Protein AF-A0A831SG35-F1 (afdb_monomer)

Radius of gyration: 104.17 Å; Cα contacts (8 Å, |Δi|>4): 360; chains: 1; bounding box: 176×67×276 Å

Structure (mmCIF, N/CA/C/O backbone):
data_AF-A0A831SG35-F1
#
_entry.id   AF-A0A831SG35-F1
#
loop_
_atom_site.group_PDB
_atom_site.id
_atom_site.type_symbol
_atom_site.label_atom_id
_atom_site.label_alt_id
_atom_site.label_comp_id
_atom_site.label_asym_id
_atom_site.label_entity_id
_atom_site.label_seq_id
_atom_site.pdbx_PDB_ins_code
_atom_site.Cartn_x
_atom_site.Cartn_y
_atom_site.Cartn_z
_atom_site.occupancy
_atom_site.B_iso_or_equiv
_atom_site.auth_seq_id
_atom_site.auth_comp_id
_atom_site.auth_asym_id
_atom_site.auth_atom_id
_atom_site.pdbx_PDB_model_num
ATOM 1 N N . MET A 1 1 ? 32.683 0.292 -55.130 1.00 77.12 1 MET A N 1
ATOM 2 C CA . MET A 1 1 ? 31.248 0.305 -55.488 1.00 77.12 1 MET A CA 1
ATOM 3 C C . MET A 1 1 ? 30.457 -0.801 -54.795 1.00 77.12 1 MET A C 1
ATOM 5 O O . MET A 1 1 ? 29.607 -0.465 -53.987 1.00 77.12 1 MET A O 1
ATOM 9 N N . GLU A 1 2 ? 30.774 -2.085 -54.986 1.00 83.75 2 GLU A N 1
ATOM 10 C CA . GLU A 1 2 ? 30.028 -3.213 -54.378 1.00 83.75 2 GLU A CA 1
ATOM 11 C C . GLU A 1 2 ? 29.867 -3.124 -52.842 1.00 83.75 2 GLU A C 1
ATOM 13 O O . GLU A 1 2 ? 28.753 -3.177 -52.330 1.00 83.75 2 GLU A O 1
ATOM 18 N N . LYS A 1 3 ? 30.953 -2.839 -52.103 1.00 85.06 3 LYS A N 1
ATOM 19 C CA . LYS A 1 3 ? 30.917 -2.635 -50.636 1.00 85.06 3 LYS A CA 1
ATOM 20 C C . LYS A 1 3 ? 30.036 -1.462 -50.179 1.00 85.06 3 LYS A C 1
ATOM 22 O O . LYS A 1 3 ? 29.554 -1.461 -49.049 1.00 85.06 3 LYS A O 1
ATOM 27 N N . ILE A 1 4 ? 29.874 -0.432 -51.014 1.00 86.56 4 ILE A N 1
ATOM 28 C CA . ILE A 1 4 ? 28.985 0.700 -50.708 1.00 86.56 4 ILE A CA 1
ATOM 29 C C . ILE A 1 4 ? 27.536 0.258 -50.883 1.00 86.56 4 ILE A C 1
ATOM 31 O O . ILE A 1 4 ? 26.707 0.570 -50.034 1.00 86.56 4 ILE A O 1
ATOM 35 N N . GLU A 1 5 ? 27.243 -0.499 -51.938 1.00 88.38 5 GLU A N 1
ATOM 36 C CA . GLU A 1 5 ? 25.891 -0.977 -52.221 1.00 88.38 5 GLU A CA 1
ATOM 37 C C . GLU A 1 5 ? 25.393 -1.947 -51.141 1.00 88.38 5 GLU A C 1
ATOM 39 O O . GLU A 1 5 ? 24.295 -1.775 -50.612 1.00 88.38 5 GLU A O 1
ATOM 44 N N . GLU A 1 6 ? 26.250 -2.868 -50.689 1.00 90.00 6 GLU A N 1
ATOM 45 C CA . GLU A 1 6 ? 25.964 -3.760 -49.556 1.00 90.00 6 GLU A CA 1
ATOM 46 C C . GLU A 1 6 ? 25.648 -2.970 -48.268 1.00 90.00 6 GLU A C 1
ATOM 48 O O . GLU A 1 6 ? 24.681 -3.247 -47.549 1.00 90.00 6 GLU A O 1
ATOM 53 N N . ARG A 1 7 ? 26.429 -1.918 -47.984 1.00 90.44 7 ARG A N 1
ATOM 54 C CA . ARG A 1 7 ? 26.209 -1.040 -46.823 1.00 90.44 7 ARG A CA 1
ATOM 55 C C . ARG A 1 7 ? 24.942 -0.190 -46.965 1.00 90.44 7 ARG A C 1
ATOM 57 O O . ARG A 1 7 ? 24.243 0.008 -45.969 1.00 90.44 7 ARG A O 1
ATOM 64 N N . LYS A 1 8 ? 24.595 0.270 -48.172 1.00 89.94 8 LYS A N 1
ATOM 65 C CA . LYS A 1 8 ? 23.323 0.961 -48.457 1.00 89.94 8 LYS A CA 1
ATOM 66 C C . LYS A 1 8 ? 22.128 0.033 -48.239 1.00 89.94 8 LYS A C 1
ATOM 68 O O . LYS A 1 8 ? 21.132 0.447 -47.640 1.00 89.94 8 LYS A O 1
ATOM 73 N N . GLU A 1 9 ? 22.237 -1.234 -48.632 1.00 91.81 9 GLU A N 1
ATOM 74 C CA . GLU A 1 9 ? 21.208 -2.234 -48.349 1.00 91.81 9 GLU A CA 1
ATOM 75 C C . GLU A 1 9 ? 21.059 -2.476 -46.836 1.00 91.81 9 GLU A C 1
ATOM 77 O O . GLU A 1 9 ? 19.939 -2.514 -46.315 1.00 91.81 9 GLU A O 1
ATOM 82 N N . LYS A 1 10 ? 22.177 -2.545 -46.099 1.00 92.50 10 LYS A N 1
ATOM 83 C CA . LYS A 1 10 ? 22.176 -2.633 -44.629 1.00 92.50 10 LYS A CA 1
ATOM 84 C C . LYS A 1 10 ? 21.496 -1.423 -43.976 1.00 92.50 10 LYS A C 1
ATOM 86 O O . LYS A 1 10 ? 20.682 -1.610 -43.073 1.00 92.50 10 LYS A O 1
ATOM 91 N N . ILE A 1 11 ? 21.747 -0.202 -44.461 1.00 92.56 11 ILE A N 1
ATOM 92 C CA . ILE A 1 11 ? 21.042 1.015 -44.013 1.00 92.56 11 ILE A CA 1
ATOM 93 C C . ILE A 1 11 ? 19.533 0.880 -44.215 1.00 92.56 11 ILE A C 1
ATOM 95 O O . ILE A 1 11 ? 18.767 1.184 -43.302 1.00 92.56 11 ILE A O 1
ATOM 99 N N . LYS A 1 12 ? 19.090 0.403 -45.383 1.00 92.56 12 LYS A N 1
ATOM 100 C CA . LYS A 1 12 ? 17.661 0.228 -45.678 1.00 92.56 12 LYS A CA 1
ATOM 101 C C . LYS A 1 12 ? 17.005 -0.768 -44.716 1.00 92.56 12 LYS A C 1
ATOM 103 O O . LYS A 1 12 ? 15.917 -0.500 -44.208 1.00 92.56 12 LYS A O 1
ATOM 108 N N . LYS A 1 13 ? 17.683 -1.884 -44.418 1.00 92.75 13 LYS A N 1
ATOM 109 C CA . LYS A 1 13 ? 17.228 -2.875 -43.426 1.00 92.75 13 LYS A CA 1
ATOM 110 C C . LYS A 1 13 ? 17.131 -2.265 -42.024 1.00 92.75 13 LYS A C 1
ATOM 112 O O . LYS A 1 13 ? 16.096 -2.419 -41.379 1.00 92.75 13 LYS A O 1
ATOM 117 N N . LEU A 1 14 ? 18.153 -1.526 -41.585 1.00 92.88 14 LEU A N 1
ATOM 118 C CA . LEU A 1 14 ? 18.166 -0.853 -40.280 1.00 92.88 14 LEU A CA 1
ATOM 119 C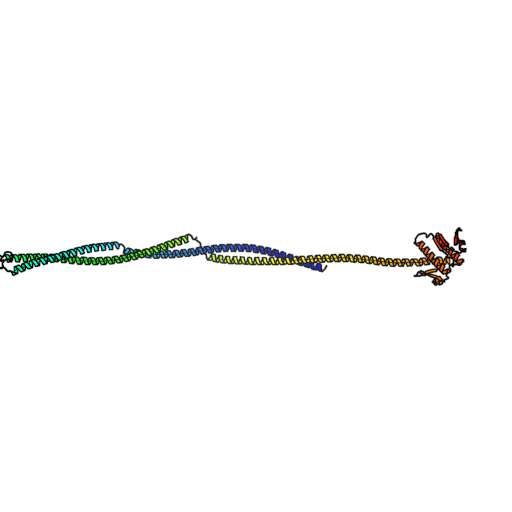 C . LEU A 1 14 ? 17.062 0.207 -40.159 1.00 92.88 14 LEU A C 1
ATOM 121 O O . LEU A 1 14 ? 16.361 0.233 -39.154 1.00 92.88 14 LEU A O 1
ATOM 125 N N . LEU A 1 15 ? 16.853 1.036 -41.186 1.00 92.38 15 LEU A N 1
ATOM 126 C CA . LEU A 1 15 ? 15.793 2.051 -41.197 1.00 92.38 15 LEU A CA 1
ATOM 127 C C . LEU A 1 15 ? 14.399 1.428 -41.086 1.00 92.38 15 LEU A C 1
ATOM 129 O O . LEU A 1 15 ? 13.600 1.873 -40.265 1.00 92.38 15 LEU A O 1
ATOM 133 N N . ASN A 1 16 ? 14.126 0.370 -41.856 1.00 93.06 16 ASN A N 1
ATOM 134 C CA . ASN A 1 16 ? 12.859 -0.357 -41.768 1.00 93.06 16 ASN A CA 1
ATOM 135 C C . ASN A 1 16 ? 12.660 -0.977 -40.377 1.00 93.06 16 ASN A C 1
ATOM 137 O O . ASN A 1 16 ? 11.568 -0.912 -39.813 1.00 93.06 16 ASN A O 1
ATOM 141 N N . ALA A 1 17 ? 13.719 -1.555 -39.806 1.00 92.44 17 ALA A N 1
ATOM 142 C CA . ALA A 1 17 ? 13.680 -2.150 -38.478 1.00 92.44 17 ALA A CA 1
ATOM 143 C C . ALA A 1 17 ? 13.413 -1.088 -37.392 1.00 92.44 17 ALA A C 1
ATOM 145 O O . ALA A 1 17 ? 12.554 -1.295 -36.535 1.00 92.44 17 ALA A O 1
ATOM 146 N N . ILE A 1 18 ? 14.078 0.071 -37.454 1.00 93.31 18 ILE A N 1
ATOM 147 C CA . ILE A 1 18 ? 13.854 1.205 -36.542 1.00 93.31 18 ILE A CA 1
ATOM 148 C C . ILE A 1 18 ? 12.416 1.725 -36.659 1.00 93.31 18 ILE A C 1
ATOM 150 O O . ILE A 1 18 ? 11.763 1.906 -35.634 1.00 93.31 18 ILE A O 1
ATOM 154 N N . ASP A 1 19 ? 11.902 1.929 -37.876 1.00 92.88 19 ASP A N 1
ATOM 155 C CA . ASP A 1 19 ? 10.525 2.396 -38.098 1.00 92.88 19 ASP A CA 1
ATOM 156 C C . ASP A 1 19 ? 9.493 1.404 -37.535 1.00 92.88 19 ASP A C 1
ATOM 158 O O . ASP A 1 19 ? 8.551 1.793 -36.841 1.00 92.88 19 ASP A O 1
ATOM 162 N N . SER A 1 20 ? 9.713 0.102 -37.744 1.00 92.81 20 SER A N 1
ATOM 163 C CA . SER A 1 20 ? 8.853 -0.946 -37.184 1.00 92.81 20 SER A CA 1
ATOM 164 C C . SER A 1 20 ? 8.859 -0.958 -35.648 1.00 92.81 20 SER A C 1
ATOM 166 O O . SER A 1 20 ? 7.793 -1.032 -35.031 1.00 92.81 20 SER A O 1
ATOM 168 N N . SER A 1 21 ? 10.032 -0.805 -35.018 1.00 92.69 21 SER A N 1
ATOM 169 C CA . SER A 1 21 ? 10.153 -0.713 -33.560 1.00 92.69 21 SER A CA 1
ATOM 170 C C . SER A 1 21 ? 9.521 0.574 -33.023 1.00 92.69 21 SER A C 1
ATOM 172 O O . SER A 1 21 ? 8.840 0.521 -32.003 1.00 92.69 21 SER A O 1
ATOM 174 N N . LYS A 1 22 ? 9.651 1.713 -33.717 1.00 92.25 22 LYS A N 1
ATOM 175 C CA . LYS A 1 22 ? 8.989 2.974 -33.330 1.00 92.25 22 LYS A CA 1
ATOM 176 C C . LYS A 1 22 ? 7.466 2.842 -33.355 1.00 92.25 22 LYS A C 1
ATOM 178 O O . LYS A 1 22 ? 6.822 3.147 -32.354 1.00 92.25 22 LYS A O 1
ATOM 183 N N . LYS A 1 23 ? 6.896 2.274 -34.425 1.00 93.00 23 LYS A N 1
ATOM 184 C CA . LYS A 1 23 ? 5.450 1.988 -34.522 1.00 93.00 23 LYS A CA 1
ATOM 185 C C . LYS A 1 23 ? 4.962 1.062 -33.409 1.00 93.00 23 LYS A C 1
ATOM 187 O O . LYS A 1 23 ? 3.918 1.312 -32.809 1.00 93.00 23 LYS A O 1
ATOM 192 N N . LYS A 1 24 ? 5.721 0.006 -33.098 1.00 93.38 24 LYS A N 1
ATOM 193 C CA . LYS A 1 24 ? 5.412 -0.890 -31.973 1.00 93.38 24 LYS A CA 1
ATOM 194 C C . LYS A 1 24 ? 5.452 -0.144 -30.632 1.00 93.38 24 LYS A C 1
ATOM 196 O O . LYS A 1 24 ? 4.580 -0.364 -29.797 1.00 93.38 24 LYS A O 1
ATOM 201 N N . GLY A 1 25 ? 6.409 0.766 -30.454 1.00 92.44 25 GLY A N 1
ATOM 202 C CA . GLY A 1 25 ? 6.521 1.621 -29.271 1.00 92.44 25 GLY A CA 1
ATOM 203 C C . GLY A 1 25 ? 5.311 2.530 -29.083 1.00 92.44 25 GLY A C 1
ATOM 204 O O . GLY A 1 25 ? 4.755 2.570 -27.991 1.00 92.44 25 GLY A O 1
ATOM 205 N N . GLU A 1 26 ? 4.833 3.177 -30.147 1.00 92.69 26 GLU A N 1
ATOM 206 C CA . GLU A 1 26 ? 3.628 4.018 -30.094 1.00 92.69 26 GLU A CA 1
ATOM 207 C C . GLU A 1 26 ? 2.370 3.231 -29.694 1.00 92.69 26 GLU A C 1
ATOM 209 O O . GLU A 1 26 ? 1.527 3.731 -28.944 1.00 92.69 26 GLU A O 1
ATOM 214 N N . ILE A 1 27 ? 2.226 1.993 -30.183 1.00 93.81 27 ILE A N 1
ATOM 215 C CA . ILE A 1 27 ? 1.113 1.109 -29.805 1.00 93.81 27 ILE A CA 1
ATOM 216 C C . ILE A 1 27 ? 1.206 0.760 -28.317 1.00 93.81 27 ILE A C 1
ATOM 218 O O . ILE A 1 27 ? 0.231 0.942 -27.585 1.00 93.81 27 ILE A O 1
ATOM 222 N N . LEU A 1 28 ? 2.383 0.332 -27.851 1.00 93.31 28 LEU A N 1
ATOM 223 C CA . LEU A 1 28 ? 2.606 0.001 -26.444 1.00 93.31 28 LEU A CA 1
ATOM 224 C C . LEU A 1 28 ? 2.387 1.208 -25.525 1.00 93.31 28 LEU A C 1
ATOM 226 O O . LEU A 1 28 ? 1.813 1.050 -24.452 1.00 93.31 28 LEU A O 1
ATOM 230 N N . GLU A 1 29 ? 2.772 2.419 -25.933 1.00 92.44 29 GLU A N 1
ATOM 231 C CA . GLU A 1 29 ? 2.520 3.642 -25.160 1.00 92.44 29 GLU A CA 1
ATOM 232 C C . GLU A 1 29 ? 1.021 3.962 -25.050 1.00 92.44 29 GLU A C 1
ATOM 234 O O . GLU A 1 29 ? 0.545 4.356 -23.979 1.00 92.44 29 GLU A O 1
ATOM 239 N N . LYS A 1 30 ? 0.240 3.753 -26.119 1.00 93.31 30 LYS A N 1
ATOM 240 C CA . LYS A 1 30 ? -1.229 3.882 -26.065 1.00 93.31 30 LYS A CA 1
ATOM 241 C C . LYS A 1 30 ? -1.844 2.858 -25.113 1.00 93.31 30 LYS A C 1
ATOM 243 O O . LYS A 1 30 ? -2.691 3.219 -24.294 1.00 93.31 30 LYS A O 1
ATOM 248 N N . GLU A 1 31 ? -1.399 1.608 -25.184 1.00 93.31 31 GLU A N 1
ATOM 249 C CA . GLU A 1 31 ? -1.847 0.546 -24.281 1.00 93.31 31 GLU A CA 1
ATOM 250 C C . GLU A 1 31 ? -1.455 0.830 -22.825 1.00 93.31 31 GLU A C 1
ATOM 252 O O . GLU A 1 31 ? -2.291 0.699 -21.933 1.00 93.31 31 GLU A O 1
ATOM 257 N N . LEU A 1 32 ? -0.227 1.292 -22.570 1.00 94.69 32 LEU A N 1
ATOM 258 C CA . LEU A 1 32 ? 0.245 1.675 -21.237 1.00 94.69 32 LEU A CA 1
ATOM 259 C C . LEU A 1 32 ? -0.626 2.787 -20.645 1.00 94.69 32 LEU A C 1
ATOM 261 O O . LEU A 1 32 ? -1.019 2.710 -19.481 1.00 94.69 32 LEU A O 1
ATOM 265 N N . ASN A 1 33 ? -0.977 3.800 -21.441 1.00 92.69 33 ASN A N 1
ATOM 266 C CA . ASN A 1 33 ? -1.869 4.877 -21.011 1.00 92.69 33 ASN A CA 1
ATOM 267 C C . ASN A 1 33 ? -3.288 4.367 -20.696 1.00 92.69 33 ASN A C 1
ATOM 269 O O . ASN A 1 33 ? -3.893 4.785 -19.701 1.00 92.69 33 ASN A O 1
ATOM 273 N N . ALA A 1 34 ? -3.811 3.428 -21.490 1.00 93.31 34 ALA A N 1
ATOM 274 C CA . ALA A 1 34 ? -5.095 2.783 -21.216 1.00 93.31 34 ALA A CA 1
ATOM 275 C C . ALA A 1 34 ? -5.059 1.984 -19.898 1.00 93.31 34 ALA A C 1
ATOM 277 O O . ALA A 1 34 ? -5.951 2.145 -19.053 1.00 93.31 34 ALA A O 1
ATOM 278 N N . VAL A 1 35 ? -3.999 1.203 -19.668 1.00 94.38 35 VAL A N 1
ATOM 279 C CA . VAL A 1 35 ? -3.780 0.461 -18.416 1.00 94.38 35 VAL A CA 1
ATOM 280 C C . VAL A 1 35 ? -3.610 1.419 -17.237 1.00 94.38 35 VAL A C 1
ATOM 282 O O . VAL A 1 35 ? -4.242 1.218 -16.204 1.00 94.38 35 VAL A O 1
ATOM 285 N N . LEU A 1 36 ? -2.861 2.517 -17.385 1.00 94.00 36 LEU A N 1
ATOM 286 C CA . LEU A 1 36 ? -2.690 3.539 -16.347 1.00 94.00 36 LEU A CA 1
ATOM 287 C C . LEU A 1 36 ? -4.031 4.152 -15.928 1.00 94.00 36 LEU A C 1
ATOM 289 O O . LEU A 1 36 ? -4.302 4.317 -14.735 1.00 94.00 36 LEU A O 1
ATOM 293 N N . SER A 1 37 ? -4.889 4.474 -16.898 1.00 92.88 37 SER A N 1
ATOM 294 C CA . SER A 1 37 ? -6.222 5.015 -16.621 1.00 92.88 37 SER A CA 1
ATOM 295 C C . SER A 1 37 ? -7.101 4.008 -15.865 1.00 92.88 37 SER A C 1
ATOM 297 O O . SER A 1 37 ? -7.775 4.375 -14.897 1.00 92.88 37 SER A O 1
ATOM 299 N N . SER A 1 38 ? -7.027 2.728 -16.242 1.00 93.69 38 SER A N 1
ATOM 300 C CA . SER A 1 38 ? -7.746 1.628 -15.595 1.00 93.69 38 SER A CA 1
ATOM 301 C C . SER A 1 38 ? -7.218 1.360 -14.186 1.00 93.69 38 SER A C 1
ATOM 303 O O . SER A 1 38 ? -8.010 1.229 -13.254 1.00 93.69 38 SER A O 1
ATOM 305 N N . LYS A 1 39 ? -5.893 1.379 -13.999 1.00 94.38 39 LYS A N 1
ATOM 306 C CA . LYS A 1 39 ? -5.206 1.259 -12.707 1.00 94.38 39 LYS A CA 1
ATOM 307 C C . LYS A 1 39 ? -5.639 2.365 -11.749 1.00 94.38 39 LYS A C 1
ATOM 309 O O . LYS A 1 39 ? -6.012 2.068 -10.621 1.00 94.38 39 LYS A O 1
ATOM 314 N N . ARG A 1 40 ? -5.681 3.626 -12.200 1.00 92.69 40 ARG A N 1
ATOM 315 C CA . ARG A 1 40 ? -6.158 4.766 -11.387 1.00 92.69 40 ARG A CA 1
ATOM 316 C C . ARG A 1 40 ? -7.634 4.656 -10.996 1.00 92.69 40 ARG A C 1
ATOM 318 O O . ARG A 1 40 ? -8.032 5.178 -9.959 1.00 92.69 40 ARG A O 1
ATOM 325 N N . ARG A 1 41 ? -8.476 4.042 -11.835 1.00 93.12 41 ARG A N 1
ATOM 326 C CA . ARG A 1 41 ? -9.877 3.756 -11.475 1.00 93.12 41 ARG A CA 1
ATOM 327 C C . ARG A 1 41 ? -9.947 2.645 -10.429 1.00 93.12 41 ARG A C 1
ATOM 329 O O . ARG A 1 41 ? -10.522 2.871 -9.376 1.00 93.12 41 ARG A O 1
ATOM 336 N N . ALA A 1 42 ? -9.270 1.521 -10.667 1.00 92.69 42 ALA A N 1
ATOM 337 C CA . ALA A 1 42 ? -9.229 0.401 -9.728 1.00 92.69 42 ALA A CA 1
ATOM 338 C C . ALA A 1 42 ? -8.638 0.787 -8.360 1.00 92.69 42 ALA A C 1
ATOM 340 O O . ALA A 1 42 ? -9.123 0.316 -7.338 1.00 92.69 42 ALA A O 1
ATOM 341 N N . GLN A 1 43 ? -7.637 1.674 -8.333 1.00 93.94 43 GLN A N 1
ATOM 342 C CA . GLN A 1 43 ? -7.082 2.223 -7.096 1.00 93.94 43 GLN A CA 1
ATOM 343 C C . GLN A 1 43 ? -8.139 2.989 -6.297 1.00 93.94 43 GLN A C 1
ATOM 345 O O . GLN A 1 43 ? -8.314 2.722 -5.115 1.00 93.94 43 GLN A O 1
ATOM 350 N N . ARG A 1 44 ? -8.875 3.901 -6.946 1.00 92.94 44 ARG A N 1
ATOM 351 C CA . ARG A 1 44 ? -9.948 4.664 -6.292 1.00 92.94 44 ARG A CA 1
ATOM 352 C C . ARG A 1 44 ? -11.070 3.759 -5.798 1.00 92.94 44 ARG A C 1
ATOM 354 O O . ARG A 1 44 ? -11.537 3.939 -4.682 1.00 92.94 44 ARG A O 1
ATOM 361 N N . ASP A 1 45 ? -11.474 2.773 -6.596 1.00 92.06 45 ASP A N 1
ATOM 362 C CA . ASP A 1 45 ? -12.484 1.792 -6.185 1.00 92.06 45 ASP A CA 1
ATOM 363 C C . ASP A 1 45 ? -12.028 1.024 -4.930 1.00 92.06 45 ASP A C 1
ATOM 365 O O . ASP A 1 45 ? -12.803 0.842 -3.990 1.00 92.06 45 ASP A O 1
ATOM 369 N N . TYR A 1 46 ? -10.750 0.625 -4.887 1.00 91.50 46 TYR A N 1
ATOM 370 C CA . TYR A 1 46 ? -10.148 -0.043 -3.735 1.00 91.50 46 TYR A CA 1
ATOM 371 C C . TYR A 1 46 ? -10.045 0.870 -2.501 1.00 91.50 46 TYR A C 1
ATOM 373 O O . TYR A 1 46 ? -10.369 0.449 -1.394 1.00 91.50 46 TYR A O 1
ATOM 381 N N . GLU A 1 47 ? -9.639 2.128 -2.665 1.00 91.06 47 GLU A N 1
ATOM 382 C CA . GLU A 1 47 ? -9.576 3.107 -1.571 1.00 91.06 47 GLU A CA 1
ATOM 383 C C . GLU A 1 47 ? -10.968 3.394 -0.989 1.00 91.06 47 GLU A C 1
ATOM 385 O O . GLU A 1 47 ? -11.144 3.395 0.232 1.00 91.06 47 GLU A O 1
ATOM 390 N N . ASN A 1 48 ? -11.975 3.551 -1.851 1.00 92.50 48 ASN A N 1
ATOM 391 C CA . ASN A 1 48 ? -13.356 3.787 -1.441 1.00 92.50 48 ASN A CA 1
ATOM 392 C C . ASN A 1 48 ? -13.905 2.623 -0.611 1.00 92.50 48 ASN A C 1
ATOM 394 O O . ASN A 1 48 ? -14.447 2.844 0.472 1.00 92.50 48 ASN A O 1
ATOM 398 N N . ILE A 1 49 ? -13.728 1.381 -1.073 1.00 92.50 49 ILE A N 1
ATOM 399 C CA . ILE A 1 49 ? -14.233 0.223 -0.328 1.00 92.50 49 ILE A CA 1
ATOM 400 C C . ILE A 1 49 ? -13.444 -0.037 0.962 1.00 92.50 49 ILE A C 1
ATOM 402 O O . ILE A 1 49 ? -14.003 -0.538 1.934 1.00 92.50 49 ILE A O 1
ATOM 406 N N . GLN A 1 50 ? -12.162 0.337 1.017 1.00 90.94 50 GLN A N 1
ATOM 407 C CA . GLN A 1 50 ? -11.391 0.299 2.264 1.00 90.94 50 GLN A CA 1
ATOM 408 C C . GLN A 1 50 ? -11.911 1.316 3.283 1.00 90.94 50 GLN A C 1
ATOM 410 O O . GLN A 1 50 ? -12.017 0.992 4.467 1.00 90.94 50 GLN A O 1
ATOM 415 N N . SER A 1 51 ? -12.282 2.519 2.834 1.00 90.25 51 SER A N 1
ATOM 416 C CA . SER A 1 51 ? -12.948 3.500 3.694 1.00 90.25 51 SER A CA 1
ATOM 417 C C . SER A 1 51 ? -14.282 2.960 4.210 1.00 90.25 51 SER A C 1
ATOM 419 O O . SER A 1 51 ? -14.534 2.997 5.412 1.00 90.25 51 SER A O 1
ATOM 421 N N . GLU A 1 52 ? -15.097 2.375 3.331 1.00 91.56 52 GLU A N 1
ATOM 422 C CA . GLU A 1 52 ? -16.375 1.767 3.714 1.00 91.56 52 GLU A CA 1
ATOM 423 C C . GLU A 1 52 ? -16.190 0.631 4.736 1.00 91.56 52 GLU A C 1
ATOM 425 O O . GLU A 1 52 ? -16.892 0.577 5.746 1.00 91.56 52 GLU A O 1
ATOM 430 N N . LEU A 1 53 ? -15.203 -0.252 4.536 1.00 90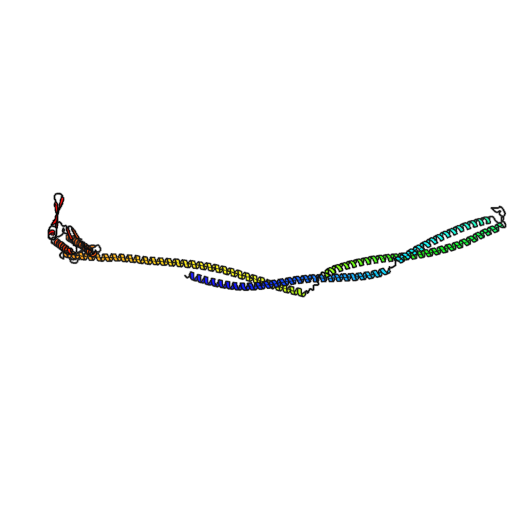.44 53 LEU A N 1
ATOM 431 C CA . LEU A 1 53 ? -14.878 -1.316 5.490 1.00 90.44 53 LEU A CA 1
ATOM 432 C C . LEU A 1 53 ? -14.454 -0.776 6.853 1.00 90.44 53 LEU A C 1
ATOM 434 O O . LEU A 1 53 ? -14.814 -1.356 7.880 1.00 90.44 53 LEU A O 1
ATOM 438 N N . LYS A 1 54 ? -13.685 0.315 6.880 1.00 90.19 54 LYS A N 1
ATOM 439 C CA . LYS A 1 54 ? -13.278 0.967 8.126 1.00 90.19 54 LYS A CA 1
ATOM 440 C C . LYS A 1 54 ? -14.501 1.462 8.899 1.00 90.19 54 LYS A C 1
ATOM 442 O O . LYS A 1 54 ? -14.615 1.173 10.091 1.00 90.19 54 LYS A O 1
ATOM 447 N N . ASP A 1 55 ? -15.434 2.114 8.213 1.00 88.88 55 ASP A N 1
ATOM 448 C CA . ASP A 1 55 ? -16.671 2.605 8.819 1.00 88.88 55 ASP A CA 1
ATOM 449 C C . ASP A 1 55 ? -17.551 1.450 9.313 1.00 88.88 55 ASP A C 1
ATOM 451 O O . ASP A 1 55 ? -18.056 1.487 10.435 1.00 88.88 55 ASP A O 1
ATOM 455 N N . LEU A 1 56 ? -17.696 0.375 8.530 1.00 89.88 56 LEU A N 1
ATOM 456 C CA . LEU A 1 56 ? -18.451 -0.813 8.944 1.00 89.88 56 LEU A CA 1
ATOM 457 C C . LEU A 1 56 ? -17.834 -1.509 10.164 1.00 89.88 56 LEU A C 1
ATOM 459 O O . LEU A 1 56 ? -18.567 -1.975 11.038 1.00 89.88 56 LEU A O 1
ATOM 463 N N . ARG A 1 57 ? -16.500 -1.571 10.256 1.00 88.44 57 ARG A N 1
ATOM 464 C CA . ARG A 1 57 ? -15.793 -2.134 11.418 1.00 88.44 57 ARG A CA 1
ATOM 465 C C . ARG A 1 57 ? -15.988 -1.284 12.669 1.00 88.44 57 ARG A C 1
ATOM 467 O O . ARG A 1 57 ? -16.247 -1.845 13.730 1.00 88.44 57 ARG A O 1
ATOM 474 N N . LEU A 1 58 ? -15.953 0.042 12.539 1.00 88.69 58 LEU A N 1
ATOM 475 C CA . LEU A 1 58 ? -16.274 0.950 13.640 1.00 88.69 58 LEU A CA 1
ATOM 476 C C . LEU A 1 58 ? -17.727 0.759 14.104 1.00 88.69 58 LEU A C 1
ATOM 478 O O . LEU A 1 58 ? -17.993 0.612 15.297 1.00 88.69 58 LEU A O 1
ATOM 482 N N . LYS A 1 59 ? -18.671 0.672 13.156 1.00 88.88 59 LYS A N 1
ATOM 483 C CA . LYS A 1 59 ? -20.085 0.388 13.446 1.00 88.88 59 LYS A CA 1
ATOM 484 C C . LYS A 1 59 ? -20.272 -0.950 14.168 1.00 88.88 59 LYS A C 1
ATOM 486 O O . LYS A 1 59 ? -21.062 -1.018 15.108 1.00 88.88 59 LYS A O 1
ATOM 491 N N . LYS A 1 60 ? -19.531 -1.992 13.770 1.00 89.25 60 LYS A N 1
ATOM 492 C CA . LYS A 1 60 ? -19.522 -3.301 14.444 1.00 89.25 60 LYS A CA 1
ATOM 493 C C . LYS A 1 60 ? -19.083 -3.180 15.901 1.00 89.25 60 LYS A C 1
ATOM 495 O O . LYS A 1 60 ? -19.755 -3.711 16.780 1.00 89.25 60 LYS A O 1
ATOM 500 N N . GLU A 1 61 ? -17.978 -2.486 16.157 1.00 87.44 61 GLU A N 1
ATOM 501 C CA . GLU A 1 61 ? -17.425 -2.332 17.505 1.00 87.44 61 GLU A CA 1
ATOM 502 C C . GLU A 1 61 ? -18.401 -1.597 18.433 1.00 87.44 61 GLU A C 1
ATOM 504 O O . GLU A 1 61 ? -18.683 -2.072 19.537 1.00 87.44 61 GLU A O 1
ATOM 509 N N . ILE A 1 62 ? -18.987 -0.493 17.953 1.00 88.12 62 ILE A N 1
ATOM 510 C CA . ILE A 1 62 ? -20.015 0.260 18.683 1.00 88.12 62 ILE A CA 1
ATOM 511 C C . ILE A 1 62 ? -21.224 -0.638 18.968 1.00 88.12 62 ILE A C 1
ATOM 513 O O . ILE A 1 62 ? -21.682 -0.705 20.109 1.00 88.12 62 ILE A O 1
ATOM 517 N N . PHE A 1 63 ? -21.715 -1.374 17.966 1.00 89.50 63 PHE A N 1
ATOM 518 C CA . PHE A 1 63 ? -22.855 -2.281 18.118 1.00 89.50 63 PHE A CA 1
ATOM 519 C C . PHE A 1 63 ? -22.592 -3.396 19.144 1.00 89.50 63 PHE A C 1
ATOM 521 O O . PHE A 1 63 ? -23.415 -3.639 20.028 1.00 89.50 63 PHE A O 1
ATOM 528 N N . GLU A 1 64 ? -21.434 -4.060 19.080 1.00 88.44 64 GLU A N 1
ATOM 529 C CA . GLU A 1 64 ? -21.063 -5.133 20.012 1.00 88.44 64 GLU A CA 1
ATOM 530 C C . GLU A 1 64 ? -20.825 -4.620 21.436 1.00 88.44 64 GLU A C 1
ATOM 532 O O . GLU A 1 64 ? -21.168 -5.302 22.406 1.00 88.44 64 GLU A O 1
ATOM 537 N N . LYS A 1 65 ? -20.239 -3.426 21.594 1.00 88.75 65 LYS A N 1
ATOM 538 C CA . LYS A 1 65 ? -20.070 -2.791 22.908 1.00 88.75 65 LYS A CA 1
ATOM 539 C C . LYS A 1 65 ? -21.426 -2.418 23.510 1.00 88.75 65 LYS A C 1
ATOM 541 O O . LYS A 1 65 ? -21.690 -2.756 24.662 1.00 88.75 65 LYS A O 1
ATOM 546 N N . ARG A 1 66 ? -22.312 -1.818 22.709 1.00 89.88 66 ARG A N 1
ATOM 547 C CA . ARG A 1 66 ? -23.681 -1.466 23.107 1.00 89.88 66 ARG A CA 1
ATOM 548 C C . ARG A 1 66 ? -24.470 -2.696 23.561 1.00 89.88 66 ARG A C 1
ATOM 550 O O . ARG A 1 66 ? -25.034 -2.688 24.650 1.00 89.88 66 ARG A O 1
ATOM 557 N N . LYS A 1 67 ? -24.437 -3.781 22.780 1.00 88.31 67 LYS A N 1
ATOM 558 C CA . LYS A 1 67 ? -25.123 -5.041 23.111 1.00 88.31 67 LYS A CA 1
ATOM 559 C C . LYS A 1 67 ? -24.605 -5.671 24.411 1.00 88.31 67 LYS A C 1
ATOM 561 O O . LYS A 1 67 ? -25.394 -6.206 25.184 1.00 88.31 67 LYS A O 1
ATOM 566 N N . ARG A 1 68 ? -23.292 -5.604 24.670 1.00 89.69 68 ARG A N 1
ATOM 567 C CA . ARG A 1 68 ? -22.696 -6.067 25.939 1.00 89.69 68 ARG A CA 1
ATOM 568 C C . ARG A 1 68 ? -23.187 -5.246 27.130 1.00 89.69 68 ARG A C 1
ATOM 570 O O . ARG A 1 68 ? -23.631 -5.836 28.109 1.00 89.69 68 ARG A O 1
ATOM 577 N N . LEU A 1 69 ? -23.171 -3.918 27.018 1.00 90.00 69 LEU A N 1
ATOM 578 C CA . LEU A 1 69 ? -23.682 -3.022 28.061 1.00 90.00 69 LEU A CA 1
ATOM 579 C C . LEU A 1 69 ? -25.176 -3.243 28.335 1.00 90.00 69 LEU A C 1
ATOM 581 O O . LEU A 1 69 ? -25.582 -3.289 29.492 1.00 90.00 69 LEU A O 1
ATOM 585 N N . GLU A 1 70 ? -25.992 -3.425 27.294 1.00 89.69 70 GLU A N 1
ATOM 586 C CA . GLU A 1 70 ? -27.423 -3.729 27.435 1.00 89.69 70 GLU A CA 1
ATOM 587 C C . GLU A 1 70 ? -27.659 -5.051 28.189 1.00 89.69 70 GLU A C 1
ATOM 589 O O . GLU A 1 70 ? -28.521 -5.117 29.069 1.00 89.69 70 GLU A O 1
ATOM 594 N N . GLU A 1 71 ? -26.866 -6.087 27.904 1.00 90.56 71 GLU A N 1
ATOM 595 C CA . GLU A 1 71 ? -26.946 -7.379 28.594 1.00 90.56 71 GLU A CA 1
ATOM 596 C C . GLU A 1 71 ? -26.460 -7.296 30.054 1.00 90.56 71 GLU A C 1
ATOM 598 O O . GLU A 1 71 ? -27.069 -7.886 30.948 1.00 90.56 71 GLU A O 1
ATOM 603 N N . GLU A 1 72 ? -25.401 -6.532 30.334 1.00 91.25 72 GLU A N 1
ATOM 604 C CA . GLU A 1 72 ? -24.947 -6.261 31.705 1.00 91.25 72 GLU A CA 1
ATOM 605 C C . GLU A 1 72 ? -26.003 -5.501 32.513 1.00 91.25 72 GLU A C 1
ATOM 607 O O . GLU A 1 72 ? -26.353 -5.920 33.617 1.00 91.25 72 GLU A O 1
ATOM 612 N N . LEU A 1 73 ? -26.569 -4.430 31.948 1.00 91.88 73 LEU A N 1
ATOM 613 C CA . LEU A 1 73 ? -27.655 -3.667 32.566 1.00 91.88 73 LEU A CA 1
ATOM 614 C C . LEU A 1 73 ? -28.863 -4.556 32.863 1.00 91.88 73 LEU A C 1
ATOM 616 O O . LEU A 1 73 ? -29.467 -4.442 33.930 1.00 91.88 73 LEU A O 1
ATOM 620 N N . ARG A 1 74 ? -29.215 -5.468 31.949 1.00 92.12 74 ARG A N 1
ATOM 621 C CA . ARG A 1 74 ? -30.290 -6.441 32.171 1.00 92.12 74 ARG A CA 1
ATOM 622 C C . ARG A 1 74 ? -30.001 -7.330 33.385 1.00 92.12 74 ARG A C 1
ATOM 624 O O . ARG A 1 74 ? -30.884 -7.474 34.229 1.00 92.12 74 ARG A O 1
ATOM 631 N N . LYS A 1 75 ? -28.787 -7.877 33.499 1.00 92.56 75 LYS A N 1
ATOM 632 C CA . LYS A 1 75 ? -28.384 -8.728 34.634 1.00 92.56 75 LYS A CA 1
ATOM 633 C C . LYS A 1 75 ? -28.398 -7.970 35.961 1.00 92.56 75 LYS A C 1
ATOM 635 O O . LYS A 1 75 ? -28.931 -8.485 36.940 1.00 92.56 75 LYS A O 1
ATOM 640 N N . ILE A 1 76 ? -27.885 -6.737 35.992 1.00 91.62 76 ILE A N 1
ATOM 641 C CA . ILE A 1 76 ? -27.897 -5.905 37.208 1.00 91.62 76 ILE A CA 1
ATOM 642 C C . ILE A 1 76 ? -29.342 -5.562 37.606 1.00 91.62 76 ILE A C 1
ATOM 644 O O . ILE A 1 76 ? -29.705 -5.664 38.773 1.00 91.62 76 ILE A O 1
ATOM 648 N N . ARG A 1 77 ? -30.218 -5.234 36.646 1.00 91.69 77 ARG A N 1
ATOM 649 C CA . ARG A 1 77 ? -31.647 -4.990 36.926 1.00 91.69 77 ARG A CA 1
ATOM 650 C C . ARG A 1 77 ? -32.352 -6.222 37.497 1.00 91.69 77 ARG A C 1
ATOM 652 O O . ARG A 1 77 ? -33.208 -6.081 38.367 1.00 91.69 77 ARG A O 1
ATOM 659 N N . GLU A 1 78 ? -32.021 -7.416 37.014 1.00 92.06 78 GLU A N 1
ATOM 660 C CA . GLU A 1 78 ? -32.561 -8.674 37.542 1.00 92.06 78 GLU A CA 1
ATOM 661 C C . GLU A 1 78 ? -32.056 -8.958 38.967 1.00 92.06 78 GLU A C 1
ATOM 663 O O . GLU A 1 78 ? -32.852 -9.283 39.847 1.00 92.06 78 GLU A O 1
ATOM 668 N N . SER A 1 79 ? -30.768 -8.717 39.214 1.00 93.56 79 SER A N 1
ATOM 669 C CA . SER A 1 79 ? -30.115 -8.777 40.529 1.00 93.56 79 SER A CA 1
ATOM 670 C C . SER A 1 79 ? -30.782 -7.843 41.557 1.00 93.56 79 SER A C 1
ATOM 672 O O . SER A 1 79 ? -31.187 -8.283 42.638 1.00 93.56 79 SER A O 1
ATOM 674 N N . ILE A 1 80 ? -31.028 -6.577 41.188 1.00 92.75 80 ILE A N 1
ATOM 675 C CA . ILE A 1 80 ? -31.758 -5.613 42.028 1.00 92.75 80 ILE A CA 1
ATOM 676 C C . ILE A 1 80 ? -33.171 -6.113 42.336 1.00 92.75 80 ILE A C 1
ATOM 678 O O . ILE A 1 80 ? -33.586 -6.056 43.491 1.00 92.75 80 ILE A O 1
ATOM 682 N N . ARG A 1 81 ? -33.914 -6.625 41.341 1.00 92.88 81 ARG A N 1
ATOM 683 C CA . ARG A 1 81 ? -35.280 -7.142 41.562 1.00 92.88 81 ARG A CA 1
ATOM 684 C C . ARG A 1 81 ? -35.304 -8.269 42.595 1.00 92.88 81 ARG A C 1
ATOM 686 O O . ARG A 1 81 ? -36.172 -8.265 43.465 1.00 92.88 81 ARG A O 1
ATOM 693 N N . GLN A 1 82 ? -34.354 -9.203 42.524 1.00 92.31 82 GLN A N 1
ATOM 694 C CA . GLN A 1 82 ? -34.242 -10.297 43.495 1.00 92.31 82 GLN A CA 1
ATOM 695 C C . GLN A 1 82 ? -33.952 -9.768 44.908 1.00 92.31 82 GLN A C 1
ATOM 697 O O . GLN A 1 82 ? -34.616 -10.170 45.867 1.00 92.31 82 GLN A O 1
ATOM 702 N N . ARG A 1 83 ? -33.026 -8.808 45.041 1.00 92.38 83 ARG A N 1
ATOM 703 C CA . ARG A 1 83 ? -32.718 -8.170 46.332 1.00 92.38 83 ARG A CA 1
ATOM 704 C C . ARG A 1 83 ? -33.873 -7.338 46.882 1.00 92.38 83 ARG A C 1
ATOM 706 O O . ARG A 1 83 ? -34.109 -7.362 48.085 1.00 92.38 83 ARG A O 1
ATOM 713 N N . GLU A 1 84 ? -34.616 -6.623 46.038 1.00 91.38 84 GLU A N 1
ATOM 714 C CA . GLU A 1 84 ? -35.811 -5.874 46.451 1.00 91.38 84 GLU A CA 1
ATOM 715 C C . GLU A 1 84 ? -36.907 -6.819 46.980 1.00 91.38 84 GLU A C 1
ATOM 717 O O . GLU A 1 84 ? -37.589 -6.496 47.958 1.00 91.38 84 GLU A O 1
ATOM 722 N N . GLU A 1 85 ? -37.042 -8.017 46.402 1.00 91.88 85 GLU A N 1
ATOM 723 C CA . GLU A 1 85 ? -37.951 -9.047 46.908 1.00 91.88 85 GLU A CA 1
ATOM 724 C C . GLU A 1 85 ? -37.490 -9.615 48.264 1.00 91.88 85 GLU A C 1
ATOM 726 O O . GLU A 1 85 ? -38.302 -9.759 49.185 1.00 91.88 85 GLU A O 1
ATOM 731 N N . GLU A 1 86 ? -36.191 -9.888 48.429 1.00 91.88 86 GLU A N 1
ATOM 732 C CA . GLU A 1 86 ? -35.612 -10.315 49.711 1.00 91.88 86 GLU A CA 1
ATOM 733 C C . GLU A 1 86 ? -35.776 -9.236 50.794 1.00 91.88 86 GLU A C 1
ATOM 735 O O . GLU A 1 86 ? -36.219 -9.522 51.912 1.00 91.88 86 GLU A O 1
ATOM 740 N N . LEU A 1 87 ? -35.505 -7.977 50.443 1.00 93.25 87 LEU A N 1
ATOM 741 C CA . LEU A 1 87 ? -35.695 -6.818 51.308 1.00 93.25 87 LEU A CA 1
ATOM 742 C C . LEU A 1 87 ? -37.150 -6.715 51.771 1.00 93.25 87 LEU A C 1
ATOM 744 O O . LEU A 1 87 ? -37.411 -6.482 52.953 1.00 93.25 87 LEU A O 1
ATOM 748 N N . LYS A 1 88 ? -38.111 -6.927 50.862 1.00 91.62 88 LYS A N 1
ATOM 749 C CA . LYS A 1 88 ? -39.540 -6.939 51.195 1.00 91.62 88 LYS A CA 1
ATOM 750 C C . LYS A 1 88 ? -39.861 -8.041 52.206 1.00 91.62 88 LYS A C 1
ATOM 752 O O . LYS A 1 88 ? -40.510 -7.744 53.208 1.00 91.62 88 LYS A O 1
ATOM 757 N N . LYS A 1 89 ? -39.362 -9.269 52.002 1.00 91.50 89 LYS A N 1
ATOM 758 C CA . LYS A 1 89 ? -39.544 -10.398 52.938 1.00 91.50 89 LYS A CA 1
ATOM 759 C C . LYS A 1 89 ? -38.989 -10.069 54.329 1.00 91.50 89 LYS A C 1
ATOM 761 O O . LYS A 1 89 ? -39.725 -10.181 55.310 1.00 91.50 89 LYS A O 1
ATOM 766 N N . LYS A 1 90 ? -37.750 -9.567 54.418 1.00 90.69 90 LYS A N 1
ATOM 767 C CA . LYS A 1 90 ? -37.121 -9.177 55.695 1.00 90.69 90 LYS A CA 1
ATOM 768 C C . LYS A 1 90 ? -37.829 -8.001 56.374 1.00 90.69 90 LYS A C 1
ATOM 770 O O . LYS A 1 90 ? -37.986 -8.009 57.592 1.00 90.69 90 LYS A O 1
ATOM 775 N N . ARG A 1 91 ? -38.323 -7.011 55.620 1.00 89.25 91 ARG A N 1
ATOM 776 C CA . ARG A 1 91 ? -39.141 -5.908 56.167 1.00 89.25 91 ARG A CA 1
ATOM 777 C C . ARG A 1 91 ? -40.469 -6.413 56.738 1.00 89.25 91 ARG A C 1
ATOM 779 O O . ARG A 1 91 ? -40.876 -5.969 57.812 1.00 89.25 91 ARG A O 1
ATOM 786 N N . THR A 1 92 ? -41.133 -7.349 56.059 1.00 89.69 92 THR A N 1
ATOM 787 C CA . THR A 1 92 ? -42.347 -7.995 56.580 1.00 89.69 92 THR A CA 1
ATOM 788 C C . THR A 1 92 ? -42.045 -8.796 57.846 1.00 89.69 92 THR A C 1
ATOM 790 O O . THR A 1 92 ? -42.794 -8.702 58.815 1.00 89.69 92 THR A O 1
ATOM 793 N N . GLU A 1 93 ? -40.932 -9.526 57.890 1.00 88.88 93 GLU A N 1
ATOM 794 C CA . GLU A 1 93 ? -40.502 -10.250 59.088 1.00 88.88 93 GLU A CA 1
ATOM 795 C C . GLU A 1 93 ? -40.213 -9.301 60.259 1.00 88.88 93 GLU A C 1
ATOM 797 O O . GLU A 1 93 ? -40.771 -9.479 61.341 1.00 88.88 93 GLU A O 1
ATOM 802 N N . ARG A 1 94 ? -39.451 -8.225 60.020 1.00 91.38 94 ARG A N 1
ATOM 803 C CA . ARG A 1 94 ? -39.176 -7.166 61.003 1.00 91.38 94 ARG A CA 1
ATOM 804 C C . ARG A 1 94 ? -40.462 -6.553 61.566 1.00 91.38 94 ARG A C 1
ATOM 806 O O . ARG A 1 94 ? -40.526 -6.259 62.754 1.00 91.38 94 ARG A O 1
ATOM 813 N N . SER A 1 95 ? -41.506 -6.380 60.750 1.00 85.38 95 SER A N 1
ATOM 814 C CA . SER A 1 95 ? -42.769 -5.776 61.206 1.00 85.38 95 SER A CA 1
ATOM 815 C C . SER A 1 95 ? -43.452 -6.550 62.344 1.00 85.38 95 SER A C 1
ATOM 817 O O . SER A 1 95 ? -44.180 -5.946 63.129 1.00 85.38 95 SER A O 1
ATOM 819 N N . ARG A 1 96 ? -43.164 -7.853 62.492 1.00 86.44 96 ARG A N 1
ATOM 820 C CA . ARG A 1 96 ? -43.662 -8.695 63.596 1.00 86.44 96 ARG A CA 1
ATOM 821 C C . ARG A 1 96 ? -43.067 -8.326 64.955 1.00 86.44 96 ARG A C 1
ATOM 823 O O . ARG A 1 96 ? -43.633 -8.686 65.979 1.00 86.44 96 ARG A O 1
ATOM 830 N N . TYR A 1 97 ? -41.945 -7.613 64.954 1.00 86.94 97 TYR A N 1
ATOM 831 C CA . TYR A 1 97 ? -41.222 -7.169 66.144 1.00 86.94 97 TYR A CA 1
ATOM 832 C C . TYR A 1 97 ? -41.556 -5.714 66.519 1.00 86.94 97 TYR A C 1
ATOM 834 O O . TYR A 1 97 ? -41.008 -5.156 67.467 1.00 86.94 97 TYR A O 1
ATOM 842 N N . LYS A 1 98 ? -42.486 -5.079 65.793 1.00 80.25 98 LYS A N 1
ATOM 843 C CA . LYS A 1 98 ? -42.888 -3.695 66.044 1.00 80.25 98 LYS A CA 1
ATOM 844 C C . LYS A 1 98 ? -43.580 -3.575 67.408 1.00 80.25 98 LYS A C 1
ATOM 846 O O . LYS A 1 98 ? -44.460 -4.366 67.732 1.00 80.25 98 LYS A O 1
ATOM 851 N N . GLY A 1 99 ? -43.197 -2.566 68.191 1.00 81.19 99 GLY A N 1
ATOM 852 C CA . GLY A 1 99 ? -43.768 -2.313 69.522 1.00 81.19 99 GLY A CA 1
ATOM 853 C C . GLY A 1 99 ? -43.124 -3.116 70.659 1.00 81.19 99 GLY A C 1
ATOM 854 O O . GLY A 1 99 ? -43.560 -3.002 71.802 1.00 81.19 99 GLY A O 1
ATOM 855 N N . ILE A 1 100 ? -42.064 -3.891 70.395 1.00 87.69 100 ILE A N 1
ATOM 856 C CA . ILE A 1 100 ? -41.325 -4.606 71.450 1.00 87.69 100 ILE A CA 1
ATOM 857 C C . ILE A 1 100 ? -40.690 -3.647 72.454 1.00 87.69 100 ILE A C 1
ATOM 859 O O . ILE A 1 100 ? -40.689 -3.943 73.645 1.00 87.69 100 ILE A O 1
ATOM 863 N N . ASP A 1 101 ? -40.205 -2.485 72.013 1.00 83.50 101 ASP A N 1
ATOM 864 C CA . ASP A 1 101 ? -39.670 -1.466 72.922 1.00 83.50 101 ASP A CA 1
ATOM 865 C C . ASP A 1 101 ? -40.726 -0.938 73.905 1.00 83.50 101 ASP A C 1
ATOM 867 O O . ASP A 1 101 ? -40.416 -0.696 75.070 1.00 83.50 101 ASP A O 1
ATOM 871 N N . GLU A 1 102 ? -41.977 -0.782 73.464 1.00 86.56 102 GLU A N 1
ATOM 872 C CA . GLU A 1 102 ? -43.091 -0.371 74.330 1.00 86.56 102 GLU A CA 1
ATOM 873 C C . GLU A 1 102 ? -43.465 -1.490 75.306 1.00 86.56 102 GLU A C 1
ATOM 875 O O . GLU A 1 102 ? -43.646 -1.234 76.495 1.00 86.56 102 GLU A O 1
ATOM 880 N N . GLN A 1 103 ? -43.496 -2.741 74.834 1.00 87.31 103 GLN A N 1
ATOM 881 C CA . GLN A 1 103 ? -43.750 -3.907 75.683 1.00 87.31 103 GLN A CA 1
ATOM 882 C C . GLN A 1 103 ? -42.644 -4.131 76.723 1.00 87.31 103 GLN A C 1
ATOM 884 O O . GLN A 1 103 ? -42.950 -4.472 77.863 1.00 87.31 103 GLN A O 1
ATOM 889 N N . LEU A 1 104 ? -41.372 -3.926 76.363 1.00 88.19 104 LEU A N 1
ATOM 890 C CA . LEU A 1 104 ? -40.249 -3.992 77.304 1.00 88.19 104 LEU A CA 1
ATOM 891 C C . LEU A 1 104 ? -40.380 -2.919 78.379 1.00 88.19 104 LEU A C 1
ATOM 893 O O . LEU A 1 104 ? -40.292 -3.242 79.558 1.00 88.19 104 LEU A O 1
ATOM 897 N N . LYS A 1 105 ? -40.665 -1.669 77.991 1.00 87.94 105 LYS A N 1
ATOM 898 C CA . LYS A 1 105 ? -40.880 -0.574 78.950 1.00 87.94 105 LYS A CA 1
ATOM 899 C C . LYS A 1 105 ? -42.045 -0.852 79.902 1.00 87.94 105 LYS A C 1
ATOM 901 O O . LYS A 1 105 ? -41.926 -0.583 81.096 1.00 87.94 105 LYS A O 1
ATOM 906 N N . ASP A 1 106 ? -43.155 -1.395 79.399 1.00 89.38 106 ASP A N 1
ATOM 907 C CA . ASP A 1 106 ? -44.302 -1.788 80.227 1.00 89.38 106 ASP A CA 1
ATOM 908 C C . ASP A 1 106 ? -43.910 -2.869 81.246 1.00 89.38 106 ASP A C 1
ATOM 910 O O . ASP A 1 106 ? -44.141 -2.700 82.444 1.00 89.38 106 ASP A O 1
ATOM 914 N N . VAL A 1 107 ? -43.242 -3.941 80.808 1.00 89.62 107 VAL A N 1
ATOM 915 C CA . VAL A 1 107 ? -42.770 -5.012 81.703 1.00 89.62 107 VAL A CA 1
ATOM 916 C C . VAL A 1 107 ? -41.771 -4.486 82.737 1.00 89.62 107 VAL A C 1
ATOM 918 O O . VAL A 1 107 ? -41.928 -4.779 83.920 1.00 89.62 107 VAL A O 1
ATOM 921 N N . GLU A 1 108 ? -40.806 -3.654 82.336 1.00 88.44 108 GLU A N 1
ATOM 922 C CA . GLU A 1 108 ? -39.846 -3.011 83.246 1.00 88.44 108 GLU A CA 1
ATOM 923 C C . GLU A 1 108 ? -40.554 -2.144 84.302 1.00 88.44 108 GLU A C 1
ATOM 925 O O . GLU A 1 108 ? -40.183 -2.151 85.477 1.00 88.44 108 GLU A O 1
ATOM 930 N N . SER A 1 109 ? -41.599 -1.407 83.910 1.00 88.44 109 SER A N 1
ATOM 931 C CA . SER A 1 109 ? -42.395 -0.592 84.837 1.00 88.44 109 SER A CA 1
ATOM 932 C C . SER A 1 109 ? -43.194 -1.441 85.830 1.00 88.44 109 SER A C 1
ATOM 934 O O . SER A 1 109 ? -43.191 -1.153 87.027 1.00 88.44 109 SER A O 1
ATOM 936 N N . LYS A 1 110 ? -43.805 -2.536 85.358 1.00 90.44 110 LYS A N 1
ATOM 937 C CA . LYS A 1 110 ? -44.530 -3.500 86.194 1.00 90.44 110 LYS A CA 1
ATOM 938 C C . LYS A 1 110 ? -43.590 -4.208 87.158 1.00 90.44 110 LYS A C 1
ATOM 940 O O . LYS A 1 110 ? -43.950 -4.397 88.312 1.00 90.44 110 LYS A O 1
ATOM 945 N N . MET A 1 111 ? -42.378 -4.550 86.722 1.00 88.56 111 MET A N 1
ATOM 946 C CA . MET A 1 111 ? -41.356 -5.120 87.601 1.00 88.56 111 MET A CA 1
ATOM 947 C C . MET A 1 111 ? -40.981 -4.154 88.723 1.00 88.56 111 MET A C 1
ATOM 949 O O . MET A 1 111 ? -40.960 -4.566 89.878 1.00 88.56 111 MET A O 1
ATOM 953 N N . LYS A 1 112 ? -40.773 -2.866 88.414 1.00 89.56 112 LYS A N 1
ATOM 954 C CA . LYS A 1 112 ? -40.502 -1.841 89.438 1.00 89.56 112 LYS A CA 1
ATOM 955 C C . LYS A 1 112 ? -41.642 -1.702 90.452 1.00 89.56 112 LYS A C 1
ATOM 957 O O . LYS A 1 112 ? -41.375 -1.544 91.640 1.00 89.56 112 LYS A O 1
ATOM 962 N N . ASP A 1 113 ? -42.894 -1.763 89.998 1.00 90.31 113 ASP A N 1
ATOM 963 C CA . ASP A 1 113 ? -44.075 -1.723 90.872 1.00 90.31 113 ASP A CA 1
ATOM 964 C C . ASP A 1 113 ? -44.218 -2.995 91.729 1.00 90.31 113 ASP A C 1
ATOM 966 O O . ASP A 1 113 ? -44.558 -2.932 92.909 1.00 90.31 113 ASP A O 1
ATOM 970 N N . VAL A 1 114 ? -43.910 -4.169 91.175 1.00 90.69 114 VAL A N 1
ATOM 971 C CA . VAL A 1 114 ? -43.882 -5.412 91.957 1.00 90.69 114 VAL A CA 1
ATOM 972 C C . VAL A 1 114 ? -42.764 -5.364 92.997 1.00 90.69 114 VAL A C 1
ATOM 974 O O . VAL A 1 114 ? -43.025 -5.671 94.155 1.00 90.69 114 VAL A O 1
ATOM 977 N N . ASP A 1 115 ? -41.559 -4.912 92.639 1.00 89.12 115 ASP A N 1
ATOM 978 C CA . ASP A 1 115 ? -40.427 -4.785 93.566 1.00 89.12 115 ASP A CA 1
ATOM 979 C C . ASP A 1 115 ? -40.712 -3.814 94.724 1.00 89.12 115 ASP A C 1
ATOM 981 O O . ASP A 1 115 ? -40.342 -4.088 95.873 1.00 89.12 115 ASP A O 1
ATOM 985 N N . SER A 1 116 ? -41.403 -2.699 94.459 1.00 89.50 116 SER A N 1
ATOM 986 C CA . SER A 1 116 ? -41.808 -1.752 95.505 1.00 89.50 116 SER A CA 1
ATOM 987 C C . SER A 1 116 ? -42.828 -2.382 96.461 1.00 89.50 116 SER A C 1
ATOM 989 O O . SER A 1 116 ? -42.626 -2.355 97.679 1.00 89.50 116 SER A O 1
ATOM 991 N N . LYS A 1 117 ? -43.860 -3.053 95.931 1.00 90.62 117 LYS A N 1
ATOM 992 C CA . LYS A 1 117 ? -44.869 -3.783 96.720 1.00 90.62 117 LYS A CA 1
ATOM 993 C C . LYS A 1 117 ? -44.253 -4.907 97.546 1.00 90.62 117 LYS A C 1
ATOM 995 O O . LYS A 1 117 ? -44.613 -5.081 98.709 1.00 90.62 117 LYS A O 1
ATOM 1000 N N . LEU A 1 118 ? -43.310 -5.652 96.975 1.00 89.50 118 LEU A N 1
ATOM 1001 C CA . LEU A 1 118 ? -42.620 -6.751 97.649 1.00 89.50 118 LEU A CA 1
ATOM 1002 C C . LEU A 1 118 ? -41.780 -6.216 98.816 1.00 89.50 118 LEU A C 1
ATOM 1004 O O . LEU A 1 118 ? -41.846 -6.745 99.925 1.00 89.50 118 LEU A O 1
ATOM 1008 N N . SER A 1 119 ? -41.089 -5.093 98.603 1.00 89.75 119 SER A N 1
ATOM 1009 C CA . SER A 1 119 ? -40.344 -4.381 99.649 1.00 89.75 119 SER A CA 1
ATOM 1010 C C . SER A 1 119 ? -41.250 -3.895 100.788 1.00 89.75 119 SER A C 1
ATOM 1012 O O . SER A 1 119 ? -40.883 -3.997 101.960 1.00 89.75 119 SER A O 1
ATOM 1014 N N . GLU A 1 120 ? -42.443 -3.383 100.479 1.00 90.00 120 GLU A N 1
ATOM 1015 C CA . GLU A 1 120 ? -43.426 -2.981 101.493 1.00 90.00 120 GLU A CA 1
ATOM 1016 C C . GLU A 1 120 ? -43.978 -4.166 102.287 1.00 90.00 120 GLU A C 1
ATOM 1018 O O . GLU A 1 120 ? -44.088 -4.086 103.512 1.00 90.00 120 GLU A O 1
ATOM 1023 N N . VAL A 1 121 ? -44.324 -5.264 101.612 1.00 89.94 121 VAL A N 1
ATOM 1024 C CA . VAL A 1 121 ? -44.834 -6.477 102.264 1.00 89.94 121 VAL A CA 1
ATOM 1025 C C . VAL A 1 121 ? -43.765 -7.086 103.169 1.00 89.94 121 VAL A C 1
ATOM 1027 O O . VAL A 1 121 ? -44.077 -7.420 104.308 1.00 89.94 121 VAL A O 1
ATOM 1030 N N . ILE A 1 122 ? -42.499 -7.135 102.740 1.00 89.62 122 ILE A N 1
ATOM 1031 C CA . ILE A 1 122 ? -41.383 -7.588 103.588 1.00 89.62 122 ILE A CA 1
ATOM 1032 C C . ILE A 1 122 ? -41.260 -6.723 104.849 1.00 89.62 122 ILE A C 1
ATOM 1034 O O . ILE A 1 122 ? -41.151 -7.266 105.947 1.00 89.62 122 ILE A O 1
ATOM 1038 N N . LYS A 1 123 ? -41.336 -5.390 104.728 1.00 91.38 123 LYS A N 1
ATOM 1039 C CA . LYS A 1 123 ? -41.315 -4.489 105.896 1.00 91.38 123 LYS A CA 1
ATOM 1040 C C . LYS A 1 123 ? -42.489 -4.746 106.843 1.00 91.38 123 LYS A C 1
ATOM 1042 O O . LYS A 1 123 ? -42.313 -4.690 108.059 1.00 91.38 123 LYS A O 1
ATOM 1047 N N . LYS A 1 124 ? -43.685 -5.014 106.303 1.00 91.06 124 LYS A N 1
ATOM 1048 C CA . LYS A 1 124 ? -44.874 -5.357 107.101 1.00 91.06 124 LYS A CA 1
ATOM 1049 C C . LYS A 1 124 ? -44.681 -6.682 107.836 1.00 91.06 124 LYS A C 1
ATOM 1051 O O . LYS A 1 124 ? -44.897 -6.701 109.039 1.00 91.06 124 LYS A O 1
ATOM 1056 N N . ILE A 1 125 ? -44.191 -7.720 107.154 1.00 89.00 125 ILE A N 1
ATOM 1057 C CA . ILE A 1 125 ? -43.835 -9.019 107.751 1.00 89.00 125 ILE A CA 1
ATOM 1058 C C . ILE A 1 125 ? -42.868 -8.816 108.920 1.00 89.00 125 ILE A C 1
ATOM 1060 O O . ILE A 1 125 ? -43.203 -9.184 110.040 1.00 89.00 125 ILE A O 1
ATOM 1064 N N . GLN A 1 126 ? -41.736 -8.140 108.695 1.00 89.31 126 GLN A N 1
ATOM 1065 C CA . GLN A 1 126 ? -40.726 -7.894 109.734 1.00 89.31 126 GLN A CA 1
ATOM 1066 C C . GLN A 1 126 ? -41.305 -7.145 110.942 1.00 89.31 126 GLN A C 1
ATOM 1068 O O . GLN A 1 126 ? -41.067 -7.523 112.087 1.00 89.31 126 GLN A O 1
ATOM 1073 N N . LYS A 1 127 ? -42.105 -6.096 110.702 1.00 90.50 127 LYS A N 1
ATOM 1074 C CA . LYS A 1 127 ? -42.752 -5.324 111.773 1.00 90.50 127 LYS A CA 1
ATOM 1075 C C . LYS A 1 127 ? -43.728 -6.184 112.578 1.00 90.50 127 LYS A C 1
ATOM 1077 O O . LYS A 1 127 ? -43.745 -6.093 113.803 1.00 90.50 127 LYS A O 1
ATOM 1082 N N . THR A 1 128 ? -44.542 -6.987 111.899 1.00 86.38 128 THR A N 1
ATOM 1083 C CA . THR A 1 128 ? -45.525 -7.880 112.522 1.00 86.38 128 THR A CA 1
ATOM 1084 C C . THR A 1 128 ? -44.837 -9.000 113.307 1.00 86.38 128 THR A C 1
ATOM 1086 O O . THR A 1 128 ? -45.251 -9.279 114.427 1.00 86.38 128 THR A O 1
ATOM 1089 N N . GLU A 1 129 ? -43.732 -9.557 112.806 1.00 87.81 129 GLU A N 1
ATOM 1090 C CA . GLU A 1 129 ? -42.895 -10.521 113.537 1.00 87.81 129 GLU A CA 1
ATOM 1091 C C . GLU A 1 129 ? -42.340 -9.907 114.833 1.00 87.81 129 GLU A C 1
ATOM 1093 O O . GLU A 1 129 ? -42.500 -10.487 115.904 1.00 87.81 129 GLU A O 1
ATOM 1098 N N . THR A 1 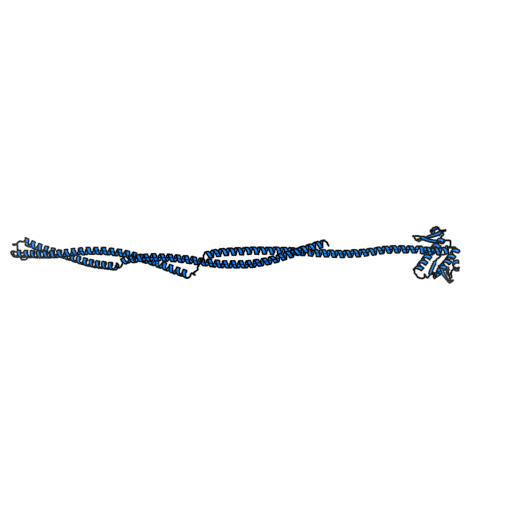130 ? -41.809 -8.678 114.785 1.00 88.81 130 THR A N 1
ATOM 1099 C CA . THR A 1 130 ? -41.356 -7.961 115.995 1.00 88.81 130 THR A CA 1
ATOM 1100 C C . THR A 1 130 ? -42.499 -7.689 116.985 1.00 88.81 130 THR A C 1
ATOM 1102 O O . THR A 1 130 ? -42.294 -7.718 118.198 1.00 88.81 130 THR A O 1
ATOM 1105 N N . GLN A 1 131 ? -43.716 -7.411 116.502 1.00 86.81 131 GLN A N 1
ATOM 1106 C CA . GLN A 1 131 ? -44.892 -7.238 117.366 1.00 86.81 131 GLN A CA 1
ATOM 1107 C C . GLN A 1 131 ? -45.266 -8.536 118.086 1.00 86.81 131 GLN A C 1
ATOM 1109 O O . GLN A 1 131 ? -45.533 -8.490 119.286 1.00 86.81 131 GLN A O 1
ATOM 1114 N N . ILE A 1 132 ? -45.237 -9.674 117.384 1.00 85.50 132 ILE A N 1
ATOM 1115 C CA . ILE A 1 132 ? -45.456 -10.998 117.984 1.00 85.50 132 ILE A CA 1
ATOM 1116 C C . ILE A 1 132 ? -44.392 -11.264 119.050 1.00 85.50 132 ILE A C 1
ATOM 1118 O O . ILE A 1 132 ? -44.740 -11.576 120.184 1.00 85.50 132 ILE A O 1
ATOM 1122 N N . GLU A 1 133 ? -43.111 -11.042 118.737 1.00 85.62 133 GLU A N 1
ATOM 1123 C CA . GLU A 1 133 ? -42.021 -11.220 119.704 1.00 85.62 133 GLU A CA 1
ATOM 1124 C C . GLU A 1 133 ? -42.190 -10.353 120.961 1.00 85.62 133 GLU A C 1
ATOM 1126 O O . GLU A 1 133 ? -41.889 -10.795 122.073 1.00 85.62 133 GLU A O 1
ATOM 1131 N N . ASN A 1 134 ? -42.657 -9.111 120.808 1.00 86.00 134 ASN A N 1
ATOM 1132 C CA . ASN A 1 134 ? -42.907 -8.218 121.936 1.00 86.00 134 ASN A CA 1
ATOM 1133 C C . ASN A 1 134 ? -44.078 -8.702 122.798 1.00 86.00 134 ASN A C 1
ATOM 1135 O O . ASN A 1 134 ? -43.932 -8.749 124.019 1.00 86.00 134 ASN A O 1
ATOM 1139 N N . ILE A 1 135 ? -45.191 -9.110 122.183 1.00 84.88 135 ILE A N 1
ATOM 1140 C CA . ILE A 1 135 ? -46.350 -9.656 122.905 1.00 84.88 135 ILE A CA 1
ATOM 1141 C C . ILE A 1 135 ? -45.969 -10.952 123.623 1.00 84.88 135 ILE A C 1
ATOM 1143 O O . ILE A 1 135 ? -46.300 -11.111 124.792 1.00 84.88 135 ILE A O 1
ATOM 1147 N N . ASP A 1 136 ? -45.179 -11.825 122.996 1.00 83.31 136 ASP A N 1
ATOM 1148 C CA . ASP A 1 136 ? -44.666 -13.045 123.629 1.00 83.31 136 ASP A CA 1
ATOM 1149 C C . ASP A 1 136 ? -43.801 -12.740 124.860 1.00 83.31 136 ASP A C 1
ATOM 1151 O O . ASP A 1 136 ? -43.868 -13.436 125.879 1.00 83.31 136 ASP A O 1
ATOM 1155 N N . ARG A 1 137 ? -42.985 -11.679 124.805 1.00 84.75 137 ARG A N 1
ATOM 1156 C CA . ARG A 1 137 ? -42.205 -11.218 125.964 1.00 84.75 137 ARG A CA 1
ATOM 1157 C C . ARG A 1 137 ? -43.100 -10.659 127.067 1.00 84.75 137 ARG A C 1
ATOM 1159 O O . ARG A 1 137 ? -42.811 -10.900 128.238 1.00 84.75 137 ARG A O 1
ATOM 1166 N N . GLU A 1 138 ? -44.140 -9.901 126.728 1.00 81.75 138 GLU A N 1
ATOM 1167 C CA . GLU A 1 138 ? -45.095 -9.368 127.706 1.00 81.75 138 GLU A CA 1
ATOM 1168 C C . GLU A 1 138 ? -45.918 -10.478 128.352 1.00 81.75 138 GLU A C 1
ATOM 1170 O O . GLU A 1 138 ? -45.957 -10.552 129.580 1.00 81.75 138 GLU A O 1
ATOM 1175 N N . MET A 1 139 ? -46.443 -11.412 127.561 1.00 79.06 139 MET A N 1
ATOM 1176 C CA . MET A 1 139 ? -47.122 -12.607 128.055 1.00 79.06 139 MET A CA 1
ATOM 1177 C C . MET A 1 139 ? -46.233 -13.391 129.019 1.00 79.06 139 MET A C 1
ATOM 1179 O O . MET A 1 139 ? -46.646 -13.629 130.145 1.00 79.06 139 MET A O 1
ATOM 1183 N N . LYS A 1 140 ? -44.967 -13.677 128.674 1.00 83.25 140 LYS A N 1
ATOM 1184 C CA . LYS A 1 140 ? -44.022 -14.344 129.597 1.00 83.25 140 LYS A CA 1
ATOM 1185 C C . LYS A 1 140 ? -43.784 -13.564 130.896 1.00 83.25 140 LYS A C 1
ATOM 1187 O O . LYS A 1 140 ? -43.586 -14.162 131.958 1.00 83.25 140 LYS A O 1
ATOM 1192 N N . LYS A 1 141 ? -43.785 -12.227 130.853 1.00 82.62 141 LYS A N 1
ATOM 1193 C CA . LYS A 1 141 ? -43.673 -11.387 132.061 1.00 82.62 141 LYS A CA 1
ATOM 1194 C C . LYS A 1 141 ? -44.933 -11.469 132.924 1.00 82.62 141 LYS A C 1
ATOM 1196 O O . LYS A 1 141 ? -44.813 -11.491 134.146 1.00 82.62 141 LYS A O 1
ATOM 1201 N N . VAL A 1 142 ? -46.117 -11.493 132.319 1.00 78.88 142 VAL A N 1
ATOM 1202 C CA . VAL A 1 142 ? -47.393 -11.625 133.040 1.00 78.88 142 VAL A CA 1
ATOM 1203 C C . VAL A 1 142 ? -47.533 -13.040 133.609 1.00 78.88 142 VAL A C 1
ATOM 1205 O O . VAL A 1 142 ? -47.831 -13.189 134.788 1.00 78.88 142 VAL A O 1
ATOM 1208 N N . GLU A 1 143 ? -47.177 -14.064 132.836 1.00 78.19 143 GLU A N 1
ATOM 1209 C CA . GLU A 1 143 ? -47.158 -15.474 133.238 1.00 78.19 143 GLU A CA 1
ATOM 1210 C C . GLU A 1 143 ? -46.195 -15.725 134.406 1.00 78.19 143 GLU A C 1
ATOM 1212 O O . GLU A 1 143 ? -46.552 -16.345 135.401 1.00 78.19 143 GLU A O 1
ATOM 1217 N N . SER A 1 144 ? -44.979 -15.168 134.361 1.00 78.31 144 SER A N 1
ATOM 1218 C CA . SER A 1 144 ? -44.029 -15.291 135.479 1.00 78.31 144 SER A CA 1
ATOM 1219 C C . SER A 1 144 ? -44.495 -14.557 136.742 1.00 78.31 144 SER A C 1
ATOM 1221 O O . SER A 1 144 ? -44.254 -15.042 137.848 1.00 78.31 144 SER A O 1
ATOM 1223 N N . LYS A 1 145 ? -45.194 -13.418 136.611 1.00 75.19 145 LYS A N 1
ATOM 1224 C CA . LYS A 1 145 ? -45.851 -12.743 137.745 1.00 75.19 145 LYS A CA 1
ATOM 1225 C C . LYS A 1 145 ? -47.004 -13.576 138.304 1.00 75.19 145 LYS A C 1
ATOM 1227 O O . LYS A 1 145 ? -47.092 -13.694 139.525 1.00 75.19 145 LYS A O 1
ATOM 1232 N N . LYS A 1 146 ? -47.832 -14.176 137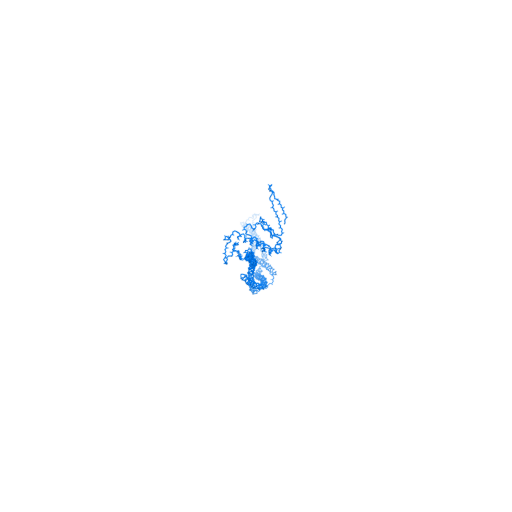.442 1.00 76.62 146 LYS A N 1
ATOM 1233 C CA . LYS A 1 146 ? -48.917 -15.091 137.820 1.00 76.62 146 LYS A CA 1
ATOM 1234 C C . LYS A 1 146 ? -48.364 -16.284 138.599 1.00 76.62 146 LYS A C 1
ATOM 1236 O O . LYS A 1 146 ? -48.708 -16.432 139.766 1.00 76.62 146 LYS A O 1
ATOM 1241 N N . ASN A 1 147 ? -47.410 -17.022 138.030 1.00 74.81 147 ASN A N 1
ATOM 1242 C CA . ASN A 1 147 ? -46.798 -18.201 138.658 1.00 74.81 147 ASN A CA 1
ATOM 1243 C C . ASN A 1 147 ? -46.143 -17.870 140.011 1.00 74.81 147 ASN A C 1
ATOM 1245 O O . ASN A 1 147 ? -46.204 -18.648 140.962 1.00 74.81 147 ASN A O 1
ATOM 1249 N N . ARG A 1 148 ? -45.527 -16.686 140.132 1.00 73.12 148 ARG A N 1
ATOM 1250 C CA . ARG A 1 148 ? -44.920 -16.221 141.387 1.00 73.12 148 ARG A CA 1
ATOM 1251 C C . ARG A 1 148 ? -45.967 -15.913 142.461 1.00 73.12 148 ARG A C 1
ATOM 1253 O O . ARG A 1 148 ? -45.706 -16.188 143.628 1.00 73.12 148 ARG A O 1
ATOM 1260 N N . ILE A 1 149 ? -47.137 -15.386 142.094 1.00 67.31 149 ILE A N 1
ATOM 1261 C CA . ILE A 1 149 ? -48.262 -15.222 143.027 1.00 67.31 149 ILE A CA 1
ATOM 1262 C C . ILE A 1 149 ? -48.889 -16.580 143.358 1.00 67.31 149 ILE A C 1
ATOM 1264 O O . ILE A 1 149 ? -49.130 -16.837 144.534 1.00 67.31 149 ILE A O 1
ATOM 1268 N N . GLU A 1 150 ? -49.048 -17.477 142.381 1.00 67.69 150 GLU A N 1
ATOM 1269 C CA . GLU A 1 150 ? -49.574 -18.833 142.600 1.00 67.69 150 GLU A CA 1
ATOM 1270 C C . GLU A 1 150 ? -48.746 -19.638 143.605 1.00 67.69 150 GLU A C 1
ATOM 1272 O O . GLU A 1 150 ? -49.297 -20.274 144.501 1.00 67.69 150 GLU A O 1
ATOM 1277 N N . SER A 1 151 ? -47.416 -19.546 143.524 1.00 66.69 151 SER A N 1
ATOM 1278 C CA . SER A 1 151 ? -46.504 -20.247 144.438 1.00 66.69 151 SER A CA 1
ATOM 1279 C C . SER A 1 151 ? -46.564 -19.776 145.900 1.00 66.69 151 SER A C 1
ATOM 1281 O O . SER A 1 151 ? -46.097 -20.486 146.788 1.00 66.69 151 SER A O 1
ATOM 1283 N N . LEU A 1 152 ? -47.129 -18.591 146.170 1.00 64.94 152 LEU A N 1
ATOM 1284 C CA . LEU A 1 152 ? -47.268 -18.042 147.524 1.00 64.94 152 LEU A CA 1
ATOM 1285 C C . LEU A 1 152 ? -48.538 -18.558 148.227 1.00 64.94 152 LEU A C 1
ATOM 1287 O O . LEU A 1 152 ? -48.550 -18.682 149.449 1.00 64.94 152 LEU A O 1
ATOM 1291 N N . GLY A 1 153 ? -49.586 -18.909 147.477 1.00 60.16 153 GLY A N 1
ATOM 1292 C CA . GLY A 1 153 ? -50.840 -19.448 148.009 1.00 60.16 153 GLY A CA 1
ATOM 1293 C C . GLY A 1 153 ? -51.744 -18.433 148.746 1.00 60.16 153 GLY A C 1
ATOM 1294 O O . GLY A 1 153 ? -51.324 -17.317 149.068 1.00 60.16 153 GLY A O 1
ATOM 1295 N N . PRO A 1 154 ? -53.009 -18.800 149.046 1.00 59.62 154 PRO A N 1
ATOM 1296 C CA . PRO A 1 154 ? -54.045 -17.863 149.519 1.00 59.62 154 PRO A CA 1
ATOM 1297 C C . PRO A 1 154 ? -53.768 -17.252 150.904 1.00 59.62 154 PRO A C 1
ATOM 1299 O O . PRO A 1 154 ? -54.273 -16.180 151.242 1.00 59.62 154 PRO A O 1
ATOM 1302 N N . SER A 1 155 ? -52.966 -17.940 151.718 1.00 53.78 155 SER A N 1
ATOM 1303 C CA . SER A 1 155 ? -52.659 -17.601 153.112 1.00 53.78 155 SER A CA 1
ATOM 1304 C C . SER A 1 155 ? -51.329 -16.854 153.297 1.00 53.78 155 SER A C 1
ATOM 1306 O O . SER A 1 155 ? -50.996 -16.486 154.425 1.00 53.78 155 SER A O 1
ATOM 1308 N N . ALA A 1 156 ? -50.570 -16.587 152.226 1.00 54.00 156 ALA A N 1
ATOM 1309 C CA . ALA A 1 156 ? -49.320 -15.831 152.307 1.00 54.00 156 ALA A CA 1
ATOM 1310 C C . ALA A 1 156 ? -49.536 -14.312 152.416 1.00 54.00 156 ALA A C 1
ATOM 1312 O O . ALA A 1 156 ? -50.535 -13.751 151.956 1.00 54.00 156 ALA A O 1
ATOM 1313 N N . LYS A 1 157 ? -48.566 -13.626 153.034 1.00 55.31 157 LYS A N 1
ATOM 1314 C CA . LYS A 1 157 ? -48.517 -12.158 153.100 1.00 55.31 157 LYS A CA 1
ATOM 1315 C C . LYS A 1 157 ? -48.064 -11.588 151.753 1.00 55.31 157 LYS A C 1
ATOM 1317 O O . LYS A 1 157 ? -47.091 -12.058 151.171 1.00 55.31 157 LYS A O 1
ATOM 1322 N N . CYS A 1 158 ? -48.757 -10.562 151.266 1.00 56.28 158 CYS A N 1
ATOM 1323 C CA . CYS A 1 158 ? -48.455 -9.892 150.007 1.00 56.28 158 CYS A CA 1
ATOM 1324 C C . CYS A 1 158 ? -47.025 -9.304 150.012 1.00 56.28 158 CYS A C 1
ATOM 1326 O O . CYS A 1 158 ? -46.727 -8.488 150.887 1.00 56.28 158 CYS A O 1
ATOM 1328 N N . PRO A 1 159 ? -46.164 -9.613 149.019 1.00 54.56 159 PRO A N 1
ATOM 1329 C CA . PRO A 1 159 ? -44.773 -9.140 148.972 1.00 54.56 159 PRO A CA 1
ATOM 1330 C C . PRO A 1 159 ? -44.593 -7.620 148.833 1.00 54.56 159 PRO A C 1
ATOM 1332 O O . PRO A 1 159 ? -43.471 -7.133 148.907 1.00 54.56 159 PRO A O 1
ATOM 1335 N N . THR A 1 160 ? -45.665 -6.870 148.567 1.00 59.78 160 THR A N 1
ATOM 1336 C CA . THR A 1 160 ? -45.617 -5.413 148.348 1.00 59.78 160 THR A CA 1
ATOM 1337 C C . THR A 1 160 ? -46.271 -4.620 149.484 1.00 59.78 160 THR A C 1
ATOM 1339 O O . THR A 1 160 ? -45.938 -3.456 149.673 1.00 59.78 160 THR A O 1
ATOM 1342 N N . CYS A 1 161 ? -47.197 -5.215 150.244 1.00 59.81 161 CYS A N 1
ATOM 1343 C CA . CYS A 1 161 ? -47.961 -4.508 151.284 1.00 59.81 161 CYS A CA 1
ATOM 1344 C C . CYS A 1 161 ? -48.234 -5.324 152.568 1.00 59.81 161 CYS A C 1
ATOM 1346 O O . CYS A 1 161 ? -49.036 -4.899 153.395 1.00 59.81 161 CYS A O 1
ATOM 1348 N N . GLU A 1 162 ? -47.592 -6.489 152.728 1.00 53.78 162 GLU A N 1
ATOM 1349 C CA . GLU A 1 162 ? -47.526 -7.351 153.930 1.00 53.78 162 GLU A CA 1
ATOM 1350 C C . GLU A 1 162 ? -48.857 -7.859 154.535 1.00 53.78 162 GLU A C 1
ATOM 1352 O O . GLU A 1 162 ? -48.856 -8.568 155.545 1.00 53.78 162 GLU A O 1
ATOM 1357 N N . ARG A 1 163 ? -50.001 -7.578 153.899 1.00 57.56 163 ARG A N 1
ATOM 1358 C CA . ARG A 1 163 ? -51.331 -8.102 154.272 1.00 57.56 163 ARG A CA 1
ATOM 1359 C C . ARG A 1 163 ? -51.582 -9.493 153.683 1.00 57.56 163 ARG A C 1
ATOM 1361 O O . ARG A 1 163 ? -51.104 -9.792 152.591 1.00 57.56 163 ARG A O 1
ATOM 1368 N N . THR A 1 164 ? -52.325 -10.342 154.396 1.00 57.22 164 THR A N 1
ATOM 1369 C CA . THR A 1 164 ? -52.718 -11.684 153.930 1.00 57.22 164 THR A CA 1
ATOM 1370 C C . THR A 1 164 ? -53.547 -11.589 152.650 1.00 57.22 164 THR A C 1
ATOM 1372 O O . THR A 1 164 ? -54.479 -10.792 152.565 1.00 57.22 164 THR A O 1
ATOM 1375 N N . LEU A 1 165 ? -53.167 -12.373 151.639 1.00 55.56 165 LEU A N 1
ATOM 1376 C CA . LEU A 1 165 ? -53.684 -12.243 150.276 1.00 55.56 165 LEU A CA 1
ATOM 1377 C C . LEU A 1 165 ? -55.168 -12.630 150.135 1.00 55.56 165 LEU A C 1
ATOM 1379 O O . LEU A 1 165 ? -55.859 -11.956 149.378 1.00 55.56 165 LEU A O 1
ATOM 1383 N N . GLY A 1 166 ? -55.687 -13.611 150.884 1.00 60.38 166 GLY A N 1
ATOM 1384 C CA . GLY A 1 166 ? -57.130 -13.857 151.070 1.00 60.38 166 GLY A CA 1
ATOM 1385 C C . GLY A 1 166 ? -57.981 -13.713 149.795 1.00 60.38 166 GLY A C 1
ATOM 1386 O O . GLY A 1 166 ? -57.645 -14.267 148.753 1.00 60.38 166 GLY A O 1
ATOM 1387 N N . GLU A 1 167 ? -59.051 -12.911 149.850 1.00 59.38 167 GLU A N 1
ATOM 1388 C CA . GLU A 1 167 ? -59.933 -12.626 148.698 1.00 59.38 167 GLU A CA 1
ATOM 1389 C C . GLU A 1 167 ? -59.244 -11.857 147.549 1.00 59.38 167 GLU A C 1
ATOM 1391 O O . GLU A 1 167 ? -59.690 -11.902 146.400 1.00 59.38 167 GLU A O 1
ATOM 1396 N N . HIS A 1 168 ? -58.142 -11.150 147.823 1.00 61.56 168 HIS A N 1
ATOM 1397 C CA . HIS A 1 168 ? -57.385 -10.413 146.806 1.00 61.56 168 HIS A CA 1
ATOM 1398 C C . HIS A 1 168 ? -56.507 -11.326 145.940 1.00 61.56 168 HIS A C 1
ATOM 1400 O O . HIS A 1 168 ? -56.213 -10.957 144.803 1.00 61.56 168 HIS A O 1
ATOM 1406 N N . TYR A 1 169 ? -56.125 -12.508 146.441 1.00 64.81 169 TYR A N 1
ATOM 1407 C CA . TYR A 1 169 ? -55.403 -13.535 145.682 1.00 64.81 169 TYR A CA 1
ATOM 1408 C C . TYR A 1 169 ? -56.170 -13.917 144.413 1.00 64.81 169 TYR A C 1
ATOM 1410 O O . TYR A 1 169 ? -55.638 -13.852 143.306 1.00 64.81 169 TYR A O 1
ATOM 1418 N N . GLN A 1 170 ? -57.455 -14.235 144.578 1.00 66.56 170 GLN A N 1
ATOM 1419 C CA . GLN A 1 170 ? -58.310 -14.741 143.508 1.00 66.56 170 GLN A CA 1
ATOM 1420 C C . GLN A 1 170 ? -58.550 -13.676 142.429 1.00 66.56 170 GLN A C 1
ATOM 1422 O O . GLN A 1 170 ? -58.396 -13.952 141.245 1.00 66.56 170 GLN A O 1
ATOM 1427 N N . ARG A 1 171 ? -58.758 -12.413 142.833 1.00 69.50 171 ARG A N 1
ATOM 1428 C CA . ARG A 1 171 ? -58.889 -11.282 141.894 1.00 69.50 171 ARG A CA 1
ATOM 1429 C C . ARG A 1 171 ? -57.606 -10.974 141.113 1.00 69.50 171 ARG A C 1
ATOM 1431 O O . ARG A 1 171 ? -57.687 -10.491 139.987 1.00 69.50 171 ARG A O 1
ATOM 1438 N N . LEU A 1 172 ? -56.422 -11.188 141.697 1.00 68.94 172 LEU A N 1
ATOM 1439 C CA . LEU A 1 172 ? -55.141 -10.960 141.010 1.00 68.94 172 LEU A CA 1
ATOM 1440 C C . LEU A 1 172 ? -54.826 -12.064 139.998 1.00 68.94 172 LEU A C 1
ATOM 1442 O O . LEU A 1 172 ? -54.351 -11.751 138.907 1.00 68.94 172 LEU A O 1
ATOM 1446 N N . ILE A 1 173 ? -55.126 -13.321 140.338 1.00 73.19 173 ILE A N 1
ATOM 1447 C CA . ILE A 1 173 ? -55.034 -14.453 139.407 1.00 73.19 173 ILE A CA 1
ATOM 1448 C C . ILE A 1 173 ? -55.988 -14.242 138.230 1.00 73.19 173 ILE A C 1
ATOM 1450 O O . ILE A 1 173 ? -55.528 -14.250 137.093 1.00 73.19 173 ILE A O 1
ATOM 1454 N N . GLU A 1 174 ? -57.262 -13.927 138.487 1.00 76.12 174 GLU A N 1
ATOM 1455 C CA . GLU A 1 174 ? -58.247 -13.629 137.435 1.00 76.12 174 GLU A CA 1
ATOM 1456 C C . GLU A 1 174 ? -57.813 -12.452 136.551 1.00 76.12 174 GLU A C 1
ATOM 1458 O O . GLU A 1 174 ? -57.999 -12.478 135.336 1.00 76.12 174 GLU A O 1
ATOM 1463 N N . LYS A 1 175 ? -57.190 -11.418 137.134 1.00 79.31 175 LYS A N 1
ATOM 1464 C CA . LYS A 1 175 ? -56.667 -10.283 136.366 1.00 79.31 175 LYS A CA 1
ATOM 1465 C C . LYS A 1 175 ? -55.528 -10.699 135.432 1.00 79.31 175 LYS A C 1
ATOM 1467 O O . LYS A 1 175 ? -55.532 -10.282 134.277 1.00 79.31 175 LYS A O 1
ATOM 1472 N N . PHE A 1 176 ? -54.572 -11.502 135.904 1.00 78.31 176 PHE A N 1
ATOM 1473 C CA . PHE A 1 176 ? -53.485 -11.995 135.055 1.00 78.31 176 PHE A CA 1
ATOM 1474 C C . PHE A 1 176 ? -53.964 -13.017 134.025 1.00 78.31 176 PHE A C 1
ATOM 1476 O O . PHE A 1 176 ? -53.486 -12.988 132.899 1.00 78.31 176 PHE A O 1
ATOM 1483 N N . GLU A 1 177 ? -54.928 -13.873 134.361 1.00 77.00 177 GLU A N 1
ATOM 1484 C CA . GLU A 1 177 ? -55.562 -14.781 133.399 1.00 77.00 177 GLU A CA 1
ATOM 1485 C C . GLU A 1 177 ? -56.295 -14.017 132.307 1.00 77.00 177 GLU A C 1
ATOM 1487 O O . GLU A 1 177 ? -56.143 -14.336 131.129 1.00 77.00 177 GLU A O 1
ATOM 1492 N N . LYS A 1 178 ? -57.014 -12.955 132.677 1.00 81.81 178 LYS A N 1
ATOM 1493 C CA . LYS A 1 178 ? -57.662 -12.073 131.713 1.00 81.81 178 LYS A CA 1
ATOM 1494 C C . LYS A 1 178 ? -56.639 -11.368 130.816 1.00 81.81 178 LYS A C 1
ATOM 1496 O O . LYS A 1 178 ? -56.793 -11.397 129.601 1.00 81.81 178 LYS A O 1
ATOM 1501 N N . GLU A 1 179 ? -55.565 -10.822 131.381 1.00 80.06 179 GLU A N 1
ATOM 1502 C CA . GLU A 1 179 ? -54.498 -10.143 130.626 1.00 80.06 179 GLU A CA 1
ATOM 1503 C C . GLU A 1 179 ? -53.719 -11.104 129.704 1.00 80.06 179 GLU A C 1
ATOM 1505 O O . GLU A 1 179 ? -53.377 -10.746 128.577 1.00 80.06 179 GLU A O 1
ATOM 1510 N N . ILE A 1 180 ? -53.485 -12.350 130.133 1.00 79.94 180 ILE A N 1
ATOM 1511 C CA . ILE A 1 180 ? -52.925 -13.410 129.281 1.00 79.94 180 ILE A CA 1
ATOM 1512 C C . ILE A 1 180 ? -53.910 -13.750 128.160 1.00 79.94 180 ILE A C 1
ATOM 1514 O O . ILE A 1 180 ? -53.489 -13.802 127.009 1.00 79.94 180 ILE A O 1
ATOM 1518 N N . SER A 1 181 ? -55.204 -13.905 128.467 1.00 81.19 181 SER A N 1
ATOM 1519 C CA . SER A 1 181 ? -56.236 -14.234 127.474 1.00 81.19 181 SER A CA 1
ATOM 1520 C C . SER A 1 181 ? -56.381 -13.153 126.389 1.00 81.19 181 SER A C 1
ATOM 1522 O O . SER A 1 181 ? -56.381 -13.464 125.195 1.00 81.19 181 SER A O 1
ATOM 1524 N N . GLU A 1 182 ? -56.390 -11.876 126.784 1.00 84.19 182 GLU A N 1
ATOM 1525 C CA . GLU A 1 182 ? -56.451 -10.727 125.876 1.00 84.19 182 GLU A CA 1
ATOM 1526 C C . GLU A 1 182 ? -55.192 -10.654 124.997 1.00 84.19 182 GLU A C 1
ATOM 1528 O O . GLU A 1 182 ? -55.282 -10.444 123.785 1.00 84.19 182 GLU A O 1
ATOM 1533 N N . ASN A 1 183 ? -54.009 -10.900 125.572 1.00 82.88 183 ASN A N 1
ATOM 1534 C CA . ASN A 1 183 ? -52.762 -10.936 124.810 1.00 82.88 183 ASN A CA 1
ATOM 1535 C C . ASN A 1 183 ? -52.666 -12.148 123.875 1.00 82.88 183 ASN A C 1
ATOM 1537 O O . ASN A 1 183 ? -52.175 -11.990 122.758 1.00 82.88 183 ASN A O 1
ATOM 1541 N N . THR A 1 184 ? -53.184 -13.322 124.254 1.00 82.31 184 THR A N 1
ATOM 1542 C CA . THR A 1 184 ? -53.282 -14.473 123.340 1.00 82.31 184 THR A CA 1
ATOM 1543 C C . THR A 1 184 ? -54.218 -14.198 122.170 1.00 82.31 184 THR A C 1
ATOM 1545 O O . THR A 1 184 ? -53.874 -14.523 121.035 1.00 82.31 184 THR A O 1
ATOM 1548 N N . GLU A 1 185 ? -55.364 -13.552 122.401 1.00 84.44 185 GLU A N 1
ATOM 1549 C CA . GLU A 1 185 ? -56.292 -13.193 121.325 1.00 84.44 185 GLU A CA 1
ATOM 1550 C C . GLU A 1 185 ? -55.670 -12.149 120.382 1.00 84.44 185 GLU A C 1
ATOM 1552 O O . GLU A 1 185 ? -55.753 -12.266 119.156 1.00 84.44 185 GLU A O 1
ATOM 1557 N N . ASN A 1 186 ? -54.976 -11.152 120.942 1.00 85.12 186 ASN A N 1
ATOM 1558 C CA . ASN A 1 186 ? -54.237 -10.156 120.167 1.00 85.12 186 ASN A CA 1
ATOM 1559 C C . ASN A 1 186 ? -53.104 -10.791 119.352 1.00 85.12 186 ASN A C 1
ATOM 1561 O O . ASN A 1 186 ? -52.952 -10.483 118.169 1.00 85.12 186 ASN A O 1
ATOM 1565 N N . ARG A 1 187 ? -52.344 -11.715 119.948 1.00 87.06 187 ARG A N 1
ATOM 1566 C CA . ARG A 1 187 ? -51.292 -12.477 119.269 1.00 87.06 187 ARG A CA 1
ATOM 1567 C C . ARG A 1 187 ? -51.857 -13.275 118.096 1.00 87.06 187 ARG A C 1
ATOM 1569 O O . ARG A 1 187 ? -51.317 -13.182 117.000 1.00 87.06 187 ARG A O 1
ATOM 1576 N N . MET A 1 188 ? -52.980 -13.966 118.291 1.00 85.50 188 MET A N 1
ATOM 1577 C CA . MET A 1 188 ? -53.639 -14.754 117.245 1.00 85.50 188 MET A CA 1
ATOM 1578 C C . MET A 1 188 ? -54.104 -13.879 116.067 1.00 85.50 188 MET A C 1
ATOM 1580 O O . MET A 1 188 ? -53.895 -14.228 114.905 1.00 85.50 188 MET A O 1
ATOM 1584 N N . LYS A 1 189 ? -54.658 -12.687 116.339 1.00 86.62 189 LYS A N 1
ATOM 1585 C CA . LYS A 1 189 ? -55.020 -11.706 115.293 1.00 86.62 189 LYS A CA 1
ATOM 1586 C C . LYS A 1 189 ? -53.798 -11.210 114.512 1.00 86.62 189 LYS A C 1
ATOM 1588 O O . LYS A 1 189 ? -53.874 -10.992 113.303 1.00 86.62 189 LYS A O 1
A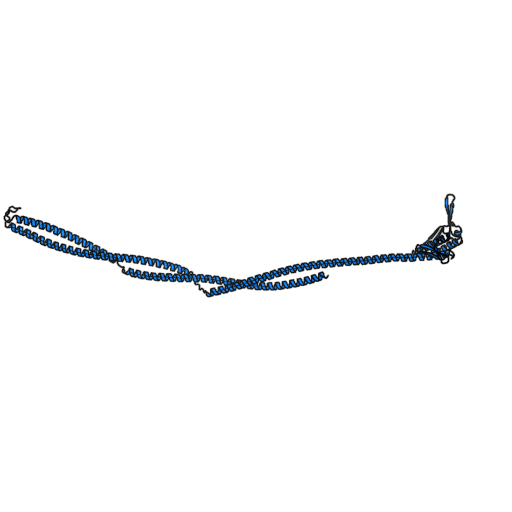TOM 1593 N N . ILE A 1 190 ? -52.670 -11.010 115.190 1.00 86.19 190 ILE A N 1
ATOM 1594 C CA . ILE A 1 190 ? -51.419 -10.551 114.572 1.00 86.19 190 ILE A CA 1
ATOM 1595 C C . ILE A 1 190 ? -50.769 -11.676 113.752 1.00 86.19 190 ILE A C 1
ATOM 1597 O O . ILE A 1 190 ? -50.288 -11.406 112.653 1.00 86.19 190 ILE A O 1
ATOM 1601 N N . GLU A 1 191 ? -50.825 -12.926 114.214 1.00 85.94 191 GLU A N 1
ATOM 1602 C CA . GLU A 1 191 ? -50.392 -14.103 113.448 1.00 85.94 191 GLU A CA 1
ATOM 1603 C C . GLU A 1 191 ? -51.214 -14.296 112.172 1.00 85.94 191 GLU A C 1
ATOM 1605 O O . GLU A 1 191 ? -50.637 -14.506 111.107 1.00 85.94 191 GLU A O 1
ATOM 1610 N N . GLN A 1 192 ? -52.537 -14.119 112.232 1.00 87.88 192 GLN A N 1
ATOM 1611 C CA . GLN A 1 192 ? -53.375 -14.167 111.031 1.00 87.88 192 GLN A CA 1
ATOM 1612 C C . GLN A 1 192 ? -52.969 -13.093 110.006 1.00 87.88 192 GLN A C 1
ATOM 1614 O O . GLN A 1 192 ? -52.923 -13.349 108.804 1.00 87.88 192 GLN A O 1
ATOM 1619 N N . ASN A 1 193 ? -52.630 -11.884 110.468 1.00 87.62 193 ASN A N 1
ATOM 1620 C CA . ASN A 1 193 ? -52.126 -10.824 109.593 1.00 87.62 193 ASN A CA 1
ATOM 1621 C C . ASN A 1 193 ? -50.748 -11.158 109.004 1.00 87.62 193 ASN A C 1
ATOM 1623 O O . ASN A 1 193 ? -50.492 -10.832 107.844 1.00 87.62 193 ASN A O 1
ATOM 1627 N N . LEU A 1 194 ? -49.869 -11.797 109.781 1.00 89.56 194 LEU A N 1
ATOM 1628 C CA . LEU A 1 194 ? -48.568 -12.259 109.305 1.00 89.56 194 LEU A CA 1
ATOM 1629 C C . LEU A 1 194 ? -48.726 -13.287 108.179 1.00 89.56 194 LEU A C 1
ATOM 1631 O O . LEU A 1 194 ? -48.049 -13.161 107.158 1.00 89.56 194 LEU A O 1
ATOM 1635 N N . GLU A 1 195 ? -49.639 -14.245 108.335 1.00 88.25 195 GLU A N 1
ATOM 1636 C CA . GLU A 1 195 ? -49.904 -15.261 107.313 1.00 88.25 195 GLU A CA 1
ATOM 1637 C C . GLU A 1 195 ? -50.455 -14.632 106.027 1.00 88.25 195 GLU A C 1
ATOM 1639 O O . GLU A 1 195 ? -49.907 -14.858 104.951 1.00 88.25 195 GLU A O 1
ATOM 1644 N N . ASN A 1 196 ? -51.410 -13.701 106.138 1.00 89.12 196 ASN A N 1
ATOM 1645 C CA . ASN A 1 196 ? -51.915 -12.941 104.988 1.00 89.12 196 ASN A CA 1
ATOM 1646 C C . ASN A 1 196 ? -50.794 -12.175 104.251 1.00 89.12 196 ASN A C 1
ATOM 1648 O O . ASN A 1 196 ? -50.786 -12.082 103.020 1.00 89.12 196 ASN A O 1
ATOM 1652 N N . TYR A 1 197 ? -49.829 -11.597 104.980 1.00 90.44 197 TYR A N 1
ATOM 1653 C CA . TYR A 1 197 ? -48.682 -10.936 104.352 1.00 90.44 197 TYR A CA 1
ATOM 1654 C C . TYR A 1 197 ? -47.714 -11.930 103.697 1.00 90.44 197 TYR A C 1
ATOM 1656 O O . TYR A 1 197 ? -47.156 -11.614 102.644 1.00 90.44 197 TYR A O 1
ATOM 1664 N N . ARG A 1 198 ? -47.519 -13.121 104.277 1.00 90.06 198 ARG A N 1
ATOM 1665 C CA . ARG A 1 198 ? -46.695 -14.193 103.694 1.00 90.06 198 ARG A CA 1
ATOM 1666 C C . ARG A 1 198 ? -47.311 -14.747 102.412 1.00 90.06 198 ARG A C 1
ATOM 1668 O O . ARG A 1 198 ? -46.597 -14.850 101.415 1.00 90.06 198 ARG A O 1
ATOM 1675 N N . GLU A 1 199 ? -48.616 -14.999 102.389 1.00 89.44 199 GLU A N 1
ATOM 1676 C CA . GLU A 1 199 ? -49.342 -15.392 101.174 1.00 89.44 199 GLU A CA 1
ATOM 1677 C C . GLU A 1 199 ? -49.198 -14.331 100.078 1.00 89.44 199 GLU A C 1
ATOM 1679 O O . GLU A 1 199 ? -48.780 -14.630 98.957 1.00 89.44 199 GLU A O 1
ATOM 1684 N N . LYS A 1 200 ? -49.415 -13.058 100.427 1.00 90.75 200 LYS A N 1
ATOM 1685 C CA . LYS A 1 200 ? -49.258 -11.940 99.489 1.00 90.75 200 LYS A CA 1
ATOM 1686 C C . LYS A 1 200 ? -47.831 -11.801 98.952 1.00 90.75 200 LYS A C 1
ATOM 1688 O O . LYS A 1 200 ? -47.641 -11.409 97.802 1.00 90.75 200 LYS A O 1
ATOM 1693 N N . LYS A 1 201 ? -46.814 -12.121 99.758 1.00 92.31 201 LYS A N 1
ATOM 1694 C CA . LYS A 1 201 ? -45.418 -12.167 99.301 1.00 92.31 201 LYS A CA 1
ATOM 1695 C C . LYS A 1 201 ? -45.223 -13.264 98.250 1.00 92.31 201 LYS A C 1
ATOM 1697 O O . LYS A 1 201 ? -44.651 -12.982 97.203 1.00 92.31 201 LYS A O 1
ATOM 1702 N N . ILE A 1 202 ? -45.740 -14.470 98.494 1.00 90.94 202 ILE A N 1
ATOM 1703 C CA . ILE A 1 202 ? -45.650 -15.598 97.551 1.00 90.94 202 ILE A CA 1
ATOM 1704 C C . ILE A 1 202 ? -46.318 -15.251 96.212 1.00 90.94 202 ILE A C 1
ATOM 1706 O O . ILE A 1 202 ? -45.788 -15.584 95.151 1.00 90.94 202 ILE A O 1
ATOM 1710 N N . GLU A 1 203 ? -47.467 -14.573 96.235 1.00 90.00 203 GLU A N 1
ATOM 1711 C CA . GLU A 1 203 ? -48.133 -14.099 95.015 1.00 90.00 203 GLU A CA 1
ATOM 1712 C C . GLU A 1 203 ? -47.277 -13.095 94.233 1.00 90.00 203 GLU A C 1
ATOM 1714 O O . GLU A 1 203 ? -47.139 -13.214 93.012 1.00 90.00 203 GLU A O 1
ATOM 1719 N N . LEU A 1 204 ? -46.672 -12.127 94.927 1.00 90.44 204 LEU A N 1
ATOM 1720 C CA . LEU A 1 204 ? -45.804 -11.127 94.306 1.00 90.44 204 LEU A CA 1
ATOM 1721 C C . LEU A 1 204 ? -44.506 -11.742 93.756 1.00 90.44 204 LEU A C 1
ATOM 1723 O O . LEU A 1 204 ? -44.088 -11.357 92.665 1.00 90.44 204 LEU A O 1
ATOM 1727 N N . ASP A 1 205 ? -43.910 -12.722 94.443 1.00 89.88 205 ASP A N 1
ATOM 1728 C CA . ASP A 1 205 ? -42.737 -13.467 93.958 1.00 89.88 205 ASP A CA 1
ATOM 1729 C C . ASP A 1 205 ? -43.070 -14.239 92.665 1.00 89.88 205 ASP A C 1
ATOM 1731 O O . ASP A 1 205 ? -42.358 -14.129 91.666 1.00 89.88 205 ASP A O 1
ATOM 1735 N N . LYS A 1 206 ? -44.217 -14.936 92.617 1.00 92.00 206 LYS A N 1
ATOM 1736 C CA . LYS A 1 206 ? -44.689 -15.617 91.394 1.00 92.00 206 LYS A CA 1
ATOM 1737 C C . LYS A 1 206 ? -44.910 -14.644 90.235 1.00 92.00 206 LYS A C 1
ATOM 1739 O O . LYS A 1 206 ? -44.571 -14.952 89.090 1.00 92.00 206 LYS A O 1
ATOM 1744 N N . LEU A 1 207 ? -45.493 -13.478 90.516 1.00 91.19 207 LEU A N 1
ATOM 1745 C CA . LEU A 1 207 ? -45.713 -12.442 89.508 1.00 91.19 207 LEU A CA 1
ATOM 1746 C C . LEU A 1 207 ? -44.382 -11.882 88.989 1.00 91.19 207 LEU A C 1
ATOM 1748 O O . LEU A 1 207 ? -44.231 -11.689 87.782 1.00 91.19 207 LEU A O 1
ATOM 1752 N N . LYS A 1 208 ? -43.402 -11.674 89.873 1.00 90.94 208 LYS A N 1
ATOM 1753 C CA . LYS A 1 208 ? -42.053 -11.235 89.508 1.00 90.94 208 LYS A CA 1
ATOM 1754 C C . LYS A 1 208 ? -41.357 -12.238 88.589 1.00 90.94 208 LYS A C 1
ATOM 1756 O O . LYS A 1 208 ? -40.834 -11.836 87.552 1.00 90.94 208 LYS A O 1
ATOM 1761 N N . ASP A 1 209 ? -41.415 -13.528 88.902 1.00 89.62 209 ASP A N 1
ATOM 1762 C CA . ASP A 1 209 ? -40.842 -14.579 88.051 1.00 89.62 209 ASP A CA 1
ATOM 1763 C C . ASP A 1 209 ? -41.498 -14.632 86.664 1.00 89.62 209 ASP A C 1
ATOM 1765 O O . ASP A 1 209 ? -40.822 -14.814 85.646 1.00 89.62 209 ASP A O 1
ATOM 1769 N N . ALA A 1 210 ? -42.821 -14.450 86.597 1.00 90.94 210 ALA A N 1
ATOM 1770 C CA . ALA A 1 210 ? -43.541 -14.373 85.329 1.00 90.94 210 ALA A CA 1
ATOM 1771 C C . ALA A 1 210 ? -43.109 -13.150 84.500 1.00 90.94 210 ALA A C 1
ATOM 1773 O O . ALA A 1 210 ? -42.910 -13.268 83.288 1.00 90.94 210 ALA A O 1
ATOM 1774 N N . LEU A 1 211 ? -42.916 -11.995 85.148 1.00 91.25 211 LEU A N 1
ATOM 1775 C CA . LEU A 1 211 ? -42.417 -10.783 84.497 1.00 91.25 211 LEU A CA 1
ATOM 1776 C C . LEU A 1 211 ? -40.967 -10.943 84.015 1.00 91.25 211 LEU A C 1
ATOM 1778 O O . LEU A 1 211 ? -40.685 -10.566 82.882 1.00 91.25 211 LEU A O 1
ATOM 1782 N N . LEU A 1 212 ? -40.086 -11.582 84.792 1.00 90.19 212 LEU A N 1
ATOM 1783 C CA . LEU A 1 212 ? -38.700 -11.874 84.391 1.00 90.19 212 LEU A CA 1
ATOM 1784 C C . LEU A 1 212 ? -38.629 -12.778 83.151 1.00 90.19 212 LEU A C 1
ATOM 1786 O O . LEU A 1 212 ? -37.875 -12.504 82.218 1.00 90.19 212 LEU A O 1
ATOM 1790 N N . LYS A 1 213 ? -39.452 -13.835 83.095 1.00 91.25 213 LYS A N 1
ATOM 1791 C CA . LYS A 1 213 ? -39.554 -14.702 81.904 1.00 91.25 213 LYS A CA 1
ATOM 1792 C C . LYS A 1 213 ? -40.098 -13.953 80.689 1.00 91.25 213 LYS A C 1
ATOM 1794 O O . LYS A 1 213 ? -39.700 -14.222 79.557 1.00 91.25 213 LYS A O 1
ATOM 1799 N N . ARG A 1 214 ? -41.032 -13.022 80.903 1.00 90.69 214 ARG A N 1
ATOM 1800 C CA . ARG A 1 214 ? -41.558 -12.179 79.825 1.00 90.69 214 ARG A CA 1
ATOM 1801 C C . ARG A 1 214 ? -40.504 -11.189 79.332 1.00 90.69 214 ARG A C 1
ATOM 1803 O O . ARG A 1 214 ? -40.397 -10.991 78.126 1.00 90.69 214 ARG A O 1
ATOM 1810 N N . GLU A 1 215 ? -39.731 -10.599 80.237 1.00 91.19 215 GLU A N 1
ATOM 1811 C CA . GLU A 1 215 ? -38.636 -9.683 79.919 1.00 91.19 215 GLU A CA 1
ATOM 1812 C C . GLU A 1 215 ? -37.561 -10.375 79.072 1.00 91.19 215 GLU A C 1
ATOM 1814 O O . GLU A 1 215 ? -37.187 -9.850 78.022 1.00 91.19 215 GLU A O 1
ATOM 1819 N N . SER A 1 216 ? -37.103 -11.568 79.472 1.00 89.38 216 SER A N 1
ATOM 1820 C CA . SER A 1 216 ? -36.084 -12.313 78.718 1.00 89.38 216 SER A CA 1
ATOM 1821 C C . SER A 1 216 ? -36.546 -12.632 77.294 1.00 89.38 216 SER A C 1
ATOM 1823 O O . SER A 1 216 ? -35.835 -12.334 76.337 1.00 89.38 216 SER A O 1
ATOM 1825 N N . TYR A 1 217 ? -37.780 -13.116 77.137 1.00 90.44 217 TYR A N 1
ATOM 1826 C CA . TYR A 1 217 ? -38.383 -13.371 75.829 1.00 90.44 217 TYR A CA 1
ATOM 1827 C C . TYR A 1 217 ? -38.418 -12.119 74.940 1.00 90.44 217 TYR A C 1
ATOM 1829 O O . TYR A 1 217 ? -38.079 -12.173 73.757 1.00 90.44 217 TYR A O 1
ATOM 1837 N N . LEU A 1 218 ? -38.806 -10.970 75.502 1.00 89.75 218 LEU A N 1
ATOM 1838 C CA . LEU A 1 218 ? -38.841 -9.714 74.756 1.00 89.75 218 LEU A CA 1
ATOM 1839 C C . LEU A 1 218 ? -37.434 -9.217 74.384 1.00 89.75 218 LEU A C 1
ATOM 1841 O O . LEU A 1 218 ? -37.252 -8.670 73.294 1.00 89.75 218 LEU A O 1
ATOM 1845 N N . ARG A 1 219 ? -36.424 -9.435 75.239 1.00 89.06 219 ARG A N 1
ATOM 1846 C CA . ARG A 1 219 ? -35.018 -9.128 74.921 1.00 89.06 219 ARG A CA 1
ATOM 1847 C C . ARG A 1 219 ? -34.492 -9.985 73.769 1.00 89.06 219 ARG A C 1
ATOM 1849 O O . ARG A 1 219 ? -33.866 -9.437 72.865 1.00 89.06 219 ARG A O 1
ATOM 1856 N N . ASP A 1 220 ? -34.799 -11.279 73.745 1.00 89.56 220 ASP A N 1
ATOM 1857 C CA . ASP A 1 220 ? -34.410 -12.171 72.642 1.00 89.56 220 ASP A CA 1
ATOM 1858 C C . ASP A 1 220 ? -35.039 -11.733 71.316 1.00 89.56 220 ASP A C 1
ATOM 1860 O O . ASP A 1 220 ? -34.386 -11.687 70.270 1.00 89.56 220 ASP A O 1
ATOM 1864 N N . MET A 1 221 ? -36.313 -11.342 71.351 1.00 88.81 221 MET A N 1
ATOM 1865 C CA . MET A 1 221 ? -36.985 -10.792 70.179 1.00 88.81 221 MET A CA 1
ATOM 1866 C C . MET A 1 221 ? -36.368 -9.465 69.711 1.00 88.81 221 MET A C 1
ATOM 1868 O O . MET A 1 221 ? -36.251 -9.236 68.507 1.00 88.81 221 MET A O 1
ATOM 1872 N N . LYS A 1 222 ? -35.911 -8.615 70.637 1.00 89.38 222 LYS A N 1
ATOM 1873 C CA . LYS A 1 222 ? -35.200 -7.368 70.318 1.00 89.38 222 LYS A CA 1
ATOM 1874 C C . LYS A 1 222 ? -33.841 -7.616 69.658 1.00 89.38 222 LYS A C 1
ATOM 1876 O O . LYS A 1 222 ? -33.433 -6.850 68.786 1.00 89.38 222 LYS A O 1
ATOM 1881 N N . ILE A 1 223 ? -33.137 -8.682 70.042 1.00 89.31 223 ILE A N 1
ATOM 1882 C CA . ILE A 1 223 ? -31.893 -9.094 69.372 1.00 89.31 223 ILE A CA 1
ATOM 1883 C C . ILE A 1 223 ? -32.188 -9.470 67.916 1.00 89.31 223 ILE A C 1
ATOM 1885 O O . ILE A 1 223 ? -31.554 -8.926 67.013 1.00 89.31 223 ILE A O 1
ATOM 1889 N N . LYS A 1 224 ? -33.215 -10.295 67.674 1.00 89.62 224 LYS A N 1
ATOM 1890 C CA . LYS A 1 224 ? -33.640 -10.668 66.312 1.00 89.62 224 LYS A CA 1
ATOM 1891 C C . LYS A 1 224 ? -34.056 -9.463 65.470 1.00 89.62 224 LYS A C 1
ATOM 1893 O O . LYS A 1 224 ? -33.725 -9.388 64.290 1.00 89.62 224 LYS A O 1
ATOM 1898 N N . GLU A 1 225 ? -34.749 -8.491 66.065 1.00 90.88 225 GLU A N 1
ATOM 1899 C CA . GLU A 1 225 ? -35.088 -7.242 65.375 1.00 90.88 225 GLU A CA 1
ATOM 1900 C C . GLU A 1 225 ? -33.827 -6.483 64.924 1.00 90.88 225 GLU A C 1
ATOM 1902 O O . GLU A 1 225 ? -33.764 -6.002 63.790 1.00 90.88 225 GLU A O 1
ATOM 1907 N N . ARG A 1 226 ? -32.798 -6.402 65.780 1.00 89.06 226 ARG A N 1
ATOM 1908 C CA . ARG A 1 226 ? -31.515 -5.768 65.432 1.00 89.06 226 ARG A CA 1
ATOM 1909 C C . ARG A 1 226 ? -30.791 -6.503 64.308 1.00 89.06 226 ARG A C 1
ATOM 1911 O O . ARG A 1 226 ? -30.311 -5.847 63.389 1.00 89.06 226 ARG A O 1
ATOM 1918 N N . GLU A 1 227 ? -30.741 -7.832 64.349 1.00 90.44 227 GLU A N 1
ATOM 1919 C CA . GLU A 1 227 ? -30.146 -8.645 63.278 1.00 90.44 227 GLU A CA 1
ATOM 1920 C C . GLU A 1 227 ? -30.850 -8.407 61.935 1.00 90.44 227 GLU A C 1
ATOM 1922 O O . GLU A 1 227 ? -30.196 -8.197 60.910 1.00 90.44 227 GLU A O 1
ATOM 1927 N N . LEU A 1 228 ? -32.186 -8.356 61.947 1.00 91.12 228 LEU A N 1
ATOM 1928 C CA . LEU A 1 228 ? -32.979 -8.031 60.762 1.00 91.12 228 LEU A CA 1
ATOM 1929 C C . LEU A 1 228 ? -32.702 -6.612 60.254 1.00 91.12 228 LEU A C 1
ATOM 1931 O O . LEU A 1 228 ? -32.599 -6.427 59.044 1.00 91.12 228 LEU A O 1
ATOM 1935 N N . ASN A 1 229 ? -32.544 -5.624 61.140 1.00 90.50 229 ASN A N 1
ATOM 1936 C CA . ASN A 1 229 ? -32.193 -4.255 60.748 1.00 90.50 229 ASN A CA 1
ATOM 1937 C C . ASN A 1 229 ? -30.827 -4.185 60.058 1.00 90.50 229 ASN A C 1
ATOM 1939 O O . ASN A 1 229 ? -30.728 -3.596 58.986 1.00 90.50 229 ASN A O 1
ATOM 1943 N N . ILE A 1 230 ? -29.806 -4.846 60.611 1.00 91.38 230 ILE A N 1
ATOM 1944 C CA . ILE A 1 230 ? -28.466 -4.895 60.004 1.00 91.38 230 ILE A CA 1
ATOM 1945 C C . ILE A 1 230 ? -28.525 -5.554 58.619 1.00 91.38 230 ILE A C 1
ATOM 1947 O O . ILE A 1 230 ? -27.923 -5.055 57.667 1.00 91.38 230 ILE A O 1
ATOM 1951 N N . ALA A 1 231 ? -29.277 -6.651 58.481 1.00 91.75 231 ALA A N 1
ATOM 1952 C CA . ALA A 1 231 ? -29.455 -7.322 57.195 1.00 91.75 231 ALA A CA 1
ATOM 1953 C C . ALA A 1 231 ? -30.187 -6.435 56.169 1.00 91.75 231 ALA A C 1
ATOM 1955 O O . ALA A 1 231 ? -29.777 -6.374 55.012 1.00 91.75 231 ALA A O 1
ATOM 1956 N N . ILE A 1 232 ? -31.239 -5.724 56.590 1.00 92.88 232 ILE A N 1
ATOM 1957 C CA . ILE A 1 232 ? -31.977 -4.755 55.763 1.00 92.88 232 ILE A CA 1
ATOM 1958 C C . ILE A 1 232 ? -31.039 -3.642 55.279 1.00 92.88 232 ILE A C 1
ATOM 1960 O O . ILE A 1 232 ? -30.960 -3.403 54.078 1.00 92.88 232 ILE A O 1
ATOM 1964 N N . GLU A 1 233 ? -30.279 -3.018 56.181 1.00 92.38 233 GLU A N 1
ATOM 1965 C CA . GLU A 1 233 ? -29.319 -1.958 55.840 1.00 92.38 233 GLU A CA 1
ATOM 1966 C C . GLU A 1 233 ? -28.191 -2.453 54.921 1.00 92.38 233 GLU A C 1
ATOM 1968 O O . GLU A 1 233 ? -27.672 -1.697 54.097 1.00 92.38 233 GLU A O 1
ATOM 1973 N N . GLY A 1 234 ? -27.774 -3.715 55.060 1.00 91.56 234 GLY A N 1
ATOM 1974 C CA . GLY A 1 234 ? -26.817 -4.353 54.155 1.00 91.56 234 GLY A CA 1
ATOM 1975 C C . GLY A 1 234 ? -27.372 -4.481 52.735 1.00 91.56 234 GLY A C 1
ATOM 1976 O O . GLY A 1 234 ? -26.739 -4.024 51.785 1.00 91.56 234 GLY A O 1
ATOM 1977 N N . ILE A 1 235 ? -28.582 -5.030 52.598 1.00 92.06 235 ILE A N 1
ATOM 1978 C CA . ILE A 1 235 ? -29.250 -5.191 51.298 1.00 92.06 235 ILE A CA 1
ATOM 1979 C C . ILE A 1 235 ? -29.536 -3.828 50.650 1.00 92.06 235 ILE A C 1
ATOM 1981 O O . ILE A 1 235 ? -29.315 -3.664 49.453 1.00 92.06 235 ILE A O 1
ATOM 1985 N N . GLU A 1 236 ? -29.973 -2.829 51.421 1.00 92.38 236 GLU A N 1
ATOM 1986 C CA . GLU A 1 236 ? -30.211 -1.468 50.917 1.00 92.38 236 GLU A CA 1
ATOM 1987 C C . GLU A 1 236 ? -28.936 -0.813 50.377 1.00 92.38 236 GLU A C 1
ATOM 1989 O O . GLU A 1 236 ? -28.971 -0.163 49.330 1.00 92.38 236 GLU A O 1
ATOM 1994 N N . ARG A 1 237 ? -27.796 -1.008 51.052 1.00 92.88 237 ARG A N 1
ATOM 1995 C CA . ARG A 1 237 ? -26.497 -0.517 50.571 1.00 92.88 237 ARG A CA 1
ATOM 1996 C C . ARG A 1 237 ? -26.088 -1.166 49.252 1.00 92.88 237 ARG A C 1
ATOM 1998 O O . ARG A 1 237 ? -25.646 -0.449 48.358 1.00 92.88 237 ARG A O 1
ATOM 2005 N N . GLU A 1 238 ? -26.260 -2.478 49.115 1.00 92.75 238 GLU A N 1
ATOM 2006 C CA . GLU A 1 238 ? -25.964 -3.196 47.868 1.00 92.75 238 GLU A CA 1
ATOM 2007 C C . GLU A 1 238 ? -26.881 -2.745 46.721 1.00 92.75 238 GLU A C 1
ATOM 2009 O O . GLU A 1 238 ? -26.392 -2.407 45.645 1.00 92.75 238 GLU A O 1
ATOM 2014 N N . ILE A 1 239 ? -28.192 -2.616 46.968 1.00 92.94 239 ILE A N 1
ATOM 2015 C CA . ILE A 1 239 ? -29.143 -2.085 45.976 1.00 92.94 239 ILE A CA 1
ATOM 2016 C C . ILE A 1 239 ? -28.735 -0.675 45.529 1.00 92.94 239 ILE A C 1
ATOM 2018 O O . ILE A 1 239 ? -28.777 -0.370 44.339 1.00 92.94 239 ILE A O 1
ATOM 2022 N N . ASN A 1 240 ? -28.335 0.200 46.456 1.00 92.62 240 ASN A N 1
ATOM 2023 C CA . ASN A 1 240 ? -27.912 1.558 46.112 1.00 92.62 240 ASN A CA 1
ATOM 2024 C C . ASN A 1 240 ? -26.627 1.577 45.269 1.00 92.62 240 ASN A C 1
ATOM 2026 O O . ASN A 1 240 ? -26.539 2.373 44.334 1.00 92.62 240 ASN A O 1
ATOM 2030 N N . ARG A 1 241 ? -25.659 0.694 45.550 1.00 93.44 241 ARG A N 1
ATOM 2031 C CA . ARG A 1 241 ? -24.445 0.544 44.729 1.00 93.44 241 ARG A CA 1
ATOM 2032 C C . ARG A 1 241 ? -24.777 0.095 43.309 1.00 93.44 241 ARG A C 1
ATOM 2034 O O . ARG A 1 241 ? -24.335 0.729 42.357 1.00 93.44 241 ARG A O 1
ATOM 2041 N N . GLU A 1 242 ? -25.606 -0.935 43.162 1.00 92.44 242 GLU A N 1
ATOM 2042 C CA . GLU A 1 242 ? -26.035 -1.414 41.844 1.00 92.44 242 GLU A CA 1
ATOM 2043 C C . GLU A 1 242 ? -26.862 -0.361 41.087 1.00 92.44 242 GLU A C 1
ATOM 2045 O O . GLU A 1 242 ? -26.725 -0.233 39.872 1.00 92.44 242 GLU A O 1
ATOM 2050 N N . LYS A 1 243 ? -27.680 0.448 41.780 1.00 92.19 243 LYS A N 1
ATOM 2051 C CA . LYS A 1 243 ? -28.400 1.581 41.165 1.00 92.19 243 LYS A CA 1
ATOM 2052 C C . LYS A 1 243 ? -27.444 2.647 40.623 1.00 92.19 243 LYS A C 1
ATOM 2054 O O . LYS A 1 243 ? -27.668 3.137 39.520 1.00 92.19 243 LYS A O 1
ATOM 2059 N N . GLN A 1 244 ? -26.373 2.973 41.349 1.00 91.94 244 GLN A N 1
ATOM 2060 C CA . GLN A 1 244 ? -25.329 3.883 40.858 1.00 91.94 244 GLN A CA 1
ATOM 2061 C C . GLN A 1 244 ? -24.567 3.296 39.660 1.00 91.94 244 GLN A C 1
ATOM 2063 O O . GLN A 1 244 ? -24.235 4.026 38.726 1.00 91.94 244 GLN A O 1
ATOM 2068 N N . GLU A 1 245 ? -24.313 1.984 39.658 1.00 92.25 245 GLU A N 1
ATOM 2069 C CA . GLU A 1 245 ? -23.697 1.294 38.519 1.00 92.25 245 GLU A CA 1
ATOM 2070 C C . GLU A 1 245 ? -24.611 1.292 37.284 1.00 92.25 245 GLU A C 1
ATOM 2072 O O . GLU A 1 245 ? -24.143 1.527 36.171 1.00 92.25 245 GLU A O 1
ATOM 2077 N N . ILE A 1 246 ? -25.921 1.093 37.462 1.00 92.12 246 ILE A N 1
ATOM 2078 C CA . ILE A 1 246 ? -26.896 1.259 36.378 1.00 92.12 246 ILE A CA 1
ATOM 2079 C C . ILE A 1 246 ? -26.842 2.683 35.834 1.00 92.12 246 ILE A C 1
ATOM 2081 O O . ILE A 1 246 ? -26.764 2.852 34.623 1.00 92.12 246 ILE A O 1
ATOM 2085 N N . GLU A 1 247 ? -26.847 3.701 36.696 1.00 91.38 247 GLU A N 1
ATOM 2086 C CA . GLU A 1 247 ? -26.852 5.100 36.258 1.00 91.38 247 GLU A CA 1
ATOM 2087 C C . GLU A 1 247 ? -25.601 5.449 35.434 1.00 91.38 247 GLU A C 1
ATOM 2089 O O . GLU A 1 247 ? -25.694 6.129 34.408 1.00 91.38 247 GLU A O 1
ATOM 2094 N N . SER A 1 248 ? -24.421 4.973 35.844 1.00 91.12 248 SER A N 1
ATOM 2095 C CA . SER A 1 248 ? -23.179 5.208 35.100 1.00 91.12 248 SER A CA 1
ATOM 2096 C C . SER A 1 248 ? -23.174 4.484 33.749 1.00 91.12 248 SER A C 1
ATOM 2098 O O . SER A 1 248 ? -22.862 5.101 32.727 1.00 91.12 248 SER A O 1
ATOM 2100 N N . LYS A 1 249 ? -23.601 3.215 33.716 1.00 90.31 249 LYS A N 1
ATOM 2101 C CA . LYS A 1 249 ? -23.696 2.418 32.484 1.00 90.31 249 LYS A CA 1
ATOM 2102 C C . LYS A 1 249 ? -24.790 2.917 31.539 1.00 90.31 249 LYS A C 1
ATOM 2104 O O . LYS A 1 249 ? -24.612 2.875 30.326 1.00 90.31 249 LYS A O 1
ATOM 2109 N N . GLU A 1 250 ? -25.902 3.439 32.053 1.00 88.75 250 GLU A N 1
ATOM 2110 C CA . GLU A 1 250 ? -26.952 4.074 31.247 1.00 88.75 250 GLU A CA 1
ATOM 2111 C C . GLU A 1 250 ? -26.473 5.384 30.618 1.00 88.75 250 GLU A C 1
ATOM 2113 O O . GLU A 1 250 ? -26.766 5.634 29.449 1.00 88.75 250 GLU A O 1
ATOM 2118 N N . LYS A 1 251 ? -25.688 6.194 31.345 1.00 89.06 251 LYS A N 1
ATOM 2119 C CA . LYS A 1 251 ? -25.038 7.387 30.778 1.00 89.06 251 LYS A CA 1
ATOM 2120 C C . LYS A 1 251 ? -24.063 7.017 29.661 1.00 89.06 251 LYS A C 1
ATOM 2122 O O . LYS A 1 251 ? -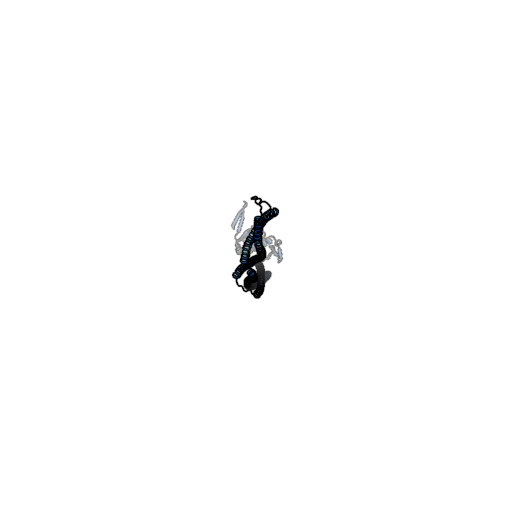24.074 7.671 28.620 1.00 89.06 251 LYS A O 1
ATOM 2127 N N . GLU A 1 252 ? -23.267 5.962 29.848 1.00 88.25 252 GLU A N 1
ATOM 2128 C CA . GLU A 1 252 ? -22.387 5.433 28.797 1.00 88.25 252 GLU A CA 1
ATOM 2129 C C . GLU A 1 252 ? -23.194 4.940 27.583 1.00 88.25 252 GLU A C 1
ATOM 2131 O O . GLU A 1 252 ? -22.857 5.241 26.442 1.00 88.25 252 GLU A O 1
ATOM 2136 N N . LEU A 1 253 ? -24.313 4.248 27.804 1.00 87.94 253 LEU A N 1
ATOM 2137 C CA . LEU A 1 253 ? -25.180 3.774 26.726 1.00 87.94 253 LEU A CA 1
ATOM 2138 C C . LEU A 1 253 ? -25.882 4.920 25.973 1.00 87.94 253 LEU A C 1
ATOM 2140 O O . LEU A 1 253 ? -26.149 4.800 24.774 1.00 87.94 253 LEU A O 1
ATOM 2144 N N . TYR A 1 254 ? -26.211 6.010 26.671 1.00 84.06 254 TYR A N 1
ATOM 2145 C CA . TYR A 1 254 ? -26.868 7.185 26.096 1.00 84.06 254 TYR A CA 1
ATOM 2146 C C . TYR A 1 254 ? -25.909 8.041 25.263 1.00 84.06 254 TYR A C 1
ATOM 2148 O O . TYR A 1 254 ? -26.319 8.591 24.243 1.00 84.06 254 TYR A O 1
ATOM 2156 N N . SER A 1 255 ? -24.636 8.136 25.662 1.00 85.44 255 SER A N 1
ATOM 2157 C CA . SER A 1 255 ? -23.609 8.836 24.879 1.00 85.44 255 SER A CA 1
ATOM 2158 C C . SER A 1 255 ? -23.159 8.050 23.643 1.00 85.44 255 SER A C 1
ATOM 2160 O O . SER A 1 255 ? -22.610 8.636 22.711 1.00 85.44 255 SER A O 1
ATOM 2162 N N . MET A 1 256 ? -23.420 6.739 23.599 1.00 84.12 256 MET A N 1
ATOM 2163 C CA . MET A 1 256 ? -23.172 5.906 22.426 1.00 84.12 256 MET A CA 1
ATOM 2164 C C . MET A 1 256 ? -24.239 6.090 21.347 1.00 84.12 256 MET A C 1
ATOM 2166 O O . MET A 1 256 ? -25.444 5.925 21.573 1.00 84.12 256 MET A O 1
ATOM 2170 N N . GLU A 1 257 ? -23.773 6.316 20.122 1.00 77.88 257 GLU A N 1
ATOM 2171 C CA . GLU A 1 257 ? -24.623 6.399 18.941 1.00 77.88 257 GLU A CA 1
ATOM 2172 C C . GLU A 1 257 ? -25.427 5.099 18.735 1.00 77.88 257 GLU A C 1
ATOM 2174 O O . GLU A 1 257 ? -24.958 3.978 18.979 1.00 77.88 257 GLU A O 1
ATOM 2179 N N . LYS A 1 258 ? -26.692 5.235 18.319 1.00 77.88 258 LYS A N 1
ATOM 2180 C CA . LYS A 1 258 ? -27.524 4.088 17.939 1.00 77.88 258 LYS A CA 1
ATOM 2181 C C . LYS A 1 258 ? -27.145 3.658 16.534 1.00 77.88 258 LYS A C 1
ATOM 2183 O O . LYS A 1 258 ? -27.619 4.218 15.553 1.00 77.88 258 LYS A O 1
ATOM 2188 N N . VAL A 1 259 ? -26.307 2.636 16.467 1.00 81.25 259 VAL A N 1
ATOM 2189 C CA . VAL A 1 259 ? -25.836 2.070 15.209 1.00 81.25 259 VAL A CA 1
ATOM 2190 C C . VAL A 1 259 ? -26.503 0.721 14.977 1.00 81.25 259 VAL A C 1
ATOM 2192 O O . VAL A 1 259 ? -26.559 -0.115 15.877 1.00 81.25 259 VAL A O 1
ATOM 2195 N N . THR A 1 260 ? -27.000 0.500 13.765 1.00 78.25 260 THR A N 1
ATOM 2196 C CA . THR A 1 260 ? -27.379 -0.827 13.277 1.00 78.25 260 THR A CA 1
ATOM 2197 C C . THR A 1 260 ? -26.193 -1.445 12.540 1.00 78.25 260 THR A C 1
ATOM 2199 O O . THR A 1 260 ? -25.509 -0.774 11.766 1.00 78.25 260 THR A O 1
ATOM 2202 N N . PHE A 1 261 ? -25.925 -2.726 12.798 1.00 84.88 261 PHE A N 1
ATOM 2203 C CA . PHE A 1 261 ? -24.845 -3.468 12.153 1.00 84.88 261 PHE A CA 1
ATOM 2204 C C . PHE A 1 261 ? -25.392 -4.738 11.502 1.00 84.88 261 PHE A C 1
ATOM 2206 O O . PHE A 1 261 ? -26.005 -5.568 12.174 1.00 84.88 261 PHE A O 1
ATOM 2213 N N . ASP A 1 262 ? -25.138 -4.888 10.203 1.00 85.88 262 ASP A N 1
ATOM 2214 C CA . ASP A 1 262 ? -25.425 -6.104 9.449 1.00 85.88 262 ASP A CA 1
ATOM 2215 C C . ASP A 1 262 ? -24.119 -6.853 9.168 1.00 85.88 262 ASP A C 1
ATOM 2217 O O . ASP A 1 262 ? -23.228 -6.375 8.458 1.00 85.88 262 ASP A O 1
ATOM 2221 N N . ARG A 1 263 ? -24.015 -8.055 9.737 1.00 85.00 263 ARG A N 1
ATOM 2222 C CA . ARG A 1 263 ? -22.861 -8.934 9.557 1.00 85.00 263 ARG A CA 1
ATOM 2223 C C . ARG A 1 263 ? -22.721 -9.409 8.110 1.00 85.00 263 ARG A C 1
ATOM 2225 O O . ARG A 1 263 ? -21.598 -9.491 7.622 1.00 85.00 263 ARG A O 1
ATOM 2232 N N . SER A 1 264 ? -23.832 -9.684 7.431 1.00 86.00 264 SER A N 1
ATOM 2233 C CA . SER A 1 264 ? -23.834 -10.191 6.054 1.00 86.00 264 SER A CA 1
ATOM 2234 C C . SER A 1 264 ? -23.291 -9.132 5.097 1.00 86.00 264 SER A C 1
ATOM 2236 O O . SER A 1 264 ? -22.459 -9.435 4.244 1.00 86.00 264 SER A O 1
ATOM 2238 N N . TYR A 1 265 ? -23.684 -7.871 5.307 1.00 86.56 265 TYR A N 1
ATOM 2239 C CA . TYR A 1 265 ? -23.184 -6.738 4.529 1.00 86.56 265 TYR A CA 1
ATOM 2240 C C . TYR A 1 265 ? -21.672 -6.524 4.702 1.00 86.56 265 TYR A C 1
ATOM 2242 O O . TYR A 1 265 ? -20.971 -6.259 3.723 1.00 86.56 265 TYR A O 1
ATOM 2250 N N . LEU A 1 266 ? -21.137 -6.679 5.924 1.00 88.00 266 LEU A N 1
ATOM 2251 C CA . LEU A 1 266 ? -19.688 -6.619 6.158 1.00 88.00 266 LEU A CA 1
ATOM 2252 C C . LEU A 1 266 ? -18.962 -7.741 5.406 1.00 88.00 266 LEU A C 1
ATOM 2254 O O . LEU A 1 266 ? -17.998 -7.464 4.699 1.00 88.00 266 LEU A O 1
ATOM 2258 N N . GLU A 1 267 ? -19.438 -8.982 5.519 1.00 87.81 267 GLU A N 1
ATOM 2259 C CA . GLU A 1 267 ? -18.826 -10.141 4.852 1.00 87.81 267 GLU A CA 1
ATOM 2260 C C . GLU A 1 267 ? -18.853 -10.000 3.317 1.00 87.81 267 GLU A C 1
ATOM 2262 O O . GLU A 1 267 ? -17.876 -10.319 2.633 1.00 87.81 267 GLU A O 1
ATOM 2267 N N . GLU A 1 268 ? -19.942 -9.475 2.752 1.00 90.25 268 GLU A N 1
ATOM 2268 C CA . GLU A 1 268 ? -20.044 -9.177 1.321 1.00 90.25 268 GLU A CA 1
ATOM 2269 C C . GLU A 1 268 ? -19.099 -8.044 0.894 1.00 90.25 268 GLU A C 1
ATOM 2271 O O . GLU A 1 268 ? -18.440 -8.126 -0.147 1.00 90.25 268 GLU A O 1
ATOM 2276 N N . THR A 1 269 ? -18.967 -7.004 1.715 1.00 90.00 269 THR A N 1
ATOM 2277 C CA . THR A 1 269 ? -18.048 -5.887 1.459 1.00 90.00 269 THR A CA 1
ATOM 2278 C C . THR A 1 269 ? -16.585 -6.326 1.553 1.00 90.00 269 THR A C 1
ATOM 2280 O O . THR A 1 269 ? -15.781 -5.925 0.714 1.00 90.00 269 THR A O 1
ATOM 2283 N N . GLU A 1 270 ? -16.231 -7.228 2.473 1.00 88.56 270 GLU A N 1
ATOM 2284 C CA . GLU A 1 270 ? -14.886 -7.817 2.548 1.00 88.56 270 GLU A CA 1
ATOM 2285 C C . GLU A 1 270 ? -14.554 -8.645 1.296 1.00 88.56 270 GLU A C 1
ATOM 2287 O O . GLU A 1 270 ? -13.454 -8.528 0.746 1.00 88.56 270 GLU A O 1
ATOM 2292 N N . LYS A 1 271 ? -15.518 -9.420 0.775 1.00 91.50 271 LYS A N 1
ATOM 2293 C CA . LYS A 1 271 ? -15.361 -10.144 -0.502 1.00 91.50 271 LYS A CA 1
ATOM 2294 C C . LYS A 1 271 ? -15.158 -9.189 -1.678 1.00 91.50 271 LYS A C 1
ATOM 2296 O O . LYS A 1 271 ? -14.245 -9.395 -2.480 1.00 91.50 271 LYS A O 1
ATOM 2301 N N . ARG A 1 272 ? -15.971 -8.129 -1.774 1.00 91.75 272 ARG A N 1
ATOM 2302 C CA . ARG A 1 272 ? -15.821 -7.090 -2.807 1.00 91.75 272 ARG A CA 1
ATOM 2303 C C . ARG A 1 272 ? -14.456 -6.403 -2.707 1.00 91.75 272 ARG A C 1
ATOM 2305 O O . ARG A 1 272 ? -13.796 -6.230 -3.728 1.00 91.75 272 ARG A O 1
ATOM 2312 N N . ALA A 1 273 ? -13.990 -6.080 -1.500 1.00 91.06 273 ALA A N 1
ATOM 2313 C CA . ALA A 1 273 ? -12.693 -5.437 -1.291 1.00 91.06 273 ALA A CA 1
ATOM 2314 C C . ALA A 1 273 ? -11.533 -6.317 -1.761 1.00 91.06 273 ALA A C 1
ATOM 2316 O O . ALA A 1 273 ? -10.612 -5.822 -2.413 1.00 91.06 273 ALA A O 1
ATOM 2317 N N . LYS A 1 274 ? -11.612 -7.629 -1.508 1.00 92.31 274 LYS A N 1
ATOM 2318 C CA . LYS A 1 274 ? -10.648 -8.598 -2.036 1.00 92.31 274 LYS A CA 1
ATOM 2319 C C . LYS A 1 274 ? -10.632 -8.603 -3.568 1.00 92.31 274 LYS A C 1
ATOM 2321 O O . LYS A 1 274 ? -9.560 -8.547 -4.163 1.00 92.31 274 LYS A O 1
ATOM 2326 N N . LEU A 1 275 ? -11.802 -8.588 -4.207 1.00 92.75 275 LEU A N 1
ATOM 2327 C CA . LEU A 1 275 ? -11.908 -8.545 -5.667 1.00 92.75 275 LEU A CA 1
ATOM 2328 C C . LEU A 1 275 ? -11.318 -7.249 -6.256 1.00 92.75 275 LEU A C 1
ATOM 2330 O O . LEU A 1 275 ? -10.604 -7.295 -7.261 1.00 92.75 275 LEU A O 1
ATOM 2334 N N . TYR A 1 276 ? -11.578 -6.095 -5.629 1.00 91.81 276 TYR A N 1
ATOM 2335 C CA . TYR A 1 276 ? -10.981 -4.818 -6.037 1.00 91.81 276 TYR A CA 1
ATOM 2336 C C . TYR A 1 276 ? -9.460 -4.814 -5.869 1.00 91.81 276 TYR A C 1
ATOM 2338 O O . TYR A 1 276 ? -8.761 -4.352 -6.769 1.00 91.81 276 TYR A O 1
ATOM 2346 N N . TYR A 1 277 ? -8.947 -5.386 -4.777 1.00 90.88 277 TYR A N 1
ATOM 2347 C CA . TYR A 1 277 ? -7.511 -5.544 -4.550 1.00 90.88 277 TYR A CA 1
ATOM 2348 C C . TYR A 1 277 ? -6.849 -6.417 -5.625 1.00 90.88 277 TYR A C 1
ATOM 2350 O O . TYR A 1 277 ? -5.872 -6.006 -6.246 1.00 90.88 277 TYR A O 1
ATOM 2358 N N . GLU A 1 278 ? -7.418 -7.590 -5.915 1.00 92.56 278 GLU A N 1
ATOM 2359 C CA . GLU A 1 278 ? -6.922 -8.496 -6.961 1.00 92.56 278 GLU A CA 1
ATOM 2360 C C . GLU A 1 278 ? -6.972 -7.854 -8.354 1.00 92.56 278 GLU A C 1
ATOM 2362 O O . GLU A 1 278 ? -6.091 -8.075 -9.187 1.00 92.56 278 GLU A O 1
ATOM 2367 N N . ARG A 1 279 ? -8.005 -7.055 -8.643 1.00 93.00 279 ARG A N 1
ATOM 2368 C CA . ARG A 1 279 ? -8.093 -6.288 -9.892 1.00 93.00 279 ARG A CA 1
ATOM 2369 C C . ARG A 1 279 ? -7.024 -5.196 -9.959 1.00 93.00 279 ARG A C 1
ATOM 2371 O O . ARG A 1 279 ? -6.396 -5.040 -11.002 1.00 93.00 279 ARG A O 1
ATOM 2378 N N . TYR A 1 280 ? -6.824 -4.450 -8.874 1.00 92.50 280 TYR A N 1
ATOM 2379 C CA . TYR A 1 280 ? -5.810 -3.401 -8.798 1.00 92.50 280 TYR A CA 1
ATOM 2380 C C . TYR A 1 280 ? -4.399 -3.974 -8.973 1.00 92.50 280 TYR A C 1
ATOM 2382 O O . TYR A 1 280 ? -3.661 -3.487 -9.826 1.00 92.50 280 TYR A O 1
ATOM 2390 N N . ASN A 1 281 ? -4.055 -5.050 -8.259 1.00 92.94 281 ASN A N 1
ATOM 2391 C CA . ASN A 1 281 ? -2.745 -5.696 -8.371 1.00 92.94 281 ASN A CA 1
ATOM 2392 C C . ASN A 1 281 ? -2.471 -6.227 -9.781 1.00 92.94 281 ASN A C 1
ATOM 2394 O O . ASN A 1 281 ? -1.403 -5.957 -10.322 1.00 92.94 281 ASN A O 1
ATOM 2398 N N . ARG A 1 282 ? -3.447 -6.885 -10.422 1.00 94.56 282 ARG A N 1
ATOM 2399 C CA . ARG A 1 282 ? -3.303 -7.328 -11.821 1.00 94.56 282 ARG A CA 1
ATOM 2400 C C . ARG A 1 282 ? -2.975 -6.171 -12.766 1.00 94.56 282 ARG A C 1
ATOM 2402 O O . ARG A 1 282 ? -2.104 -6.299 -13.616 1.00 94.56 282 ARG A O 1
ATOM 2409 N N . LEU A 1 283 ? -3.632 -5.022 -12.593 1.00 94.00 283 LEU A N 1
ATOM 2410 C CA . LEU A 1 283 ? -3.357 -3.825 -13.396 1.00 94.00 283 LEU A CA 1
ATOM 2411 C C . LEU A 1 283 ? -2.002 -3.182 -13.062 1.00 94.00 283 LEU A C 1
ATOM 2413 O O . LEU A 1 283 ? -1.400 -2.554 -13.928 1.00 94.00 283 LEU A O 1
ATOM 2417 N N . VAL A 1 284 ? -1.516 -3.308 -11.823 1.00 93.69 284 VAL A N 1
ATOM 2418 C CA . VAL A 1 284 ? -0.159 -2.884 -11.442 1.00 93.69 284 VAL A CA 1
ATOM 2419 C C . VAL A 1 284 ? 0.886 -3.747 -12.147 1.00 93.69 284 VAL A C 1
ATOM 2421 O O . VAL A 1 284 ? 1.812 -3.194 -12.734 1.00 93.69 284 VAL A O 1
ATOM 2424 N N . GLU A 1 285 ? 0.720 -5.068 -12.124 1.00 93.62 285 GLU A N 1
ATOM 2425 C CA . GLU A 1 285 ? 1.610 -6.017 -12.803 1.00 93.62 285 GLU A CA 1
ATOM 2426 C C . GLU A 1 285 ? 1.614 -5.796 -14.320 1.00 93.62 285 GLU A C 1
ATOM 2428 O O . GLU A 1 285 ? 2.680 -5.682 -14.924 1.00 93.62 285 GLU A O 1
ATOM 2433 N N . GLU A 1 286 ? 0.435 -5.651 -14.933 1.00 93.81 286 GLU A N 1
ATOM 2434 C CA . GLU A 1 286 ? 0.309 -5.364 -16.365 1.00 93.81 286 GLU A CA 1
ATOM 2435 C C . GLU A 1 286 ? 0.967 -4.028 -16.743 1.00 93.81 286 GLU A C 1
ATOM 2437 O O . GLU A 1 286 ? 1.669 -3.944 -17.753 1.00 93.81 286 GLU A O 1
ATOM 2442 N N . PHE A 1 287 ? 0.785 -2.990 -15.919 1.00 94.44 287 PHE A N 1
ATOM 2443 C CA . PHE A 1 287 ? 1.421 -1.689 -16.123 1.00 94.44 287 PHE A CA 1
ATOM 2444 C C . PHE A 1 287 ? 2.949 -1.798 -16.087 1.00 94.44 287 PHE A C 1
ATOM 2446 O O . PHE A 1 287 ? 3.613 -1.300 -16.995 1.00 94.44 287 PHE A O 1
ATOM 2453 N N . ASN A 1 288 ? 3.498 -2.470 -15.071 1.00 93.06 288 ASN A N 1
ATOM 2454 C CA . ASN A 1 288 ? 4.943 -2.637 -14.919 1.00 93.06 288 ASN A CA 1
ATOM 2455 C C . ASN A 1 288 ? 5.533 -3.420 -16.097 1.00 93.06 288 ASN A C 1
ATOM 2457 O O . ASN A 1 288 ? 6.501 -2.971 -16.704 1.00 93.06 288 ASN A O 1
ATOM 2461 N N . ARG A 1 289 ? 4.889 -4.524 -16.493 1.00 94.00 289 ARG A N 1
ATOM 2462 C CA . ARG A 1 289 ? 5.309 -5.323 -17.649 1.00 94.00 289 ARG A CA 1
ATOM 2463 C C . ARG A 1 289 ? 5.337 -4.497 -18.938 1.00 94.00 289 ARG A C 1
ATOM 2465 O O . ARG A 1 289 ? 6.322 -4.532 -19.666 1.00 94.00 289 ARG A O 1
ATOM 2472 N N . LYS A 1 290 ? 4.284 -3.722 -19.230 1.00 92.94 290 LYS A N 1
ATOM 2473 C CA . LYS A 1 290 ? 4.262 -2.855 -20.424 1.00 92.94 290 LYS A CA 1
ATOM 2474 C C . LYS A 1 290 ? 5.339 -1.769 -20.366 1.00 92.94 290 LYS A C 1
ATOM 2476 O O . LYS A 1 290 ? 5.907 -1.415 -21.396 1.00 92.94 290 LYS A O 1
ATOM 2481 N N . GLN A 1 291 ? 5.629 -1.241 -19.178 1.00 93.50 291 GLN A N 1
ATOM 2482 C CA . GLN A 1 291 ? 6.686 -0.252 -18.987 1.00 93.50 291 GLN A CA 1
ATOM 2483 C C . GLN A 1 291 ? 8.078 -0.846 -19.266 1.00 93.50 291 GLN A C 1
ATOM 2485 O O . GLN A 1 291 ? 8.889 -0.199 -19.929 1.00 93.50 291 GLN A O 1
ATOM 2490 N N . GLU A 1 292 ? 8.329 -2.080 -18.826 1.00 93.56 292 GLU A N 1
ATOM 2491 C CA . GLU A 1 292 ? 9.546 -2.837 -19.146 1.00 93.56 292 GLU A CA 1
ATOM 2492 C C . GLU A 1 292 ? 9.656 -3.136 -20.649 1.00 93.56 292 GLU A C 1
ATOM 2494 O O . GLU A 1 292 ? 10.708 -2.902 -21.243 1.00 93.56 292 GLU A O 1
ATOM 2499 N N . GLU A 1 293 ? 8.563 -3.560 -21.297 1.00 93.75 293 GLU A N 1
ATOM 2500 C CA . GLU A 1 293 ? 8.525 -3.802 -22.748 1.00 93.75 293 GLU A CA 1
ATOM 2501 C C . GLU A 1 293 ? 8.862 -2.531 -23.554 1.00 93.75 293 GLU A C 1
ATOM 2503 O O . GLU A 1 293 ? 9.634 -2.588 -24.514 1.00 93.75 293 GLU A O 1
ATOM 2508 N N . ILE A 1 294 ? 8.339 -1.366 -23.149 1.00 94.00 294 ILE A N 1
ATOM 2509 C CA . ILE A 1 294 ? 8.673 -0.072 -23.772 1.00 94.00 294 ILE A CA 1
ATOM 2510 C C . ILE A 1 294 ? 10.140 0.292 -23.537 1.00 94.00 294 ILE A C 1
ATOM 2512 O O . ILE A 1 294 ? 10.793 0.804 -24.448 1.00 94.00 294 ILE A O 1
ATOM 2516 N N . HIS A 1 295 ? 10.666 0.055 -22.333 1.00 93.69 295 HIS A N 1
ATOM 2517 C CA . HIS A 1 295 ? 12.063 0.343 -22.021 1.00 93.69 295 HIS A CA 1
ATOM 2518 C C . HIS A 1 295 ? 13.011 -0.477 -22.902 1.00 93.69 295 HIS A C 1
ATOM 2520 O O . HIS A 1 295 ? 13.861 0.103 -23.577 1.00 93.69 295 HIS A O 1
ATOM 2526 N N . ALA A 1 296 ? 12.802 -1.795 -22.971 1.00 93.44 296 ALA A N 1
ATOM 2527 C CA . ALA A 1 296 ? 13.596 -2.694 -23.805 1.00 93.44 296 ALA A CA 1
ATOM 2528 C C . ALA A 1 296 ? 13.548 -2.290 -25.289 1.00 93.44 296 ALA A C 1
ATOM 2530 O O . ALA A 1 296 ? 14.571 -2.243 -25.968 1.00 93.44 296 ALA A O 1
ATOM 2531 N N . LEU A 1 297 ? 12.367 -1.914 -25.788 1.00 94.50 297 LEU A N 1
ATOM 2532 C CA . LEU A 1 297 ? 12.208 -1.466 -27.171 1.00 94.50 297 LEU A CA 1
ATOM 2533 C C . LEU A 1 297 ? 12.934 -0.140 -27.451 1.00 94.50 297 LEU A C 1
ATOM 2535 O O . LEU A 1 297 ? 13.478 0.051 -28.537 1.00 94.50 297 LEU A O 1
ATOM 2539 N N . ARG A 1 298 ? 12.964 0.787 -26.484 1.00 93.31 298 ARG A N 1
ATOM 2540 C CA . ARG A 1 298 ? 13.725 2.042 -26.602 1.00 93.31 298 ARG A CA 1
ATOM 2541 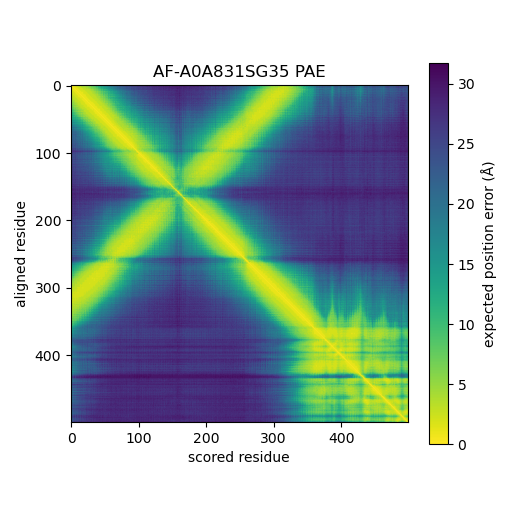C C . ARG A 1 298 ? 15.231 1.796 -26.624 1.00 93.31 298 ARG A C 1
ATOM 2543 O O . ARG A 1 298 ? 15.931 2.497 -27.352 1.00 93.31 298 ARG A O 1
ATOM 2550 N N . GLU A 1 299 ? 15.727 0.836 -25.849 1.00 93.75 299 GLU A N 1
ATOM 2551 C CA . GLU A 1 299 ? 17.134 0.424 -25.897 1.00 93.75 299 GLU A CA 1
ATOM 2552 C C . GLU A 1 299 ? 17.488 -0.194 -27.253 1.00 93.75 299 GLU A C 1
ATOM 2554 O O . GLU A 1 299 ? 18.454 0.241 -27.877 1.00 93.75 299 GLU A O 1
ATOM 2559 N N . GLU A 1 300 ? 16.646 -1.089 -27.773 1.00 93.50 300 GLU A N 1
ATOM 2560 C CA . GLU A 1 300 ? 16.828 -1.690 -29.100 1.00 93.50 300 GLU A CA 1
ATOM 2561 C C . GLU A 1 300 ? 16.838 -0.632 -30.223 1.00 93.50 300 GLU A C 1
ATOM 2563 O O . GLU A 1 300 ? 17.650 -0.692 -31.149 1.00 93.50 300 GLU A O 1
ATOM 2568 N N . ILE A 1 301 ? 15.961 0.377 -30.148 1.00 93.75 301 ILE A N 1
ATOM 2569 C CA . ILE A 1 301 ? 15.961 1.497 -31.103 1.00 93.75 301 ILE A CA 1
ATOM 2570 C C . ILE A 1 301 ? 17.281 2.270 -31.030 1.00 93.75 301 ILE A C 1
ATOM 2572 O O . ILE A 1 301 ? 17.856 2.564 -32.077 1.00 93.75 301 ILE A O 1
ATOM 2576 N N . LYS A 1 302 ? 17.775 2.583 -29.824 1.00 94.12 302 LYS A N 1
ATOM 2577 C CA . LYS A 1 302 ? 19.042 3.310 -29.647 1.00 94.12 302 LYS A CA 1
ATOM 2578 C C . LYS A 1 302 ? 20.231 2.539 -30.209 1.00 94.12 302 LYS A C 1
ATOM 2580 O O . LYS A 1 302 ? 21.074 3.141 -30.869 1.00 94.12 302 LYS A O 1
ATOM 2585 N N . GLU A 1 303 ? 20.295 1.233 -29.966 1.00 93.44 303 GLU A N 1
ATOM 2586 C CA . GLU A 1 303 ? 21.353 0.368 -30.497 1.00 93.44 303 GLU A CA 1
ATOM 2587 C C . GLU A 1 303 ? 21.357 0.396 -32.032 1.00 93.44 303 GLU A C 1
ATOM 2589 O O . GLU A 1 303 ? 22.371 0.715 -32.655 1.00 93.44 303 GLU A O 1
ATOM 2594 N N . ARG A 1 304 ? 20.185 0.204 -32.651 1.00 93.50 304 ARG A N 1
ATOM 2595 C CA . ARG A 1 304 ? 20.031 0.255 -34.113 1.00 93.50 304 ARG A CA 1
ATOM 2596 C C . ARG A 1 304 ? 20.328 1.638 -34.701 1.00 93.50 304 ARG A C 1
ATOM 2598 O O . ARG A 1 304 ? 20.862 1.729 -35.806 1.00 93.50 304 ARG A O 1
ATOM 2605 N N . GLU A 1 305 ? 19.979 2.721 -34.005 1.00 93.12 305 GLU A N 1
ATOM 2606 C CA . GLU A 1 305 ? 20.333 4.091 -34.406 1.00 93.12 305 GLU A CA 1
ATOM 2607 C C . GLU A 1 305 ? 21.854 4.324 -34.339 1.00 93.12 305 GLU A C 1
ATOM 2609 O O . GLU A 1 305 ? 22.411 4.981 -35.225 1.00 93.12 305 GLU A O 1
ATOM 2614 N N . GLY A 1 306 ? 22.533 3.739 -33.347 1.00 93.62 306 GLY A N 1
ATOM 2615 C CA . GLY A 1 306 ? 23.994 3.702 -33.256 1.00 93.62 306 GLY A CA 1
ATOM 2616 C C . GLY A 1 306 ? 24.633 2.977 -34.443 1.00 93.62 306 GLY A C 1
ATOM 2617 O O . GLY A 1 306 ? 25.490 3.547 -35.123 1.00 93.62 306 GLY A O 1
ATOM 2618 N N . ASP A 1 307 ? 24.150 1.774 -34.762 1.00 92.88 307 ASP A N 1
ATOM 2619 C CA . ASP A 1 307 ? 24.597 0.999 -35.927 1.00 92.88 307 ASP A CA 1
ATOM 2620 C C . ASP A 1 307 ? 24.385 1.754 -37.242 1.00 92.88 307 ASP A C 1
ATOM 2622 O O . ASP A 1 307 ? 25.260 1.787 -38.111 1.00 92.88 307 ASP A O 1
ATOM 2626 N N . LEU A 1 308 ? 23.224 2.397 -37.396 1.00 94.31 308 LEU A N 1
ATOM 2627 C CA . LEU A 1 308 ? 22.904 3.195 -38.575 1.00 94.31 308 LEU A CA 1
ATOM 2628 C C . LEU A 1 308 ? 23.914 4.331 -38.769 1.00 94.31 308 LEU A C 1
ATOM 2630 O O . LEU A 1 308 ? 24.335 4.592 -39.899 1.00 94.31 308 LEU A O 1
ATOM 2634 N N . LYS A 1 309 ? 24.296 5.011 -37.683 1.00 93.94 309 LYS A N 1
ATOM 2635 C CA . LYS A 1 309 ? 25.286 6.090 -37.723 1.00 93.94 309 LYS A CA 1
ATOM 2636 C C . LYS A 1 309 ? 26.656 5.565 -38.156 1.00 93.94 309 LYS A C 1
ATOM 2638 O O . LYS A 1 309 ? 27.241 6.125 -39.081 1.00 93.94 309 LYS A O 1
ATOM 2643 N N . LEU A 1 310 ? 27.105 4.456 -37.568 1.00 94.12 310 LEU A N 1
ATOM 2644 C CA . LEU A 1 310 ? 28.384 3.829 -37.905 1.00 94.12 310 LEU A CA 1
ATOM 2645 C C . LEU A 1 310 ? 28.449 3.425 -39.386 1.00 94.12 310 LEU A C 1
ATOM 2647 O O . LEU A 1 310 ? 29.435 3.703 -40.063 1.00 94.12 310 LEU A O 1
ATOM 2651 N N . VAL A 1 311 ? 27.388 2.802 -39.914 1.00 93.06 311 VAL A N 1
ATOM 2652 C CA . VAL A 1 311 ? 27.338 2.386 -41.327 1.00 93.06 311 VAL A CA 1
ATOM 2653 C C . VAL A 1 311 ? 27.327 3.598 -42.270 1.00 93.06 311 VAL A C 1
ATOM 2655 O O . VAL A 1 311 ? 27.930 3.536 -43.341 1.00 93.06 311 VAL A O 1
ATOM 2658 N N . LYS A 1 312 ? 26.692 4.715 -41.889 1.00 92.94 312 LYS A N 1
ATOM 2659 C CA . LYS A 1 312 ? 26.720 5.961 -42.678 1.00 92.94 312 LYS A CA 1
ATOM 2660 C C . LYS A 1 312 ? 28.115 6.581 -42.744 1.00 92.94 312 LYS A C 1
ATOM 2662 O O . LYS A 1 312 ? 28.554 6.931 -43.835 1.00 92.94 312 LYS A O 1
ATOM 2667 N N . GLU A 1 313 ? 28.813 6.683 -41.614 1.00 93.06 313 GLU A N 1
ATOM 2668 C CA . GLU A 1 313 ? 30.200 7.181 -41.567 1.00 93.06 313 GLU A CA 1
ATOM 2669 C C . GLU A 1 313 ? 31.115 6.320 -42.448 1.00 93.06 313 GLU A C 1
ATOM 2671 O O . GLU A 1 313 ? 31.840 6.821 -43.305 1.00 93.06 313 GLU A O 1
ATOM 2676 N N . GLN A 1 314 ? 30.959 5.003 -42.335 1.00 93.19 314 GLN A N 1
ATOM 2677 C CA . GLN A 1 314 ? 31.628 4.001 -43.155 1.00 93.19 314 GLN A CA 1
ATOM 2678 C C . GLN A 1 314 ? 31.386 4.132 -44.668 1.00 93.19 314 GLN A C 1
ATOM 2680 O O . GLN A 1 314 ? 32.255 3.749 -45.455 1.00 93.19 314 GLN A O 1
ATOM 2685 N N . ILE A 1 315 ? 30.208 4.589 -45.102 1.00 93.31 315 ILE A N 1
ATOM 2686 C CA . ILE A 1 315 ? 29.938 4.878 -46.518 1.00 93.31 315 ILE A CA 1
ATOM 2687 C C . ILE A 1 315 ? 30.657 6.160 -46.933 1.00 93.31 315 ILE A C 1
ATOM 2689 O O . ILE A 1 315 ? 31.346 6.138 -47.948 1.00 93.31 315 ILE A O 1
ATOM 2693 N N . GLY A 1 316 ? 30.562 7.228 -46.134 1.00 91.19 316 GLY A N 1
ATOM 2694 C CA . GLY A 1 316 ? 31.214 8.505 -46.439 1.00 91.19 316 GLY A CA 1
ATOM 2695 C C . GLY A 1 316 ? 32.734 8.377 -46.588 1.00 91.19 316 GLY A C 1
ATOM 2696 O O . GLY A 1 316 ? 33.321 8.950 -47.505 1.00 91.19 316 GLY A O 1
ATOM 2697 N N . GLU A 1 317 ? 33.378 7.555 -45.754 1.00 92.50 317 GLU A N 1
ATOM 2698 C CA . GLU A 1 317 ? 34.804 7.234 -45.901 1.00 92.50 317 GLU A CA 1
ATOM 2699 C C . GLU A 1 317 ? 35.118 6.506 -47.215 1.00 92.50 317 GLU A C 1
ATOM 2701 O O . GLU A 1 317 ? 36.117 6.807 -47.869 1.00 92.50 317 GLU A O 1
ATOM 2706 N N . LEU A 1 318 ? 34.286 5.538 -47.614 1.00 92.50 318 LEU A N 1
ATOM 2707 C CA . LEU A 1 318 ? 34.487 4.800 -48.862 1.00 92.50 318 LEU A CA 1
ATOM 2708 C C . LEU A 1 318 ? 34.258 5.682 -50.092 1.00 92.50 318 LEU A C 1
ATOM 2710 O O . LEU A 1 318 ? 35.023 5.575 -51.045 1.00 92.50 318 LEU A O 1
ATOM 2714 N N . GLU A 1 319 ? 33.240 6.542 -50.073 1.00 92.12 319 GLU A N 1
ATOM 2715 C CA . GLU A 1 319 ? 32.954 7.489 -51.158 1.00 92.12 319 GLU A CA 1
ATOM 2716 C C . GLU A 1 319 ? 34.123 8.457 -51.361 1.00 92.12 319 GLU A C 1
ATOM 2718 O O . GLU A 1 319 ? 34.581 8.632 -52.489 1.00 92.12 319 GLU A O 1
ATOM 2723 N N . LYS A 1 320 ? 34.690 8.987 -50.269 1.00 93.00 320 LYS A N 1
ATOM 2724 C CA . LYS A 1 320 ? 35.886 9.834 -50.335 1.00 93.00 320 LYS A CA 1
ATOM 2725 C C . LYS A 1 320 ? 37.083 9.100 -50.949 1.00 93.00 320 LYS A C 1
ATOM 2727 O O . LYS A 1 320 ? 37.738 9.633 -51.836 1.00 93.00 320 LYS A O 1
ATOM 2732 N N . ARG A 1 321 ? 37.336 7.851 -50.536 1.00 92.56 321 ARG A N 1
ATOM 2733 C CA . ARG A 1 321 ? 38.437 7.041 -51.094 1.00 92.56 321 ARG A CA 1
ATOM 2734 C C . ARG A 1 321 ? 38.266 6.761 -52.588 1.00 92.56 321 ARG A C 1
ATOM 2736 O O . ARG A 1 321 ? 39.263 6.724 -53.297 1.00 92.56 321 ARG A O 1
ATOM 2743 N N . ILE A 1 322 ? 37.033 6.554 -53.057 1.00 92.62 322 ILE A N 1
ATOM 2744 C CA . ILE A 1 322 ? 36.750 6.383 -54.490 1.00 92.62 322 ILE A CA 1
ATOM 2745 C C . ILE A 1 322 ? 37.057 7.678 -55.243 1.00 92.62 322 ILE A C 1
ATOM 2747 O O . ILE A 1 322 ? 37.744 7.631 -56.256 1.00 92.62 322 ILE A O 1
ATOM 2751 N N . GLN A 1 323 ? 36.617 8.825 -54.724 1.00 92.69 323 GLN A N 1
ATOM 2752 C CA . GLN A 1 323 ? 36.887 10.123 -55.341 1.00 92.69 323 GLN A CA 1
ATOM 2753 C C . GLN A 1 323 ? 38.395 10.414 -55.445 1.00 92.69 323 GLN A C 1
ATOM 2755 O O . GLN A 1 323 ? 38.868 10.816 -56.508 1.00 92.69 323 GLN A O 1
ATOM 2760 N N . ASP A 1 324 ? 39.152 10.159 -54.373 1.00 92.44 324 ASP A N 1
ATOM 2761 C CA . ASP A 1 324 ? 40.612 10.323 -54.359 1.00 92.44 324 ASP A CA 1
ATOM 2762 C C . ASP A 1 324 ? 41.292 9.412 -55.406 1.00 92.44 324 ASP A C 1
ATOM 2764 O O . ASP A 1 324 ? 42.261 9.802 -56.069 1.00 92.44 324 ASP A O 1
ATOM 2768 N N . GLN A 1 325 ? 40.774 8.190 -55.585 1.00 93.38 325 GLN A N 1
ATOM 2769 C CA . GLN A 1 325 ? 41.285 7.240 -56.572 1.00 93.38 325 GLN A CA 1
ATOM 2770 C C . GLN A 1 325 ? 40.976 7.680 -58.012 1.00 93.38 325 GLN A C 1
ATOM 2772 O O . GLN A 1 325 ? 41.878 7.663 -58.847 1.00 93.38 325 GLN A O 1
ATOM 2777 N N . GLU A 1 326 ? 39.754 8.136 -58.298 1.00 93.00 326 GLU A N 1
ATOM 2778 C CA . GLU A 1 326 ? 39.378 8.658 -59.620 1.00 93.00 326 GLU A CA 1
ATOM 2779 C C . GLU A 1 326 ? 40.218 9.879 -60.021 1.00 93.00 326 GLU A C 1
ATOM 2781 O O . GLU A 1 326 ? 40.617 10.013 -61.178 1.00 93.00 326 GLU A O 1
ATOM 2786 N N . GLU A 1 327 ? 40.512 10.783 -59.080 1.00 93.12 327 GLU A N 1
ATOM 2787 C CA . GLU A 1 327 ? 41.386 11.931 -59.342 1.00 93.12 327 GLU A CA 1
ATOM 2788 C C . GLU A 1 327 ? 42.813 11.477 -59.683 1.00 93.12 327 GLU A C 1
ATOM 2790 O O . GLU A 1 327 ? 43.451 12.016 -60.592 1.00 93.12 327 GLU A O 1
ATOM 2795 N N . THR A 1 328 ? 43.306 10.460 -58.976 1.00 93.12 328 THR A N 1
ATOM 2796 C CA . THR A 1 328 ? 44.630 9.877 -59.217 1.00 93.12 328 THR A CA 1
ATOM 2797 C C . THR A 1 328 ? 44.699 9.199 -60.587 1.00 93.12 328 THR A C 1
ATOM 2799 O O . THR A 1 328 ? 45.661 9.414 -61.321 1.00 93.12 328 THR A O 1
ATOM 2802 N N . GLU A 1 329 ? 43.673 8.439 -60.975 1.00 93.19 329 GLU A N 1
ATOM 2803 C CA . GLU A 1 329 ? 43.592 7.796 -62.293 1.00 93.19 329 GLU A CA 1
ATOM 2804 C C . GLU A 1 329 ? 43.592 8.825 -63.432 1.00 93.19 329 GLU A C 1
ATOM 2806 O O . GLU A 1 329 ? 44.334 8.659 -64.399 1.00 93.19 329 GLU A O 1
ATOM 2811 N N . ARG A 1 330 ? 42.863 9.943 -63.289 1.00 92.62 330 ARG A N 1
ATOM 2812 C CA . ARG A 1 330 ? 42.904 11.041 -64.276 1.00 92.62 330 ARG A CA 1
ATOM 2813 C C . ARG A 1 330 ? 44.300 11.641 -64.426 1.00 92.62 330 ARG A C 1
ATOM 2815 O O . ARG A 1 330 ? 44.717 11.931 -65.544 1.00 92.62 330 ARG A O 1
ATOM 2822 N N . LYS A 1 331 ? 45.025 11.827 -63.317 1.00 93.75 331 LYS A N 1
ATOM 2823 C CA . LYS A 1 331 ? 46.413 12.323 -63.348 1.00 93.75 331 LYS A CA 1
ATOM 2824 C C . LYS A 1 331 ? 47.337 11.341 -64.067 1.00 93.75 331 LYS A C 1
ATOM 2826 O O . LYS A 1 331 ? 48.162 11.769 -64.864 1.00 93.75 331 LYS A O 1
ATOM 2831 N N . ILE A 1 332 ? 47.181 10.040 -63.814 1.00 94.44 332 ILE A N 1
ATOM 2832 C CA . ILE A 1 332 ? 47.969 8.997 -64.486 1.00 94.44 332 ILE A CA 1
ATOM 2833 C C . ILE A 1 332 ? 47.719 9.012 -65.996 1.00 94.44 332 ILE A C 1
ATOM 2835 O O . ILE A 1 332 ? 48.676 8.928 -66.760 1.00 94.44 332 ILE A O 1
ATOM 2839 N N . GLU A 1 333 ? 46.464 9.128 -66.431 1.00 93.81 333 GLU A N 1
ATOM 2840 C CA . GLU A 1 333 ? 46.137 9.126 -67.860 1.00 93.81 333 GLU A CA 1
ATOM 2841 C C . GLU A 1 333 ? 46.690 10.366 -68.579 1.00 93.81 333 GLU A C 1
ATOM 2843 O O . GLU A 1 333 ? 47.311 10.235 -69.629 1.00 93.81 333 GLU A O 1
ATOM 2848 N N . ALA A 1 334 ? 46.590 11.548 -67.963 1.00 92.62 334 ALA A N 1
ATOM 2849 C CA . ALA A 1 334 ? 47.184 12.771 -68.509 1.00 92.62 334 ALA A CA 1
ATOM 2850 C C . ALA A 1 334 ? 48.715 12.668 -68.664 1.00 92.62 334 ALA A C 1
ATOM 2852 O O . ALA A 1 334 ? 49.280 13.098 -69.671 1.00 92.62 334 ALA A O 1
ATOM 2853 N N . GLU A 1 335 ? 49.407 12.069 -67.689 1.00 93.12 335 GLU A N 1
ATOM 2854 C CA . GLU A 1 335 ? 50.854 11.838 -67.794 1.00 93.12 335 GLU A CA 1
ATOM 2855 C C . GLU A 1 335 ? 51.201 10.777 -68.855 1.00 93.12 335 GLU A C 1
ATOM 2857 O O . GLU A 1 335 ? 52.244 10.876 -69.503 1.00 93.12 335 GLU A O 1
ATOM 2862 N N . ARG A 1 336 ? 50.332 9.784 -69.096 1.00 93.75 336 ARG A N 1
ATOM 2863 C CA . ARG A 1 336 ? 50.513 8.807 -70.185 1.00 93.75 336 ARG A CA 1
ATOM 2864 C C . ARG A 1 336 ? 50.380 9.437 -71.564 1.00 93.75 336 ARG A C 1
ATOM 2866 O O . ARG A 1 336 ? 51.217 9.150 -72.417 1.00 93.75 336 ARG A O 1
ATOM 2873 N N . GLU A 1 337 ? 49.380 10.292 -71.776 1.00 93.38 337 GLU A N 1
ATOM 2874 C CA . GLU A 1 337 ? 49.236 11.051 -73.027 1.00 93.38 337 GLU A CA 1
ATOM 2875 C C . GLU A 1 337 ? 50.480 11.906 -73.280 1.00 93.38 337 GLU A C 1
ATOM 2877 O O . GLU A 1 337 ? 51.088 11.833 -74.347 1.00 93.38 337 GLU A O 1
ATOM 2882 N N . ARG A 1 338 ? 50.948 12.619 -72.249 1.00 94.06 338 ARG A N 1
ATOM 2883 C CA . ARG A 1 338 ? 52.173 13.419 -72.331 1.00 94.06 338 ARG A CA 1
ATOM 2884 C C . ARG A 1 338 ? 53.401 12.583 -72.698 1.00 94.06 338 ARG A C 1
ATOM 2886 O O . ARG A 1 338 ? 54.235 13.030 -73.484 1.00 94.06 338 ARG A O 1
ATOM 2893 N N . LEU A 1 339 ? 53.537 11.383 -72.136 1.00 94.56 339 LEU A N 1
ATOM 2894 C CA . LEU A 1 339 ? 54.617 10.462 -72.498 1.00 94.56 339 LEU A CA 1
ATOM 2895 C C . LEU A 1 339 ? 54.507 9.985 -73.952 1.00 94.56 339 LEU A C 1
ATOM 2897 O O . LEU A 1 339 ? 55.530 9.877 -74.627 1.00 94.56 339 LEU A O 1
ATOM 2901 N N . ALA A 1 340 ? 53.296 9.718 -74.447 1.00 94.25 340 ALA A N 1
ATOM 2902 C CA . ALA A 1 340 ? 53.079 9.327 -75.837 1.00 94.25 340 ALA A CA 1
ATOM 2903 C C . ALA A 1 340 ? 53.494 10.442 -76.814 1.00 94.25 340 ALA A C 1
ATOM 2905 O O . ALA A 1 340 ? 54.219 10.166 -77.771 1.00 94.25 340 ALA A O 1
ATOM 2906 N N . ASP A 1 341 ? 53.122 11.693 -76.527 1.00 93.19 341 ASP A N 1
ATOM 2907 C CA . ASP A 1 341 ? 53.517 12.862 -77.325 1.00 93.19 341 ASP A CA 1
ATOM 2908 C C . ASP A 1 341 ? 55.041 13.041 -77.371 1.00 93.19 341 ASP A C 1
ATOM 2910 O O . ASP A 1 341 ? 55.620 13.290 -78.432 1.00 93.19 341 ASP A O 1
ATOM 2914 N N . LEU A 1 342 ? 55.711 12.887 -76.223 1.00 94.12 342 LEU A N 1
ATOM 2915 C CA . LEU A 1 342 ? 57.168 12.993 -76.130 1.00 94.12 342 LEU A CA 1
ATOM 2916 C C . LEU A 1 342 ? 57.881 11.894 -76.932 1.00 94.12 342 LEU A C 1
ATOM 2918 O O . LEU A 1 342 ? 58.865 12.187 -77.612 1.00 94.12 342 LEU A O 1
ATOM 2922 N N . ASN A 1 343 ? 57.370 10.661 -76.906 1.00 93.69 343 ASN A N 1
ATOM 2923 C CA . ASN A 1 343 ? 57.919 9.559 -77.701 1.00 93.69 343 ASN A CA 1
ATOM 2924 C C . ASN A 1 343 ? 57.737 9.800 -79.208 1.00 93.69 343 ASN A C 1
ATOM 2926 O O . ASN A 1 343 ? 58.676 9.615 -79.980 1.00 93.69 343 ASN A O 1
ATOM 2930 N N . LEU A 1 344 ? 56.561 10.277 -79.634 1.00 93.81 344 LEU A N 1
ATOM 2931 C CA . LEU A 1 344 ? 56.316 10.617 -81.038 1.00 93.81 344 LEU A CA 1
ATOM 2932 C C . LEU A 1 344 ? 57.263 11.725 -81.519 1.00 93.81 344 LEU A C 1
ATOM 2934 O O . LEU A 1 344 ? 57.813 11.641 -82.618 1.00 93.81 344 LEU A O 1
ATOM 2938 N N . LEU A 1 345 ? 57.475 12.756 -80.696 1.00 94.25 345 LEU A N 1
ATOM 2939 C CA . LEU A 1 345 ? 58.419 13.828 -81.002 1.00 94.25 345 LEU A CA 1
ATOM 2940 C C . LEU A 1 345 ? 59.840 13.284 -81.206 1.00 94.25 345 LEU A C 1
ATOM 2942 O O . LEU A 1 345 ? 60.523 13.696 -82.147 1.00 94.25 345 LEU A O 1
ATOM 2946 N N . GLU A 1 346 ? 60.281 12.359 -80.353 1.00 94.06 346 GLU A N 1
ATOM 2947 C CA . GLU A 1 346 ? 61.589 11.715 -80.482 1.00 94.06 346 GLU A CA 1
ATOM 2948 C C . GLU A 1 346 ? 61.731 10.976 -81.827 1.00 94.06 346 GLU A C 1
ATOM 2950 O O . GLU A 1 346 ? 62.736 11.148 -82.530 1.00 94.06 346 GLU A O 1
ATOM 2955 N N . ASP A 1 347 ? 60.711 10.214 -82.228 1.00 93.38 347 ASP A N 1
ATOM 2956 C CA . ASP A 1 347 ? 60.697 9.458 -83.487 1.00 93.38 347 ASP A CA 1
ATOM 2957 C C . ASP A 1 347 ? 60.686 10.366 -84.728 1.00 93.38 347 ASP A C 1
ATOM 2959 O O . ASP A 1 347 ? 61.414 10.121 -85.703 1.00 93.38 347 ASP A O 1
ATOM 2963 N N . VAL A 1 348 ? 59.914 11.457 -84.688 1.00 93.94 348 VAL A N 1
ATOM 2964 C CA . VAL A 1 348 ? 59.888 12.471 -85.754 1.00 93.94 348 VAL A CA 1
ATOM 2965 C C . VAL A 1 348 ? 61.257 13.135 -85.898 1.00 93.94 348 VAL A C 1
ATOM 2967 O O . VAL A 1 348 ? 61.768 13.244 -87.014 1.00 93.94 348 VAL A O 1
ATOM 2970 N N . MET A 1 349 ? 61.892 13.529 -84.790 1.00 91.88 349 MET A N 1
ATOM 2971 C CA . MET A 1 349 ? 63.218 14.159 -84.812 1.00 91.88 349 MET A CA 1
ATOM 2972 C C . MET A 1 349 ? 64.297 13.223 -85.375 1.00 91.88 349 MET A C 1
ATOM 2974 O O . MET A 1 349 ? 65.144 13.654 -86.166 1.00 91.88 349 MET A O 1
ATOM 2978 N N . LYS A 1 350 ? 64.250 11.927 -85.031 1.00 89.94 350 LYS A N 1
ATOM 2979 C CA . LYS A 1 350 ? 65.136 10.901 -85.610 1.00 89.94 350 LYS A CA 1
ATOM 2980 C C . LYS A 1 350 ? 64.945 10.772 -87.122 1.00 89.94 350 LYS A C 1
ATOM 2982 O O . LYS A 1 350 ? 65.931 10.785 -87.861 1.00 89.94 350 LYS A O 1
ATOM 2987 N N . SER A 1 351 ? 63.696 10.688 -87.576 1.00 89.06 351 SER A N 1
ATOM 2988 C CA . SER A 1 351 ? 63.351 10.526 -88.995 1.00 89.06 351 SER A CA 1
ATOM 2989 C C . SER A 1 351 ? 63.731 11.752 -89.827 1.00 89.06 351 SER A C 1
ATOM 2991 O O . SER A 1 351 ? 64.324 11.618 -90.896 1.00 89.06 351 SER A O 1
ATOM 2993 N N . PHE A 1 352 ? 63.470 12.953 -89.304 1.00 89.12 352 PHE A N 1
ATOM 2994 C CA . PHE A 1 352 ? 63.842 14.216 -89.942 1.00 89.12 352 PHE A CA 1
ATOM 2995 C C . PHE A 1 352 ? 65.351 14.302 -90.202 1.00 89.12 352 PHE A C 1
ATOM 2997 O O . PHE A 1 352 ? 65.777 14.632 -91.309 1.00 89.12 352 PHE A O 1
ATOM 3004 N N . ARG A 1 353 ? 66.175 13.935 -89.211 1.00 85.44 353 ARG A N 1
ATOM 3005 C CA . ARG A 1 353 ? 67.637 13.912 -89.363 1.00 85.44 353 ARG A CA 1
ATOM 3006 C C . ARG A 1 353 ? 68.084 13.004 -90.515 1.00 85.44 353 ARG A C 1
ATOM 3008 O O . ARG A 1 353 ? 68.979 13.380 -91.268 1.00 85.44 353 ARG A O 1
ATOM 3015 N N . ILE A 1 354 ? 67.473 11.825 -90.646 1.00 86.31 354 ILE A N 1
ATOM 3016 C CA . ILE A 1 354 ? 67.794 10.853 -91.703 1.00 86.31 354 ILE A CA 1
ATOM 3017 C C . ILE A 1 354 ? 67.409 11.404 -93.086 1.00 86.31 354 ILE A C 1
ATOM 3019 O O . ILE A 1 354 ? 68.233 11.368 -94.002 1.00 86.31 354 ILE A O 1
ATOM 3023 N N . ASP A 1 355 ? 66.203 11.968 -93.232 1.00 86.19 355 ASP A N 1
ATOM 3024 C CA . ASP A 1 355 ? 65.738 12.555 -94.501 1.00 86.19 355 ASP A CA 1
ATOM 3025 C C . ASP A 1 355 ? 66.672 13.680 -94.979 1.00 86.19 355 ASP A C 1
ATOM 3027 O O . ASP A 1 355 ? 67.100 13.677 -96.136 1.00 86.19 355 ASP A O 1
ATOM 3031 N N . ILE A 1 356 ? 67.084 14.587 -94.084 1.00 82.06 356 ILE A N 1
ATOM 3032 C CA . ILE A 1 356 ? 68.003 15.685 -94.425 1.00 82.06 356 ILE A CA 1
ATOM 3033 C C . ILE A 1 356 ? 69.333 15.162 -94.984 1.00 82.06 356 ILE A C 1
ATOM 3035 O O . ILE A 1 356 ? 69.777 15.633 -96.036 1.00 82.06 356 ILE A O 1
ATOM 3039 N N . ILE A 1 357 ? 69.953 14.177 -94.325 1.00 80.50 357 ILE A N 1
ATOM 3040 C CA . ILE A 1 357 ? 71.233 13.595 -94.763 1.00 80.50 357 ILE A CA 1
ATOM 3041 C C . ILE A 1 357 ? 71.091 12.945 -96.146 1.00 80.50 357 ILE A C 1
ATOM 3043 O O . ILE A 1 357 ? 71.921 13.186 -97.027 1.00 80.50 357 ILE A O 1
ATOM 3047 N N . SER A 1 358 ? 70.005 12.197 -96.374 1.00 83.44 358 SER A N 1
ATOM 3048 C CA . SER A 1 358 ? 69.770 11.475 -97.633 1.00 83.44 358 SER A CA 1
ATOM 3049 C C . SER A 1 358 ? 69.693 12.384 -98.869 1.00 83.44 358 SER A C 1
ATOM 3051 O O . SER A 1 358 ? 70.049 11.960 -99.966 1.00 83.44 358 SER A O 1
ATOM 3053 N N . ARG A 1 359 ? 69.290 13.652 -98.702 1.00 83.44 359 ARG A N 1
ATOM 3054 C CA . ARG A 1 359 ? 69.167 14.631 -99.798 1.00 83.44 359 ARG A CA 1
ATOM 3055 C C . ARG A 1 359 ? 70.457 15.394 -100.080 1.00 83.44 359 ARG A C 1
ATOM 3057 O O . ARG A 1 359 ? 70.709 15.777 -101.220 1.00 83.44 359 ARG A O 1
ATOM 3064 N N . ILE A 1 360 ? 71.258 15.671 -99.051 1.00 85.25 360 ILE A N 1
ATOM 3065 C CA . ILE A 1 360 ? 72.469 16.500 -99.172 1.00 85.25 360 ILE A CA 1
ATOM 3066 C C . ILE A 1 360 ? 73.516 15.817 -100.059 1.00 85.25 360 ILE A C 1
ATOM 3068 O O . ILE A 1 360 ? 73.998 16.417 -101.017 1.00 85.25 360 ILE A O 1
ATOM 3072 N N . ARG A 1 361 ? 73.829 14.550 -99.778 1.00 87.75 361 ARG A N 1
ATOM 3073 C CA . ARG A 1 361 ? 74.920 13.823 -100.439 1.00 87.75 361 ARG A CA 1
ATOM 3074 C C . ARG A 1 361 ? 74.731 13.652 -101.961 1.00 87.75 361 ARG A C 1
ATOM 3076 O O . ARG A 1 361 ? 75.665 13.989 -102.696 1.00 87.75 361 ARG A O 1
ATOM 3083 N N . PRO A 1 362 ? 73.561 13.211 -102.475 1.00 88.19 362 PRO A N 1
ATOM 3084 C CA . PRO A 1 362 ? 73.335 13.135 -103.921 1.00 88.19 362 PRO A CA 1
ATOM 3085 C C . PRO A 1 362 ? 73.384 14.504 -104.607 1.00 88.19 362 PRO A C 1
ATOM 3087 O O . PRO A 1 362 ? 73.869 14.608 -105.732 1.00 88.19 362 PRO A O 1
ATOM 3090 N N . THR A 1 363 ? 72.930 15.565 -103.926 1.00 87.50 363 THR A N 1
ATOM 3091 C CA . THR A 1 363 ? 72.962 16.933 -104.470 1.00 87.50 363 THR A CA 1
ATOM 3092 C C . THR A 1 363 ? 74.405 17.392 -104.699 1.00 87.50 363 THR A C 1
ATOM 3094 O O . THR A 1 363 ? 74.735 17.837 -105.796 1.00 87.50 363 THR A O 1
ATOM 3097 N N . ILE A 1 364 ? 75.289 17.211 -103.706 1.00 90.06 364 ILE A N 1
ATOM 3098 C CA . ILE A 1 364 ? 76.721 17.537 -103.839 1.00 90.06 364 ILE A CA 1
ATOM 3099 C C . ILE A 1 364 ? 77.358 16.713 -104.964 1.00 90.06 364 ILE A C 1
ATOM 3101 O O . ILE A 1 364 ? 78.053 17.271 -105.807 1.00 90.06 364 ILE A O 1
ATOM 3105 N N . SER A 1 365 ? 77.076 15.407 -105.011 1.00 91.75 365 SER A N 1
ATOM 3106 C CA . SER A 1 365 ? 77.610 14.503 -106.044 1.00 91.75 365 SER A CA 1
ATOM 3107 C C . SER A 1 365 ? 77.194 14.938 -107.456 1.00 91.75 365 SER A C 1
ATOM 3109 O O . SER A 1 365 ? 78.007 14.939 -108.376 1.00 91.75 365 SER A O 1
ATOM 3111 N N . THR A 1 366 ? 75.947 15.394 -107.622 1.00 90.12 366 THR A N 1
ATOM 3112 C CA . THR A 1 366 ? 75.422 15.890 -108.905 1.00 90.12 366 THR A CA 1
ATOM 3113 C C . THR A 1 366 ? 76.155 17.151 -109.364 1.00 90.12 366 THR A C 1
ATOM 3115 O O . THR A 1 366 ? 76.608 17.221 -110.508 1.00 90.12 366 THR A O 1
ATOM 3118 N N . TYR A 1 367 ? 76.310 18.142 -108.479 1.00 87.75 367 TYR A N 1
ATOM 3119 C CA . TYR A 1 367 ? 77.042 19.369 -108.806 1.00 87.75 367 TYR A CA 1
ATOM 3120 C C . TYR A 1 367 ? 78.522 19.094 -109.086 1.00 87.75 367 TYR A C 1
ATOM 3122 O O . TYR A 1 367 ? 79.058 19.575 -110.084 1.00 87.75 367 TYR A O 1
ATOM 3130 N N . ALA A 1 368 ? 79.165 18.256 -108.273 1.00 91.25 368 ALA A N 1
ATOM 3131 C CA . ALA A 1 368 ? 80.571 17.919 -108.452 1.00 91.25 368 ALA A CA 1
ATOM 3132 C C . ALA A 1 368 ? 80.822 17.127 -109.742 1.00 91.25 368 ALA A C 1
ATOM 3134 O O . ALA A 1 368 ? 81.786 17.420 -110.442 1.00 91.25 368 ALA A O 1
ATOM 3135 N N . SER A 1 369 ? 79.939 16.188 -110.101 1.00 91.25 369 SER A N 1
ATOM 3136 C CA . SER A 1 369 ? 80.018 15.438 -111.365 1.00 91.25 369 SER A CA 1
ATOM 3137 C C . SER A 1 369 ? 79.954 16.360 -112.582 1.00 91.25 369 SER A C 1
ATOM 3139 O O . SER A 1 369 ? 80.780 16.249 -113.484 1.00 91.25 369 SER A O 1
ATOM 3141 N N . LYS A 1 370 ? 79.021 17.323 -112.579 1.00 87.12 370 LYS A N 1
ATOM 3142 C CA . LYS A 1 370 ? 78.877 18.300 -113.667 1.00 87.12 370 LYS A CA 1
ATOM 3143 C C . LYS A 1 370 ? 80.131 19.161 -113.832 1.00 87.12 370 LYS A C 1
ATOM 3145 O O . LYS A 1 370 ? 80.548 19.431 -114.954 1.00 87.12 370 LYS A O 1
ATOM 3150 N N . LEU A 1 371 ? 80.726 19.598 -112.721 1.00 85.38 371 LEU A N 1
ATOM 3151 C CA . LEU A 1 371 ? 81.981 20.350 -112.747 1.00 85.38 371 LEU A CA 1
ATOM 3152 C C . LEU A 1 371 ? 83.134 19.482 -113.255 1.00 85.38 371 LEU A C 1
ATOM 3154 O O . LEU A 1 371 ? 83.897 19.930 -114.107 1.00 85.38 371 LEU A O 1
ATOM 3158 N N . LEU A 1 372 ? 83.230 18.236 -112.793 1.00 89.44 372 LEU A N 1
ATOM 3159 C CA . LEU A 1 372 ? 84.282 17.306 -113.195 1.00 89.44 372 LEU A CA 1
ATOM 3160 C C . LEU A 1 372 ? 84.258 17.019 -114.703 1.00 89.44 372 LEU A C 1
ATOM 3162 O O . LEU A 1 372 ? 85.311 17.025 -115.343 1.00 89.44 372 LEU A O 1
ATOM 3166 N N . GLU A 1 373 ? 83.070 16.822 -115.276 1.00 88.12 373 GLU A N 1
ATOM 3167 C CA . GLU A 1 373 ? 82.897 16.581 -116.712 1.00 88.12 373 GLU A CA 1
ATOM 3168 C C . GLU A 1 373 ? 83.447 17.744 -117.547 1.00 88.12 373 GLU A C 1
ATOM 3170 O O . GLU A 1 373 ? 84.219 17.526 -118.481 1.00 88.12 373 GLU A O 1
ATOM 3175 N N . ILE A 1 374 ? 83.125 18.982 -117.159 1.00 82.00 374 ILE A N 1
ATOM 3176 C CA . ILE A 1 374 ? 83.624 20.199 -117.817 1.00 82.00 374 ILE A CA 1
ATOM 3177 C C . ILE A 1 374 ? 85.144 20.306 -117.668 1.00 82.00 374 ILE A C 1
ATOM 3179 O O . ILE A 1 374 ? 85.858 20.593 -118.624 1.00 82.00 374 ILE A O 1
ATOM 3183 N N . LEU A 1 375 ? 85.653 20.080 -116.458 1.00 83.25 375 LEU A N 1
ATOM 3184 C CA . LEU A 1 375 ? 87.063 20.283 -116.135 1.00 83.25 375 LEU A CA 1
ATOM 3185 C C . LEU A 1 375 ? 87.991 19.273 -116.815 1.00 83.25 375 LEU A C 1
ATOM 3187 O O . LEU A 1 375 ? 89.166 19.562 -117.056 1.00 83.25 375 LEU A O 1
ATOM 3191 N N . THR A 1 376 ? 87.469 18.094 -117.131 1.00 84.38 376 THR A N 1
ATOM 3192 C CA . THR A 1 376 ? 88.238 16.978 -117.684 1.00 84.38 376 THR A CA 1
ATOM 3193 C C . THR A 1 376 ? 87.996 16.761 -119.178 1.00 84.38 376 THR A C 1
ATOM 3195 O O . THR A 1 376 ? 88.434 15.739 -119.708 1.00 84.38 376 THR A O 1
ATOM 3198 N N . ASP A 1 377 ? 87.309 17.694 -119.853 1.00 80.19 377 ASP A N 1
ATOM 3199 C CA . ASP A 1 377 ? 86.847 17.561 -121.245 1.00 80.19 377 ASP A CA 1
ATOM 3200 C C . ASP A 1 377 ? 86.128 16.223 -121.497 1.00 80.19 377 ASP A C 1
ATOM 3202 O O . ASP A 1 377 ? 86.339 15.542 -122.502 1.00 80.19 377 ASP A O 1
ATOM 3206 N N . GLY A 1 378 ? 85.301 15.805 -120.535 1.00 80.19 378 GLY A N 1
ATOM 3207 C CA . GLY A 1 378 ? 84.531 14.566 -120.599 1.00 80.19 378 GLY A CA 1
ATOM 3208 C C . GLY A 1 378 ? 85.316 13.282 -120.306 1.00 80.19 378 GLY A C 1
ATOM 3209 O O . GLY A 1 378 ? 84.736 12.203 -120.413 1.00 80.19 378 GLY A O 1
ATOM 3210 N N . LYS A 1 379 ? 86.601 13.348 -119.911 1.00 83.38 379 LYS A N 1
ATOM 3211 C CA . LYS A 1 379 ? 87.367 12.152 -119.499 1.00 83.38 379 LYS A CA 1
ATOM 3212 C C . LYS A 1 379 ? 86.722 11.456 -118.297 1.00 83.38 379 LYS A C 1
ATOM 3214 O O . LYS A 1 379 ? 86.660 10.229 -118.267 1.00 83.38 379 LYS A O 1
ATOM 3219 N N . TYR A 1 380 ? 86.253 12.234 -117.322 1.00 87.81 380 TYR A N 1
ATOM 3220 C CA . TYR A 1 380 ? 85.532 11.735 -116.156 1.00 87.81 380 TYR A CA 1
ATOM 3221 C C . TYR A 1 380 ? 84.212 12.488 -116.020 1.00 87.81 380 TYR A C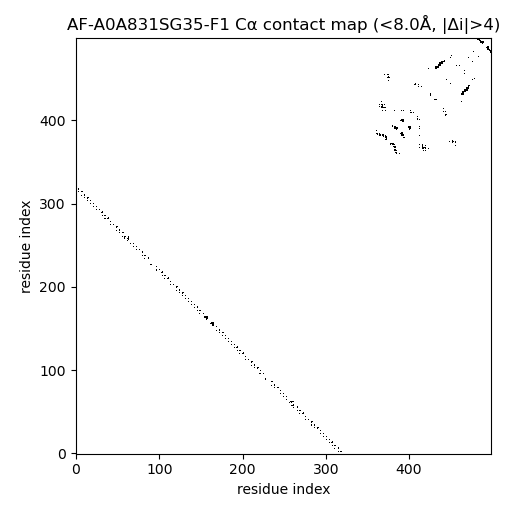 1
ATOM 3223 O O . TYR A 1 380 ? 84.202 13.710 -115.924 1.00 87.81 380 TYR A O 1
ATOM 3231 N N . SER A 1 381 ? 83.097 11.763 -115.996 1.00 84.94 381 SER A N 1
ATOM 3232 C CA . SER A 1 381 ? 81.751 12.352 -115.985 1.00 84.94 381 SER A CA 1
ATOM 3233 C C . SER A 1 381 ? 80.995 12.143 -114.675 1.00 84.94 381 SER A C 1
ATOM 3235 O O . SER A 1 381 ? 79.912 12.693 -114.491 1.00 84.94 381 SER A O 1
ATOM 3237 N N . THR A 1 382 ? 81.517 11.326 -113.756 1.00 89.50 382 THR A N 1
ATOM 3238 C CA . THR A 1 382 ? 80.796 10.970 -112.528 1.00 89.50 382 THR A CA 1
ATOM 3239 C C . THR A 1 382 ? 81.721 10.953 -111.321 1.00 89.50 382 THR A C 1
ATOM 3241 O O . THR A 1 382 ? 82.747 10.267 -111.301 1.00 89.50 382 THR A O 1
ATOM 3244 N N . LEU A 1 383 ? 81.308 11.715 -110.311 1.00 91.31 383 LEU A N 1
ATOM 3245 C CA . LEU A 1 383 ? 81.911 11.843 -108.996 1.00 91.31 383 LEU A CA 1
ATOM 3246 C C . LEU A 1 383 ? 80.810 11.704 -107.945 1.00 91.31 383 LEU A C 1
ATOM 3248 O O . LEU A 1 383 ? 79.848 12.472 -107.924 1.00 91.31 383 LEU A O 1
ATOM 3252 N N . GLU A 1 384 ? 80.972 10.736 -107.055 1.00 91.56 384 GLU A N 1
ATOM 3253 C CA . GLU A 1 384 ? 80.026 10.434 -105.988 1.00 91.56 384 GLU A CA 1
ATOM 3254 C C . GLU A 1 384 ? 80.695 10.490 -104.618 1.00 91.56 384 GLU A C 1
ATOM 3256 O O . GLU A 1 384 ? 81.905 10.318 -104.480 1.00 91.56 384 GLU A O 1
ATOM 3261 N N . LEU A 1 385 ? 79.876 10.733 -103.600 1.00 90.19 385 LEU A N 1
ATOM 3262 C CA . LEU A 1 385 ? 80.246 10.593 -102.199 1.00 90.19 385 LEU A CA 1
ATOM 3263 C C . LEU A 1 385 ? 79.565 9.349 -101.627 1.00 90.19 385 LEU A C 1
ATOM 3265 O O . LEU A 1 385 ? 78.362 9.161 -101.832 1.00 90.19 385 LEU A O 1
ATOM 3269 N N . ASP A 1 386 ? 80.304 8.522 -100.895 1.00 88.44 386 ASP A N 1
ATOM 3270 C CA . ASP A 1 386 ? 79.746 7.346 -100.223 1.00 88.44 386 ASP A CA 1
ATOM 3271 C C . ASP A 1 386 ? 79.044 7.701 -98.888 1.00 88.44 386 ASP A C 1
ATOM 3273 O O . ASP A 1 386 ? 78.785 8.864 -98.575 1.00 88.44 386 ASP A O 1
ATOM 3277 N N . GLU A 1 387 ? 78.634 6.710 -98.092 1.00 82.62 387 GLU A N 1
ATOM 3278 C CA . GLU A 1 387 ? 77.979 6.946 -96.786 1.00 82.62 387 GLU A CA 1
ATOM 3279 C C . GLU A 1 387 ? 78.882 7.632 -95.754 1.00 82.62 387 GLU A C 1
ATOM 3281 O O . GLU A 1 387 ? 78.372 8.305 -94.858 1.00 82.62 387 GLU A O 1
ATOM 3286 N N . ASN A 1 388 ? 80.199 7.535 -95.928 1.00 83.81 388 ASN A N 1
ATOM 3287 C CA . ASN A 1 388 ? 81.208 8.159 -95.081 1.00 83.81 388 ASN A CA 1
ATOM 3288 C C . ASN A 1 388 ? 81.755 9.468 -95.678 1.00 83.81 388 ASN A C 1
ATOM 3290 O O . ASN A 1 388 ? 82.670 10.054 -95.103 1.00 83.81 388 ASN A O 1
ATOM 3294 N N . TYR A 1 389 ? 81.171 9.957 -96.781 1.00 85.56 389 TYR A N 1
ATOM 3295 C CA . TYR A 1 389 ? 81.623 11.129 -97.539 1.00 85.56 389 TYR A CA 1
ATOM 3296 C C . TYR A 1 389 ? 83.012 10.965 -98.185 1.00 85.56 389 TYR A C 1
ATOM 3298 O O . TYR A 1 389 ? 83.700 11.956 -98.438 1.00 85.56 389 TYR A O 1
ATOM 3306 N N . GLU A 1 390 ? 83.416 9.736 -98.506 1.00 89.50 390 GLU A N 1
ATOM 3307 C CA . GLU A 1 390 ? 84.607 9.477 -99.317 1.00 89.50 390 GLU A CA 1
ATOM 3308 C C . GLU A 1 390 ? 84.324 9.709 -100.807 1.00 89.50 390 GLU A C 1
ATOM 3310 O O . GLU A 1 390 ? 83.252 9.370 -101.312 1.00 89.50 390 GLU A O 1
ATOM 3315 N N . ILE A 1 391 ? 85.300 10.281 -101.522 1.00 91.94 391 ILE A N 1
ATOM 3316 C CA . ILE A 1 391 ? 85.180 10.602 -102.949 1.00 91.94 391 ILE A CA 1
ATOM 3317 C C . ILE A 1 391 ? 85.407 9.344 -103.794 1.00 91.94 391 ILE A C 1
ATOM 3319 O O . ILE A 1 391 ? 86.490 8.747 -103.788 1.00 91.94 391 ILE A O 1
ATOM 3323 N N . LEU A 1 392 ? 84.395 8.994 -104.584 1.00 92.25 392 LEU A N 1
ATOM 3324 C CA . LEU A 1 392 ? 84.427 7.950 -105.598 1.00 92.25 392 LEU A CA 1
ATOM 3325 C C . LEU A 1 392 ? 84.350 8.592 -106.983 1.00 92.25 392 LEU A C 1
ATOM 3327 O O . LEU A 1 392 ? 83.380 9.273 -107.307 1.00 92.25 392 LEU A O 1
ATOM 3331 N N . MET A 1 393 ? 85.355 8.356 -107.821 1.00 91.25 393 MET A N 1
ATOM 3332 C CA . MET A 1 393 ? 85.377 8.844 -109.200 1.00 91.25 393 MET A CA 1
ATOM 3333 C C . MET A 1 393 ? 85.279 7.668 -110.170 1.00 91.25 393 MET A C 1
ATOM 3335 O O . MET A 1 393 ? 85.939 6.638 -109.990 1.00 91.25 393 MET A O 1
ATOM 3339 N N . TYR A 1 394 ? 84.429 7.806 -111.187 1.00 90.88 394 TYR A N 1
ATOM 3340 C CA . TYR A 1 394 ? 84.188 6.743 -112.156 1.00 90.88 394 TYR A CA 1
ATOM 3341 C C . TYR A 1 394 ? 85.118 6.874 -113.356 1.00 90.88 394 TYR A C 1
ATOM 3343 O O . TYR A 1 394 ? 85.194 7.913 -114.007 1.00 90.88 394 TYR A O 1
ATOM 3351 N N . ASP A 1 395 ? 85.772 5.768 -113.682 1.00 87.56 395 ASP A N 1
ATOM 3352 C CA . ASP A 1 395 ? 86.645 5.623 -114.839 1.00 87.56 395 ASP A CA 1
ATOM 3353 C C . ASP A 1 395 ? 86.161 4.419 -115.652 1.00 87.56 395 ASP A C 1
ATOM 3355 O O . ASP A 1 395 ? 86.071 3.302 -115.133 1.00 87.56 395 ASP A O 1
ATOM 3359 N N . ASN A 1 396 ? 85.771 4.656 -116.909 1.00 82.19 396 ASN A N 1
ATOM 3360 C CA . ASN A 1 396 ? 85.188 3.644 -117.798 1.00 82.19 396 ASN A CA 1
ATOM 3361 C C . ASN A 1 396 ? 84.026 2.849 -117.155 1.00 82.19 396 ASN A C 1
ATOM 3363 O O . ASN A 1 396 ? 83.908 1.632 -117.316 1.00 82.19 396 ASN A O 1
ATOM 3367 N N . GLY A 1 397 ? 83.172 3.540 -116.391 1.00 80.94 397 GLY A N 1
ATOM 3368 C CA . GLY A 1 397 ? 81.985 2.964 -115.749 1.00 80.94 397 GLY A CA 1
ATOM 3369 C C . GLY A 1 397 ? 82.243 2.196 -114.448 1.00 80.94 397 GLY A C 1
ATOM 3370 O O . GLY A 1 397 ? 81.308 1.614 -113.904 1.00 80.94 397 GLY A O 1
ATOM 3371 N N . ARG A 1 398 ? 83.475 2.186 -113.920 1.00 86.56 398 ARG A N 1
ATOM 3372 C CA . ARG A 1 398 ? 83.792 1.603 -112.605 1.00 86.56 398 ARG A CA 1
ATOM 3373 C C . ARG A 1 398 ? 84.171 2.686 -111.604 1.00 86.56 398 ARG A C 1
ATOM 3375 O O . ARG A 1 398 ? 84.993 3.541 -111.918 1.00 86.56 398 ARG A O 1
ATOM 3382 N N . ALA A 1 399 ? 83.603 2.604 -110.403 1.00 89.94 399 ALA A N 1
ATOM 3383 C CA . ALA A 1 399 ? 83.929 3.493 -109.296 1.00 89.94 399 ALA A CA 1
ATOM 3384 C C . ALA A 1 399 ? 85.281 3.123 -108.679 1.00 89.94 399 ALA A C 1
ATOM 3386 O O . ALA A 1 399 ? 85.542 1.955 -108.377 1.00 89.94 399 ALA A O 1
ATOM 3387 N N . TYR A 1 400 ? 86.117 4.128 -108.446 1.00 90.81 400 TYR A N 1
ATOM 3388 C CA . TYR A 1 400 ? 87.373 3.985 -107.727 1.00 90.81 400 TYR A CA 1
ATOM 3389 C C . TYR A 1 400 ? 87.507 5.088 -106.684 1.00 90.81 400 TYR A C 1
ATOM 3391 O O . TYR A 1 400 ? 87.087 6.221 -106.910 1.00 90.81 400 TYR A O 1
ATOM 3399 N N . ASN A 1 401 ? 88.125 4.757 -105.551 1.00 91.06 401 ASN A N 1
ATOM 3400 C CA . ASN A 1 401 ? 88.489 5.754 -104.552 1.00 91.06 401 ASN A CA 1
ATOM 3401 C C . ASN A 1 401 ? 89.506 6.744 -105.147 1.00 91.06 401 ASN A C 1
ATOM 3403 O O . ASN A 1 401 ? 90.367 6.345 -105.944 1.00 91.06 401 ASN A O 1
ATOM 3407 N N . ILE A 1 402 ? 89.399 8.018 -104.760 1.00 89.12 402 ILE A N 1
ATOM 3408 C CA . ILE A 1 402 ? 90.202 9.102 -105.335 1.00 89.12 402 ILE A CA 1
ATOM 3409 C C . ILE A 1 402 ? 91.718 8.860 -105.242 1.00 89.12 402 ILE A C 1
ATOM 3411 O O . ILE A 1 402 ? 92.446 9.207 -106.168 1.00 89.12 402 ILE A O 1
ATOM 3415 N N . ASN A 1 403 ? 92.171 8.127 -104.219 1.00 86.06 403 ASN A N 1
ATOM 3416 C CA . ASN A 1 403 ? 93.578 7.773 -103.996 1.00 86.06 403 ASN A CA 1
ATOM 3417 C C . ASN A 1 403 ? 94.215 6.956 -105.144 1.00 86.06 403 ASN A C 1
ATOM 3419 O O . ASN A 1 403 ? 95.433 6.796 -105.190 1.00 86.06 403 ASN A O 1
ATOM 3423 N N . ARG A 1 404 ? 93.411 6.376 -106.051 1.00 87.56 404 ARG A N 1
ATOM 3424 C CA . ARG A 1 404 ? 93.898 5.653 -107.242 1.00 87.56 404 ARG A CA 1
ATOM 3425 C C . ARG A 1 404 ? 94.387 6.596 -108.347 1.00 87.56 404 ARG A C 1
ATOM 3427 O O . ARG A 1 404 ? 95.169 6.172 -109.198 1.00 87.56 404 ARG A O 1
ATOM 3434 N N . PHE A 1 405 ? 93.864 7.814 -108.395 1.00 86.56 405 PHE A N 1
ATOM 3435 C CA . PHE A 1 405 ? 94.095 8.748 -109.489 1.00 86.56 405 PHE A CA 1
ATOM 3436 C C . PHE A 1 405 ? 95.379 9.554 -109.261 1.00 86.56 405 PHE A C 1
ATOM 3438 O O . PHE A 1 405 ? 96.019 9.449 -108.217 1.00 86.56 405 PHE A O 1
ATOM 3445 N N . SER A 1 406 ? 95.827 10.308 -110.266 1.00 84.06 406 SER A N 1
ATOM 3446 C CA . SER A 1 406 ? 97.025 11.140 -110.093 1.00 84.06 406 SER A CA 1
ATOM 3447 C C . SER A 1 406 ? 96.751 12.292 -109.122 1.00 84.06 406 SER A C 1
ATOM 3449 O O . SER A 1 406 ? 95.613 12.741 -109.017 1.00 84.06 406 SER A O 1
ATOM 3451 N N . GLY A 1 407 ? 97.787 12.833 -108.470 1.00 81.44 407 GLY A N 1
ATOM 3452 C CA . GLY A 1 407 ? 97.615 13.962 -107.540 1.00 81.44 407 GLY A CA 1
ATOM 3453 C C . GLY A 1 407 ? 96.893 15.161 -108.174 1.00 81.44 407 GLY A C 1
ATOM 3454 O O . GLY A 1 407 ? 96.007 15.744 -107.566 1.00 81.44 407 GLY A O 1
ATOM 3455 N N . GLY A 1 408 ? 97.159 15.456 -109.453 1.00 79.94 408 GLY A N 1
ATOM 3456 C CA . GLY A 1 408 ? 96.420 16.496 -110.174 1.00 79.94 408 GLY A CA 1
ATOM 3457 C C . GLY A 1 408 ? 94.947 16.148 -110.451 1.00 79.94 408 GLY A C 1
ATOM 3458 O O . GLY A 1 408 ? 94.128 17.047 -110.599 1.00 79.94 408 GLY A O 1
ATOM 3459 N N . GLU A 1 409 ? 94.574 14.871 -110.542 1.00 85.44 409 GLU A N 1
ATOM 3460 C CA . GLU A 1 409 ? 93.169 14.443 -110.662 1.00 85.44 409 GLU A CA 1
ATOM 3461 C C . GLU A 1 409 ? 92.452 14.443 -109.305 1.00 85.44 409 GLU A C 1
ATOM 3463 O O . GLU A 1 409 ? 91.288 14.835 -109.230 1.00 85.44 409 GLU A O 1
ATOM 3468 N N . GLU A 1 410 ? 93.156 14.085 -108.233 1.00 87.19 410 GLU A N 1
ATOM 3469 C CA . GLU A 1 410 ? 92.675 14.213 -106.856 1.00 87.19 410 GLU A CA 1
ATOM 3470 C C . GLU A 1 410 ? 92.397 15.675 -106.480 1.00 87.19 410 GLU A C 1
ATOM 3472 O O . GLU A 1 410 ? 91.315 15.990 -105.976 1.00 87.19 410 GLU A O 1
ATOM 3477 N N . ASP A 1 411 ? 93.323 16.587 -106.785 1.00 83.31 411 ASP A N 1
ATOM 3478 C CA . ASP A 1 411 ? 93.143 18.026 -106.561 1.00 83.31 411 ASP A CA 1
ATOM 3479 C C . ASP A 1 411 ? 91.913 18.562 -107.307 1.00 83.31 411 ASP A C 1
ATOM 3481 O O . ASP A 1 411 ? 91.126 19.344 -106.765 1.00 83.31 411 ASP A O 1
ATOM 3485 N N . LEU A 1 412 ? 91.706 18.094 -108.541 1.00 84.81 412 LEU A N 1
ATOM 3486 C CA . LEU A 1 412 ? 90.576 18.498 -109.369 1.00 84.81 412 LEU A CA 1
ATOM 3487 C C . LEU A 1 412 ? 89.240 18.001 -108.802 1.00 84.81 412 LEU A C 1
ATOM 3489 O O . LEU A 1 412 ? 88.276 18.766 -108.740 1.00 84.81 412 LEU A O 1
ATOM 3493 N N . ALA A 1 413 ? 89.174 16.748 -108.348 1.00 88.50 413 ALA A N 1
ATOM 3494 C CA . ALA A 1 413 ? 87.983 16.181 -107.716 1.00 88.50 413 ALA A CA 1
ATOM 3495 C C . ALA A 1 413 ? 87.631 16.902 -106.403 1.00 88.50 413 ALA A C 1
ATOM 3497 O O . ALA A 1 413 ? 86.468 17.238 -106.161 1.00 88.50 413 ALA A O 1
ATOM 3498 N N . ASN A 1 414 ? 88.639 17.217 -105.586 1.00 88.12 414 ASN A N 1
ATOM 3499 C CA . ASN A 1 414 ? 88.467 18.010 -104.371 1.00 88.12 414 ASN A CA 1
ATOM 3500 C C . ASN A 1 414 ? 87.961 19.427 -104.674 1.00 88.12 414 ASN A C 1
ATOM 3502 O O . ASN A 1 414 ? 87.072 19.924 -103.976 1.00 88.12 414 ASN A O 1
ATOM 3506 N N . LEU A 1 415 ? 88.476 20.071 -105.727 1.00 85.50 415 LEU A N 1
ATOM 3507 C CA . LEU A 1 415 ? 87.972 21.365 -106.187 1.00 85.50 415 LEU A CA 1
ATOM 3508 C C . LEU A 1 415 ? 86.497 21.270 -106.607 1.00 85.50 415 LEU A C 1
ATOM 3510 O O . LEU A 1 415 ? 85.698 22.102 -106.179 1.00 85.50 415 LEU A O 1
ATOM 3514 N N . CYS A 1 416 ? 86.113 20.234 -107.362 1.00 88.81 416 CYS A N 1
ATOM 3515 C CA . CYS A 1 416 ? 84.719 19.997 -107.761 1.00 88.81 416 CYS A CA 1
ATOM 3516 C C . CYS A 1 416 ? 83.790 19.872 -106.551 1.00 88.81 416 CYS A C 1
ATOM 3518 O O . CYS A 1 416 ? 82.735 20.498 -106.529 1.00 88.81 416 CYS A O 1
ATOM 3520 N N . ILE A 1 417 ? 84.184 19.103 -105.531 1.00 90.56 417 ILE A N 1
ATOM 3521 C CA . ILE A 1 417 ? 83.401 18.942 -104.299 1.00 90.56 417 ILE A CA 1
ATOM 3522 C C . ILE A 1 417 ? 83.280 20.260 -103.536 1.00 90.56 417 ILE A C 1
ATOM 3524 O O . ILE A 1 417 ? 82.184 20.616 -103.107 1.00 90.56 417 ILE A O 1
ATOM 3528 N N . ARG A 1 418 ? 84.374 21.012 -103.373 1.00 87.69 418 ARG A N 1
ATOM 3529 C CA . ARG A 1 418 ? 84.340 22.308 -102.675 1.00 87.69 418 ARG A CA 1
ATOM 3530 C C . ARG A 1 418 ? 83.407 23.287 -103.378 1.00 87.69 418 ARG A C 1
ATOM 3532 O O . ARG A 1 418 ? 82.550 23.875 -102.725 1.00 87.69 418 ARG A O 1
ATOM 3539 N N . LEU A 1 419 ? 83.528 23.401 -104.699 1.00 83.56 419 LEU A N 1
ATOM 3540 C CA . LEU A 1 419 ? 82.649 24.237 -105.514 1.00 83.56 419 LEU A CA 1
ATOM 3541 C C . LEU A 1 419 ? 81.193 23.762 -105.442 1.00 83.56 419 LEU A C 1
ATOM 3543 O O . LEU A 1 419 ? 80.307 24.587 -105.254 1.00 83.56 419 LEU A O 1
ATOM 3547 N N . ALA A 1 420 ? 80.945 22.452 -105.489 1.00 87.00 420 ALA A N 1
ATOM 3548 C CA . ALA A 1 420 ? 79.613 21.868 -105.351 1.00 87.00 420 ALA A CA 1
ATOM 3549 C C . ALA A 1 420 ? 78.970 22.149 -103.985 1.00 87.00 420 ALA A C 1
ATOM 3551 O O . ALA A 1 420 ? 77.777 22.439 -103.911 1.00 87.00 420 ALA A O 1
ATOM 3552 N N . ILE A 1 421 ? 79.745 22.093 -102.898 1.00 86.56 421 ILE A N 1
ATOM 3553 C CA . ILE A 1 421 ? 79.280 22.462 -101.555 1.00 86.56 421 ILE A CA 1
ATOM 3554 C C . ILE A 1 421 ? 78.967 23.957 -101.503 1.00 86.56 421 ILE A C 1
ATOM 3556 O O . ILE A 1 421 ? 77.899 24.335 -101.023 1.00 86.56 421 ILE A O 1
ATOM 3560 N N . SER A 1 422 ? 79.862 24.809 -102.008 1.00 82.38 422 SER A N 1
ATOM 3561 C CA . SER A 1 422 ? 79.639 26.256 -102.067 1.00 82.38 422 SER A CA 1
ATOM 3562 C C . SER A 1 422 ? 78.395 26.608 -102.886 1.00 82.38 422 SER A C 1
ATOM 3564 O O . SER A 1 422 ? 77.592 27.426 -102.445 1.00 82.38 422 SER A O 1
ATOM 3566 N N . GLU A 1 423 ? 78.194 25.955 -104.032 1.00 78.06 423 GLU A N 1
ATOM 3567 C CA . GLU A 1 423 ? 77.021 26.123 -104.895 1.00 78.06 423 GLU A CA 1
ATOM 3568 C C . GLU A 1 423 ? 75.736 25.652 -104.194 1.00 78.06 423 GLU A C 1
ATOM 3570 O O . GLU A 1 423 ? 74.742 26.375 -104.159 1.00 78.06 423 GLU A O 1
ATOM 3575 N N . MET A 1 424 ? 75.762 24.486 -103.543 1.00 81.19 424 MET A N 1
ATOM 3576 C CA . MET A 1 424 ? 74.621 23.962 -102.787 1.00 81.19 424 MET A CA 1
ATOM 3577 C C . MET A 1 424 ? 74.244 24.854 -101.593 1.00 81.19 424 MET A C 1
ATOM 3579 O O . MET A 1 424 ? 73.057 25.036 -101.303 1.00 81.19 424 MET A O 1
ATOM 3583 N N . LEU A 1 425 ? 75.234 25.395 -100.879 1.00 78.62 425 LEU A N 1
ATOM 3584 C CA . LEU A 1 425 ? 75.002 26.342 -99.789 1.00 78.62 425 LEU A CA 1
ATOM 3585 C C . LEU A 1 425 ? 74.419 27.655 -100.315 1.00 78.62 425 LEU A C 1
ATOM 3587 O O . LEU A 1 425 ? 73.496 28.184 -99.695 1.00 78.62 425 LEU A O 1
ATOM 3591 N N . ALA A 1 426 ? 74.900 28.140 -101.461 1.00 74.94 426 ALA A N 1
ATOM 3592 C CA . ALA A 1 426 ? 74.357 29.326 -102.110 1.00 74.94 426 ALA A CA 1
ATOM 3593 C C . ALA A 1 426 ? 72.887 29.154 -102.503 1.00 74.94 426 ALA A C 1
ATOM 3595 O O . ALA A 1 426 ? 72.062 30.002 -102.163 1.00 74.94 426 ALA A O 1
ATOM 3596 N N . ASP A 1 427 ? 72.530 28.020 -103.108 1.00 74.06 427 ASP A N 1
ATOM 3597 C CA . ASP A 1 427 ? 71.147 27.747 -103.504 1.00 74.06 427 ASP A CA 1
ATOM 3598 C C . ASP A 1 427 ? 70.193 27.653 -102.306 1.00 74.06 427 ASP A C 1
ATOM 3600 O O . ASP A 1 427 ? 69.058 28.126 -102.368 1.00 74.06 427 ASP A O 1
ATOM 3604 N N . ARG A 1 428 ? 70.630 27.035 -101.199 1.00 69.88 428 ARG A N 1
ATOM 3605 C CA . ARG A 1 428 ? 69.770 26.810 -100.023 1.00 69.88 428 ARG A CA 1
ATOM 3606 C C . ARG A 1 428 ? 69.653 28.015 -99.099 1.00 69.88 428 ARG A C 1
ATOM 3608 O O . ARG A 1 428 ? 68.618 28.165 -98.455 1.00 69.88 428 ARG A O 1
ATOM 3615 N N . ALA A 1 429 ? 70.689 28.846 -98.999 1.00 63.12 429 ALA A N 1
ATOM 3616 C CA . ALA A 1 429 ? 70.666 30.038 -98.154 1.00 63.12 429 ALA A CA 1
ATOM 3617 C C . ALA A 1 429 ? 69.767 31.154 -98.719 1.00 63.12 429 ALA A C 1
ATOM 3619 O O . ALA A 1 429 ? 69.476 32.110 -98.003 1.00 63.12 429 ALA A O 1
ATOM 3620 N N . GLY A 1 430 ? 69.326 31.048 -99.982 1.00 60.28 430 GLY A N 1
ATOM 3621 C CA . GLY A 1 430 ? 68.467 32.046 -100.628 1.00 60.28 430 GLY A CA 1
ATOM 3622 C C . GLY A 1 430 ? 69.119 33.428 -100.771 1.00 60.28 430 GLY A C 1
ATOM 3623 O O . GLY A 1 430 ? 68.415 34.410 -100.991 1.00 60.28 430 GLY A O 1
ATOM 3624 N N . GLY A 1 431 ? 70.445 33.513 -100.619 1.00 59.81 431 GLY A N 1
ATOM 3625 C CA . GLY A 1 431 ? 71.233 34.740 -100.701 1.00 59.81 431 GLY A CA 1
ATOM 3626 C C . GLY A 1 431 ? 72.388 34.600 -101.692 1.00 59.81 431 GLY A C 1
ATOM 3627 O O . GLY A 1 431 ? 72.968 33.525 -101.830 1.00 59.81 431 GLY A O 1
ATOM 3628 N N . GLU A 1 432 ? 72.726 35.693 -102.381 1.00 56.97 432 GLU A N 1
ATOM 3629 C CA . GLU A 1 432 ? 73.859 35.758 -103.310 1.00 56.97 432 GLU A CA 1
ATOM 3630 C C . GLU A 1 432 ? 75.177 35.597 -102.529 1.00 56.97 432 GLU A C 1
ATOM 3632 O O . GLU A 1 432 ? 75.575 36.479 -101.763 1.00 56.97 432 GLU A O 1
ATOM 3637 N N . PHE A 1 433 ? 75.881 34.472 -102.697 1.00 60.50 433 PHE A N 1
ATOM 3638 C CA . PHE A 1 433 ? 77.282 34.408 -102.281 1.00 60.50 433 PHE A CA 1
ATOM 3639 C C . PHE A 1 433 ? 78.086 35.330 -103.197 1.00 60.50 433 PHE A C 1
ATOM 3641 O O . PHE A 1 433 ? 78.273 35.067 -104.384 1.00 60.50 433 PHE A O 1
ATOM 3648 N N . ASN A 1 434 ? 78.547 36.444 -102.635 1.00 67.25 434 ASN A N 1
ATOM 3649 C CA . ASN A 1 434 ? 79.112 37.525 -103.435 1.00 67.25 434 ASN A CA 1
ATOM 3650 C C . ASN A 1 434 ? 80.522 37.243 -103.946 1.00 67.25 434 ASN A C 1
ATOM 3652 O O . ASN A 1 434 ? 80.925 37.869 -104.925 1.00 67.25 434 ASN A O 1
ATOM 3656 N N . PHE A 1 435 ? 81.268 36.328 -103.320 1.00 77.75 435 PHE A N 1
ATOM 3657 C CA . PHE A 1 435 ? 82.601 35.998 -103.796 1.00 77.75 435 PHE A CA 1
ATOM 3658 C C . PHE A 1 435 ? 83.085 34.594 -103.418 1.00 77.75 435 PHE A C 1
ATOM 3660 O O . PHE A 1 435 ? 82.629 34.008 -102.436 1.00 77.75 435 PHE A O 1
ATOM 3667 N N . ILE A 1 436 ? 84.052 34.090 -104.182 1.00 83.31 436 ILE A N 1
ATOM 3668 C CA . ILE A 1 436 ? 84.867 32.913 -103.862 1.00 83.31 436 ILE A CA 1
ATOM 3669 C C . ILE A 1 436 ? 86.348 33.275 -104.007 1.00 83.31 436 ILE A C 1
ATOM 3671 O O . ILE A 1 436 ? 86.710 34.067 -104.877 1.00 83.31 436 ILE A O 1
ATOM 3675 N N . ILE A 1 437 ? 87.199 32.716 -103.146 1.00 86.50 437 ILE A N 1
ATOM 3676 C CA . ILE A 1 437 ? 88.656 32.870 -103.215 1.00 86.50 437 ILE A CA 1
ATOM 3677 C C . ILE A 1 437 ? 89.262 31.488 -103.428 1.00 86.50 437 ILE A C 1
ATOM 3679 O O . ILE A 1 437 ? 88.971 30.559 -102.675 1.00 86.50 437 ILE A O 1
ATOM 3683 N N . LEU A 1 438 ? 90.085 31.364 -104.462 1.00 86.44 438 LEU A N 1
ATOM 3684 C CA . LEU A 1 438 ? 90.738 30.132 -104.873 1.00 86.44 438 LEU A CA 1
ATOM 3685 C C . LEU A 1 438 ? 92.245 30.359 -104.843 1.00 86.44 438 LEU A C 1
ATOM 3687 O O . LEU A 1 438 ? 92.775 31.119 -105.651 1.00 86.44 438 LEU A O 1
ATOM 3691 N N . ASP A 1 439 ? 92.908 29.716 -103.889 1.00 87.12 439 ASP A N 1
ATOM 3692 C CA . ASP A 1 439 ? 94.339 29.876 -103.645 1.00 87.12 439 ASP A CA 1
ATOM 3693 C C . ASP A 1 439 ? 95.116 28.675 -104.192 1.00 87.12 439 ASP A C 1
ATOM 3695 O O . ASP A 1 439 ? 94.809 27.530 -103.860 1.00 87.12 439 ASP A O 1
ATOM 3699 N N . GLU A 1 440 ? 96.059 28.943 -105.094 1.00 83.06 440 GLU A N 1
ATOM 3700 C CA . GLU A 1 440 ? 96.991 27.997 -105.722 1.00 83.06 440 GLU A CA 1
ATOM 3701 C C . GLU A 1 440 ? 96.370 26.724 -106.329 1.00 83.06 440 GLU A C 1
ATOM 3703 O O . GLU A 1 440 ? 97.013 25.684 -106.468 1.00 83.06 440 GLU A O 1
ATOM 3708 N N . ILE A 1 441 ? 95.126 26.814 -106.805 1.00 82.38 441 ILE A N 1
ATOM 3709 C CA . ILE A 1 441 ? 94.376 25.683 -107.387 1.00 82.38 441 ILE A CA 1
ATOM 3710 C C . ILE A 1 441 ? 94.925 25.164 -108.732 1.00 82.38 441 ILE A C 1
ATOM 3712 O O . ILE A 1 441 ? 94.409 24.193 -109.282 1.00 82.38 441 ILE A O 1
ATOM 3716 N N . PHE A 1 442 ? 95.945 25.819 -109.292 1.00 81.62 442 PHE A N 1
ATOM 3717 C CA . PHE A 1 442 ? 96.512 25.502 -110.606 1.00 81.62 442 PHE A CA 1
ATOM 3718 C C . PHE A 1 442 ? 97.869 24.790 -110.541 1.00 81.62 442 PHE A C 1
ATOM 3720 O O . PHE A 1 442 ? 98.324 24.294 -111.572 1.00 81.62 442 PHE A O 1
ATOM 3727 N N . GLY A 1 443 ? 98.522 24.734 -109.373 1.00 75.12 443 GLY A N 1
ATOM 3728 C CA . GLY A 1 443 ? 99.932 24.335 -109.249 1.00 75.12 443 GLY A CA 1
ATOM 3729 C C . GLY A 1 443 ? 100.261 22.922 -109.753 1.00 75.12 443 GLY A C 1
ATOM 3730 O O . GLY A 1 443 ? 101.345 22.694 -110.283 1.00 75.12 443 GLY A O 1
ATOM 3731 N N . SER A 1 444 ? 99.318 21.981 -109.649 1.00 74.88 444 SER A N 1
ATOM 3732 C CA . SER A 1 444 ? 99.470 20.578 -110.069 1.00 74.88 444 SER A CA 1
ATOM 3733 C C . SER A 1 444 ? 98.911 20.282 -111.474 1.00 74.88 444 SER A C 1
ATOM 3735 O O . SER A 1 444 ? 98.860 19.120 -111.885 1.00 74.88 444 SER A O 1
ATOM 3737 N N . GLN A 1 445 ? 98.476 21.307 -112.221 1.00 80.75 445 GLN A N 1
ATOM 3738 C CA . GLN A 1 445 ? 97.663 21.151 -113.433 1.00 80.75 445 GLN A CA 1
ATOM 3739 C C . GLN A 1 445 ? 98.424 21.508 -114.715 1.00 80.75 445 GLN A C 1
ATOM 3741 O O . GLN A 1 445 ? 99.141 22.505 -114.790 1.00 80.75 445 GLN A O 1
ATOM 3746 N N . ASP A 1 446 ? 98.215 20.723 -115.775 1.00 80.44 446 ASP A N 1
ATOM 3747 C CA . ASP A 1 446 ? 98.788 21.006 -117.095 1.00 80.44 446 ASP A CA 1
ATOM 3748 C C . ASP A 1 446 ? 98.115 22.210 -117.800 1.00 80.44 446 ASP A C 1
ATOM 3750 O O . ASP A 1 446 ? 97.085 22.731 -117.375 1.00 80.44 446 ASP A O 1
ATOM 3754 N N . ALA A 1 447 ? 98.696 22.695 -118.902 1.00 78.81 447 ALA A N 1
ATOM 3755 C CA . ALA A 1 447 ? 98.193 23.869 -119.630 1.00 78.81 447 ALA A CA 1
ATOM 3756 C C . ALA A 1 447 ? 96.769 23.728 -120.207 1.00 78.81 447 ALA A C 1
ATOM 3758 O O . ALA A 1 447 ? 96.118 24.748 -120.451 1.00 78.81 447 ALA A O 1
ATOM 3759 N N . ASN A 1 448 ? 96.291 22.505 -120.458 1.00 77.56 448 ASN A N 1
ATOM 3760 C CA . ASN A 1 448 ? 94.922 22.267 -120.920 1.00 77.56 448 ASN A CA 1
ATOM 3761 C C . ASN A 1 448 ? 93.964 22.286 -119.724 1.00 77.56 448 ASN A C 1
ATOM 3763 O O . ASN A 1 448 ? 92.996 23.040 -119.729 1.00 77.56 448 ASN A O 1
ATOM 3767 N N . ARG A 1 449 ? 94.296 21.577 -118.640 1.00 75.38 449 ARG A N 1
ATOM 3768 C CA . ARG A 1 449 ? 93.499 21.559 -117.404 1.00 75.38 449 ARG A CA 1
ATOM 3769 C C . ARG A 1 449 ? 93.370 22.939 -116.768 1.00 75.38 449 ARG A C 1
ATOM 3771 O O . ARG A 1 449 ? 92.276 23.309 -116.356 1.00 75.38 449 ARG A O 1
ATOM 3778 N N . ARG A 1 450 ? 94.437 23.749 -116.755 1.00 83.56 450 ARG A N 1
ATOM 3779 C CA . ARG A 1 450 ? 94.376 25.148 -116.282 1.00 83.56 450 ARG A CA 1
ATOM 3780 C C . ARG A 1 450 ? 93.346 25.969 -117.073 1.00 83.56 450 ARG A C 1
ATOM 3782 O O . ARG A 1 450 ? 92.559 26.700 -116.475 1.00 83.56 450 ARG A O 1
ATOM 3789 N N . ARG A 1 451 ? 93.291 25.803 -118.401 1.00 81.19 451 ARG A N 1
ATOM 3790 C CA . ARG A 1 451 ? 92.277 26.446 -119.260 1.00 81.19 451 ARG A CA 1
ATOM 3791 C C . ARG A 1 451 ? 90.862 25.946 -118.969 1.00 81.19 451 ARG A C 1
ATOM 3793 O O . ARG A 1 451 ? 89.936 26.760 -118.923 1.00 81.19 451 ARG A O 1
ATOM 3800 N N . ASN A 1 452 ? 90.695 24.650 -118.723 1.00 79.44 452 ASN A N 1
ATOM 3801 C CA . ASN A 1 452 ? 89.393 24.070 -118.391 1.00 79.44 452 ASN A CA 1
ATOM 3802 C C . ASN A 1 452 ? 88.894 24.568 -117.030 1.00 79.44 452 ASN A C 1
ATOM 3804 O O . ASN A 1 452 ? 87.728 24.935 -116.910 1.00 79.44 452 ASN A O 1
ATOM 3808 N N . ILE A 1 453 ? 89.785 24.688 -116.038 1.00 82.50 453 ILE A N 1
ATOM 3809 C CA . ILE A 1 453 ? 89.483 25.286 -114.730 1.00 82.50 453 ILE A CA 1
ATOM 3810 C C . ILE A 1 453 ? 89.002 26.724 -114.880 1.00 82.50 453 ILE A C 1
ATOM 3812 O O . ILE A 1 453 ? 87.932 27.053 -114.375 1.00 82.50 453 ILE A O 1
ATOM 3816 N N . ILE A 1 454 ? 89.720 27.570 -115.622 1.00 82.12 454 ILE A N 1
ATOM 3817 C CA . ILE A 1 454 ? 89.266 28.947 -115.858 1.00 82.12 454 ILE A CA 1
ATOM 3818 C C . ILE A 1 454 ? 87.908 28.974 -116.576 1.00 82.12 454 ILE A C 1
ATOM 3820 O O . ILE A 1 454 ? 87.024 29.742 -116.199 1.00 82.12 454 ILE A O 1
ATOM 3824 N N . SER A 1 455 ? 87.704 28.108 -117.568 1.00 79.31 455 SER A N 1
ATOM 3825 C CA . SER A 1 455 ? 86.430 28.019 -118.293 1.00 79.31 455 SER A CA 1
ATOM 3826 C C . SER A 1 455 ? 85.272 27.622 -117.370 1.00 79.31 455 SER A C 1
ATOM 3828 O O . SER A 1 455 ? 84.210 28.242 -117.418 1.00 79.31 455 SER A O 1
ATOM 3830 N N . ALA A 1 456 ? 85.481 26.651 -116.478 1.00 77.25 456 ALA A N 1
ATOM 3831 C CA . ALA A 1 456 ? 84.493 26.248 -115.481 1.00 77.25 456 ALA A CA 1
ATOM 3832 C C . ALA A 1 456 ? 84.211 27.361 -114.458 1.00 77.25 456 ALA A C 1
ATOM 3834 O O . ALA A 1 456 ? 83.052 27.613 -114.137 1.00 77.25 456 ALA A O 1
ATOM 3835 N N . LEU A 1 457 ? 85.238 28.078 -113.992 1.00 81.12 457 LEU A N 1
ATOM 3836 C CA . LEU A 1 457 ? 85.066 29.230 -113.100 1.00 81.12 457 LEU A CA 1
ATOM 3837 C C . LEU A 1 457 ? 84.287 30.366 -113.772 1.00 81.12 457 LEU A C 1
ATOM 3839 O O . LEU A 1 457 ? 83.417 30.963 -113.144 1.00 81.12 457 LEU A O 1
ATOM 3843 N N . ASN A 1 458 ? 84.514 30.616 -115.061 1.00 78.25 458 ASN A N 1
ATOM 3844 C CA . ASN A 1 458 ? 83.725 31.581 -115.827 1.00 78.25 458 ASN A CA 1
ATOM 3845 C C . ASN A 1 458 ? 82.260 31.147 -115.975 1.00 78.25 458 ASN A C 1
ATOM 3847 O O . ASN A 1 458 ? 81.370 31.982 -115.883 1.00 78.25 458 ASN A O 1
ATOM 3851 N N . LEU A 1 459 ? 81.960 29.853 -116.132 1.00 75.44 459 LEU A N 1
ATOM 3852 C CA . LEU A 1 459 ? 80.565 29.381 -116.095 1.00 75.44 459 LEU A CA 1
ATOM 3853 C C . LEU A 1 459 ? 79.909 29.639 -114.730 1.00 75.44 459 LEU A C 1
ATOM 3855 O O . LEU A 1 459 ? 78.710 29.917 -114.649 1.00 75.44 459 LEU A O 1
ATOM 3859 N N . LEU A 1 460 ? 80.706 29.584 -113.663 1.00 73.12 460 LEU A N 1
ATOM 3860 C CA . LEU A 1 460 ? 80.278 29.875 -112.301 1.00 73.12 460 LEU A CA 1
ATOM 3861 C C . LEU A 1 460 ? 80.169 31.380 -111.996 1.00 73.12 460 LEU A C 1
ATOM 3863 O O . LEU A 1 460 ? 79.563 31.729 -110.983 1.00 73.12 460 LEU A O 1
ATOM 3867 N N . SER A 1 461 ? 80.642 32.283 -112.865 1.00 71.25 461 SER A N 1
ATOM 3868 C CA . SER A 1 461 ? 80.539 33.739 -112.653 1.00 71.25 461 SER A CA 1
ATOM 3869 C C . SER A 1 461 ? 79.093 34.249 -112.627 1.00 71.25 461 SER A C 1
ATOM 3871 O O . SER A 1 461 ? 78.813 35.317 -112.090 1.00 71.25 461 SER A O 1
ATOM 3873 N N . ASN A 1 462 ? 78.150 33.489 -113.198 1.00 68.62 462 ASN A N 1
ATOM 3874 C CA . ASN A 1 462 ? 76.718 33.788 -113.107 1.00 68.62 462 ASN A CA 1
ATOM 3875 C C . ASN A 1 462 ? 76.133 33.485 -111.716 1.00 68.62 462 ASN A C 1
ATOM 3877 O O . ASN A 1 462 ? 75.053 33.972 -111.395 1.00 68.62 462 ASN A O 1
ATOM 3881 N N . ARG A 1 463 ? 76.809 32.656 -110.909 1.00 69.94 463 ARG A N 1
ATOM 3882 C CA . ARG A 1 463 ? 76.377 32.248 -109.559 1.00 69.94 463 ARG A CA 1
ATOM 3883 C C . ARG A 1 463 ? 77.191 32.946 -108.471 1.00 69.94 463 ARG A C 1
ATOM 3885 O O . ARG A 1 463 ? 76.627 33.323 -107.451 1.00 69.94 463 ARG A O 1
ATOM 3892 N N . PHE A 1 464 ? 78.487 33.156 -108.707 1.00 75.25 464 PHE A N 1
ATOM 3893 C CA . PHE A 1 464 ? 79.378 33.915 -107.830 1.00 75.25 464 PHE A CA 1
ATOM 3894 C C . PHE A 1 464 ? 79.767 35.229 -108.502 1.00 75.25 464 PHE A C 1
ATOM 3896 O O . PHE A 1 464 ? 80.435 35.235 -109.534 1.00 75.25 464 PHE A O 1
ATOM 3903 N N . ARG A 1 465 ? 79.383 36.355 -107.894 1.00 74.75 465 ARG A N 1
ATOM 3904 C CA . ARG A 1 465 ? 79.578 37.690 -108.480 1.00 74.75 465 ARG A CA 1
ATOM 3905 C C . ARG A 1 465 ? 81.054 38.096 -108.604 1.00 74.75 465 ARG A C 1
ATOM 3907 O O . ARG A 1 465 ? 81.391 38.914 -109.457 1.00 74.75 465 ARG A O 1
ATOM 3914 N N . GLN A 1 466 ? 81.925 37.545 -107.760 1.00 82.69 466 GLN A N 1
ATOM 3915 C CA . GLN A 1 466 ? 83.355 37.838 -107.755 1.00 82.69 466 GLN A CA 1
ATOM 3916 C C . GLN A 1 466 ? 84.179 36.570 -107.491 1.00 82.69 466 GLN A C 1
ATOM 3918 O O . GLN A 1 466 ? 83.990 35.883 -106.494 1.00 82.69 466 GLN A O 1
ATOM 3923 N N . ILE A 1 467 ? 85.121 36.255 -108.374 1.00 85.06 467 ILE A N 1
ATOM 3924 C CA . ILE A 1 467 ? 86.019 35.105 -108.222 1.00 85.06 467 ILE A CA 1
ATOM 3925 C C . ILE A 1 467 ? 87.439 35.650 -108.096 1.00 85.06 467 ILE A C 1
ATOM 3927 O O . ILE A 1 467 ? 87.952 36.264 -109.029 1.00 85.06 467 ILE A O 1
ATOM 3931 N N . PHE A 1 468 ? 88.063 35.450 -106.937 1.00 87.12 468 PHE A N 1
ATOM 3932 C CA . PHE A 1 468 ? 89.475 35.745 -106.722 1.00 87.12 468 PHE A CA 1
ATOM 3933 C C . PHE A 1 468 ? 90.295 34.485 -106.941 1.00 87.12 468 PHE A C 1
ATOM 3935 O O . PHE A 1 468 ? 90.016 33.442 -106.354 1.00 87.12 468 PHE A O 1
ATOM 3942 N N . ILE A 1 469 ? 91.325 34.608 -107.766 1.00 87.25 469 ILE A N 1
ATOM 3943 C CA . ILE A 1 469 ? 92.289 33.551 -108.035 1.00 87.25 469 ILE A CA 1
ATOM 3944 C C . ILE A 1 469 ? 93.655 34.054 -107.588 1.00 87.25 469 ILE A C 1
ATOM 3946 O O . ILE A 1 469 ? 94.108 35.098 -108.057 1.00 87.25 469 ILE A O 1
ATOM 3950 N N . ILE A 1 470 ? 94.304 33.308 -106.702 1.00 88.75 470 ILE A N 1
ATOM 3951 C CA . ILE A 1 470 ? 95.679 33.550 -106.272 1.00 88.75 470 ILE A CA 1
ATOM 3952 C C . ILE A 1 470 ? 96.528 32.441 -106.890 1.00 88.75 470 ILE A C 1
ATOM 3954 O O . ILE A 1 470 ? 96.254 31.260 -106.688 1.00 88.75 470 ILE A O 1
ATOM 3958 N N . THR A 1 471 ? 97.504 32.807 -107.722 1.00 87.06 471 THR A N 1
ATOM 3959 C CA . THR A 1 471 ? 98.416 31.835 -108.332 1.00 87.06 471 THR A CA 1
ATOM 3960 C C . THR A 1 471 ? 99.734 32.474 -108.753 1.00 87.06 471 THR A C 1
ATOM 3962 O O . THR A 1 471 ? 99.758 33.601 -109.250 1.00 87.06 471 THR A O 1
ATOM 3965 N N . HIS A 1 472 ? 100.827 31.727 -108.611 1.00 85.88 472 HIS A N 1
ATOM 3966 C CA . HIS A 1 472 ? 102.147 32.065 -109.154 1.00 85.88 472 HIS A CA 1
ATOM 3967 C C . HIS A 1 472 ? 102.303 31.760 -110.658 1.00 85.88 472 HIS A C 1
ATOM 3969 O O . HIS A 1 472 ? 103.344 32.042 -111.250 1.00 85.88 472 HIS A O 1
ATOM 3975 N N . ILE A 1 473 ? 101.288 31.174 -111.299 1.00 84.12 473 ILE A N 1
ATOM 3976 C CA . ILE A 1 473 ? 101.338 30.775 -112.705 1.00 84.12 473 ILE A CA 1
ATOM 3977 C C . ILE A 1 473 ? 101.042 31.965 -113.627 1.00 84.12 473 ILE A C 1
ATOM 3979 O O . ILE A 1 473 ? 99.912 32.449 -113.701 1.00 84.12 473 ILE A O 1
ATOM 3983 N N . GLU A 1 474 ? 102.035 32.384 -114.414 1.00 77.88 474 GLU A N 1
ATOM 3984 C CA . GLU A 1 474 ? 101.892 33.541 -115.309 1.00 77.88 474 GLU A CA 1
ATOM 3985 C C . GLU A 1 474 ? 100.871 33.331 -116.437 1.00 77.88 474 GLU A C 1
ATOM 3987 O O . GLU A 1 474 ? 100.135 34.263 -116.761 1.00 77.88 474 GLU A O 1
ATOM 3992 N N . ASP A 1 475 ? 100.753 32.113 -116.983 1.00 79.62 475 ASP A N 1
ATOM 3993 C CA . ASP A 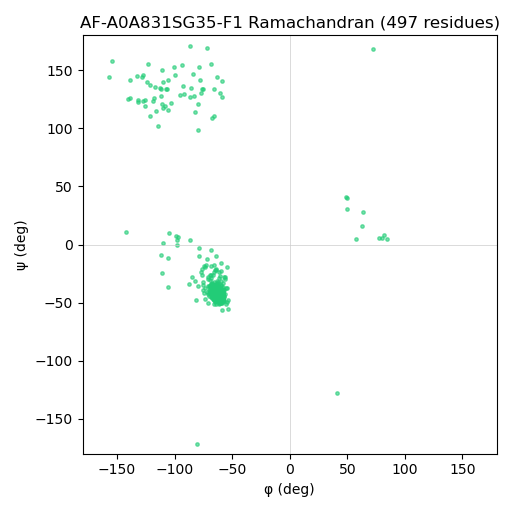1 475 ? 99.817 31.802 -118.080 1.00 79.62 475 ASP A CA 1
ATOM 3994 C C . ASP A 1 475 ? 98.356 32.128 -117.725 1.00 79.62 475 ASP A C 1
ATOM 3996 O O . ASP A 1 475 ? 97.553 32.443 -118.603 1.00 79.62 475 ASP A O 1
ATOM 4000 N N . VAL A 1 476 ? 97.996 32.073 -116.436 1.00 81.38 476 VAL A N 1
ATOM 4001 C CA . VAL A 1 476 ? 96.629 32.342 -115.965 1.00 81.38 476 VAL A CA 1
ATOM 4002 C C . VAL A 1 476 ? 96.252 33.813 -116.150 1.00 81.38 476 VAL A C 1
ATOM 4004 O O . VAL A 1 476 ? 95.083 34.105 -116.406 1.00 81.38 476 VAL A O 1
ATOM 4007 N N . LYS A 1 477 ? 97.229 34.735 -116.119 1.00 79.81 477 LYS A N 1
ATOM 4008 C CA . LYS A 1 477 ? 96.991 36.179 -116.301 1.00 79.81 477 LYS A CA 1
ATOM 4009 C C . LYS A 1 477 ? 96.272 36.496 -117.616 1.00 79.81 477 LYS A C 1
ATOM 4011 O O . LYS A 1 477 ? 95.535 37.469 -117.680 1.00 79.81 477 LYS A O 1
ATOM 4016 N N . GLN A 1 478 ? 96.443 35.666 -118.649 1.00 79.19 478 GLN A N 1
ATOM 4017 C CA . GLN A 1 478 ? 95.812 35.861 -119.960 1.00 79.19 478 GLN A CA 1
ATOM 4018 C C . GLN A 1 478 ? 94.305 35.565 -119.975 1.00 79.19 478 GLN A C 1
ATOM 4020 O O . GLN A 1 478 ? 93.615 35.975 -120.906 1.00 79.19 478 GLN A O 1
ATOM 4025 N N . PHE A 1 479 ? 93.793 34.843 -118.976 1.00 79.88 479 PHE A N 1
ATOM 4026 C CA . PHE A 1 479 ? 92.406 34.375 -118.945 1.00 79.88 479 PHE A CA 1
ATOM 4027 C C . PHE A 1 479 ? 91.541 35.076 -117.889 1.00 79.88 479 PHE A C 1
ATOM 4029 O O . PHE A 1 479 ? 90.362 34.748 -117.755 1.00 79.88 479 PHE A O 1
ATOM 4036 N N . VAL A 1 480 ? 92.108 36.027 -117.142 1.00 80.56 480 VAL A N 1
ATOM 4037 C CA . VAL A 1 480 ? 91.411 36.801 -116.106 1.00 80.56 480 VAL A CA 1
ATOM 4038 C C . VAL A 1 480 ? 91.243 38.256 -116.540 1.00 80.56 480 VAL A C 1
ATOM 4040 O O . VAL A 1 480 ? 92.053 38.792 -117.289 1.00 80.56 480 VAL A O 1
ATOM 4043 N N . ASN A 1 481 ? 90.174 38.909 -116.078 1.00 82.00 481 ASN A N 1
ATOM 4044 C CA . ASN A 1 481 ? 89.859 40.280 -116.493 1.00 82.00 481 ASN A CA 1
ATOM 4045 C C . ASN A 1 481 ? 90.752 41.348 -115.850 1.00 82.00 481 ASN A C 1
ATOM 4047 O O . ASN A 1 481 ? 90.968 42.386 -116.462 1.00 82.00 481 ASN A O 1
ATOM 4051 N N . ASN A 1 482 ? 91.207 41.120 -114.617 1.00 85.94 482 ASN A N 1
ATOM 4052 C CA . ASN A 1 482 ? 92.061 42.035 -113.859 1.00 85.94 482 ASN A CA 1
ATOM 4053 C C . ASN A 1 482 ? 93.125 41.207 -113.133 1.00 85.94 482 ASN A C 1
ATOM 4055 O O . ASN A 1 482 ? 92.796 40.137 -112.608 1.00 85.94 482 ASN A O 1
ATOM 4059 N N . ALA A 1 483 ? 94.359 41.701 -113.055 1.00 85.94 483 ALA A N 1
ATOM 4060 C CA . ALA A 1 483 ? 95.448 41.026 -112.360 1.00 85.94 483 ALA A CA 1
ATOM 4061 C C . ALA A 1 483 ? 96.064 41.929 -111.282 1.00 85.94 483 ALA A C 1
ATOM 4063 O O . ALA A 1 483 ? 96.261 43.128 -111.460 1.00 85.94 483 ALA A O 1
ATOM 4064 N N . ILE A 1 484 ? 96.395 41.344 -110.131 1.00 90.12 484 ILE A N 1
ATOM 4065 C CA . ILE A 1 484 ? 97.197 42.009 -109.100 1.00 90.12 484 ILE A CA 1
ATOM 4066 C C . ILE A 1 484 ? 98.508 41.239 -109.009 1.00 90.12 484 ILE A C 1
ATOM 4068 O O . ILE A 1 484 ? 98.565 40.151 -108.444 1.00 90.12 484 ILE A O 1
ATOM 4072 N N . SER A 1 485 ? 99.558 41.797 -109.604 1.00 87.88 485 SER A N 1
ATOM 4073 C CA . SER A 1 485 ? 100.899 41.219 -109.582 1.00 87.88 485 SER A CA 1
ATOM 4074 C C . SER A 1 485 ? 101.609 41.621 -108.284 1.00 87.88 485 SER A C 1
ATOM 4076 O O . SER A 1 485 ? 101.686 42.809 -107.960 1.00 87.88 485 SER A O 1
ATOM 4078 N N . VAL A 1 486 ? 102.137 40.645 -107.545 1.00 89.31 486 VAL A N 1
ATOM 4079 C CA . VAL A 1 486 ? 102.873 40.851 -106.287 1.00 89.31 486 VAL A CA 1
ATOM 4080 C C . VAL A 1 486 ? 104.343 40.490 -106.509 1.00 89.31 486 VAL A C 1
ATOM 4082 O O . VAL A 1 486 ? 104.635 39.406 -107.002 1.00 89.31 486 VAL A O 1
ATOM 4085 N N . TYR A 1 487 ? 105.257 41.398 -106.164 1.00 86.50 487 TYR A N 1
ATOM 4086 C CA . TYR A 1 487 ? 106.705 41.242 -106.340 1.00 86.50 487 TYR A CA 1
ATOM 4087 C C . TYR A 1 487 ? 107.419 41.350 -104.992 1.00 86.50 487 TYR A C 1
ATOM 4089 O O . TYR A 1 487 ? 107.101 42.248 -104.214 1.00 86.50 487 TYR A O 1
ATOM 4097 N N . GLU A 1 488 ? 108.400 40.490 -104.731 1.00 89.25 488 GLU A N 1
ATOM 4098 C CA . GLU A 1 488 ? 109.301 40.611 -103.578 1.00 89.25 488 GLU A CA 1
ATOM 4099 C C . GLU A 1 488 ? 110.478 41.542 -103.919 1.00 89.25 488 GLU A C 1
ATOM 4101 O O . GLU A 1 488 ? 111.041 41.472 -105.013 1.00 89.25 488 GLU A O 1
ATOM 4106 N N . ILE A 1 489 ? 110.813 42.455 -103.009 1.00 90.12 489 ILE A N 1
ATOM 4107 C CA . ILE A 1 489 ? 111.937 43.394 -103.116 1.00 90.12 489 ILE A CA 1
ATOM 4108 C C . ILE A 1 489 ? 113.104 42.855 -102.270 1.00 90.12 489 ILE A C 1
ATOM 4110 O O . ILE A 1 489 ? 112.886 42.154 -101.287 1.00 90.12 489 ILE A O 1
ATOM 4114 N N . GLU A 1 490 ? 114.350 43.191 -102.630 1.00 84.25 490 GLU A N 1
ATOM 4115 C CA . GLU A 1 490 ? 115.586 42.705 -101.978 1.00 84.25 490 GLU A CA 1
ATOM 4116 C C . GLU A 1 490 ? 115.658 42.927 -100.450 1.00 84.25 490 GLU A C 1
ATOM 4118 O O . GLU A 1 490 ? 116.437 42.258 -99.775 1.00 84.25 490 GLU A O 1
ATOM 4123 N N . ASP A 1 491 ? 114.855 43.837 -99.885 1.00 86.19 491 ASP A N 1
ATOM 4124 C CA . ASP A 1 491 ? 114.769 44.100 -98.442 1.00 86.19 491 ASP A CA 1
ATOM 4125 C C . ASP A 1 491 ? 113.771 43.191 -97.691 1.00 86.19 491 ASP A C 1
ATOM 4127 O O . ASP A 1 491 ? 113.572 43.355 -96.485 1.00 86.19 491 ASP A O 1
ATOM 4131 N N . GLY A 1 492 ? 113.154 42.231 -98.388 1.00 84.06 492 GLY A N 1
ATOM 4132 C CA . GLY A 1 492 ? 112.163 41.301 -97.844 1.00 84.06 492 GLY A CA 1
ATOM 4133 C C . GLY A 1 492 ? 110.742 41.870 -97.758 1.00 84.06 492 GLY A C 1
ATOM 4134 O O . GLY A 1 492 ? 109.869 41.236 -97.164 1.00 84.06 492 GLY A O 1
ATOM 4135 N N . THR A 1 493 ? 110.479 43.056 -98.323 1.00 88.31 493 THR A N 1
ATOM 4136 C CA . THR A 1 493 ? 109.118 43.607 -98.449 1.00 88.31 493 THR A CA 1
ATOM 4137 C C . THR A 1 493 ? 108.492 43.266 -99.804 1.00 88.31 493 THR A C 1
ATOM 4139 O O . THR A 1 493 ? 109.189 43.045 -100.792 1.00 88.31 493 THR A O 1
ATOM 4142 N N . SER A 1 494 ? 107.157 43.218 -99.883 1.00 90.94 494 SER A N 1
ATOM 4143 C CA . SER A 1 494 ? 106.443 42.974 -101.145 1.00 90.94 494 SER A CA 1
ATOM 4144 C C . SER A 1 494 ? 105.801 44.248 -101.691 1.00 90.94 494 SER A C 1
ATOM 4146 O O . SER A 1 494 ? 105.224 45.042 -100.946 1.00 90.94 494 SER A O 1
ATOM 4148 N N . LYS A 1 495 ? 105.834 44.425 -103.013 1.00 88.38 495 LYS A N 1
ATOM 4149 C CA . LYS A 1 495 ? 105.167 45.513 -103.734 1.00 88.38 495 LYS A CA 1
ATOM 4150 C C . LYS A 1 495 ? 104.118 44.957 -104.682 1.00 88.38 495 LYS A C 1
ATOM 4152 O O . LYS A 1 495 ? 104.373 44.012 -105.421 1.00 88.38 495 LYS A O 1
ATOM 4157 N N . ILE A 1 496 ? 102.950 45.589 -104.690 1.00 91.00 496 ILE A N 1
ATOM 4158 C CA . ILE A 1 496 ? 101.850 45.229 -105.584 1.00 91.00 496 ILE A CA 1
ATOM 4159 C C . ILE A 1 496 ? 101.798 46.160 -106.796 1.00 91.00 496 ILE A C 1
ATOM 4161 O O . ILE A 1 496 ? 102.081 47.358 -106.696 1.00 91.00 496 ILE A O 1
ATOM 4165 N N . LYS A 1 497 ? 101.401 45.612 -107.940 1.00 85.62 497 LYS A N 1
ATOM 4166 C CA . LYS A 1 497 ? 101.070 46.346 -109.160 1.00 85.62 497 LYS A CA 1
ATOM 4167 C C . LYS A 1 497 ? 99.735 45.824 -109.677 1.00 85.62 497 LYS A C 1
ATOM 4169 O O . LYS A 1 497 ? 99.585 44.624 -109.881 1.00 85.62 497 LYS A O 1
ATOM 4174 N N . ILE A 1 498 ? 98.779 46.728 -109.854 1.00 83.75 498 ILE A N 1
ATOM 4175 C CA . ILE A 1 498 ? 97.476 46.409 -110.443 1.00 83.75 498 ILE A CA 1
ATOM 4176 C C . ILE A 1 498 ? 97.626 46.535 -111.961 1.00 83.75 498 ILE A C 1
ATOM 4178 O O . ILE A 1 498 ? 98.139 47.555 -112.432 1.00 83.75 498 ILE A O 1
ATOM 4182 N N . GLU A 1 499 ? 97.243 45.489 -112.688 1.00 70.31 499 GLU A N 1
ATOM 4183 C CA . GLU A 1 499 ? 97.385 45.339 -114.142 1.00 70.31 499 GLU A CA 1
ATOM 4184 C C . GLU A 1 499 ? 96.063 44.964 -114.814 1.00 70.31 499 GLU A C 1
ATOM 4186 O O . GLU A 1 499 ? 95.286 44.165 -114.232 1.00 70.31 499 GLU A O 1
#

Mean predicted aligned error: 18.17 Å

pLDDT: mean 86.46, std 8.38, range [53.78, 94.69]

Foldseek 3Di:
DVVLVVLVVVLVVLVVVLVVLVVVLVVLVVVLVVLVVLLVVLVVVLVVLVVVLVVLVVLVVLVVVLVVLVVVLVVLVVVLVVLVVVLVVLVVVLVVLPCLVVVLVVLVVVLVVLVVVLVVLVVLLVVLVVVLVVLVVVLVVLVVVLVVLVVQDQQHQDPPHRHRCHPVSVVSNVVSVVVNVVSVVVSVVSVVVSVVSVVVSVVSVVVNVVSVVVNVVSVVSVVVSVVSVVVSVVSVVVSVVSVVVSVVSVVVSVPRDDRDHDPVVSVVSVVVSVVSVVSSVVSVVVSVVSVVVSVVSVVVSVVSVVVSVVSVVVSVVVVVVVVVVVVVVVVVVVVVVVVVVVVVVVVVVVVVVVVVVVPPFVQLFQQLLCLLCLLVVNQWRGWGADPVGFIWTDGPRDTDGLVVDDPLSSLSSVVSSVVSVVLVCLVVVVDQQAEDEAEASPVSDDPSSLVSVLVSVVVCCVRHVYYHYHHPDPVCVVSDPKDWDWDADPVRDIDIDID

Solvent-accessible surface area (backbone atoms only — not comparable to full-atom values): 26673 Å² total; per-residue (Å²): 109,70,74,48,54,56,49,51,52,50,46,53,53,45,51,53,51,44,52,53,50,49,55,54,43,55,52,51,51,54,51,41,52,52,38,50,54,50,30,57,48,32,46,50,54,33,52,51,44,50,52,51,50,52,54,52,50,51,37,40,51,54,34,55,52,51,52,49,51,53,52,52,50,50,52,51,54,50,52,43,53,55,50,53,52,50,47,48,53,51,51,57,58,43,58,76,53,65,63,49,71,57,53,47,52,51,48,55,51,52,48,54,54,47,53,52,52,46,52,50,39,52,52,49,39,55,53,47,52,53,50,46,55,49,50,54,52,49,43,52,53,46,49,53,50,42,54,57,54,60,75,54,47,56,81,31,56,34,96,87,75,66,46,66,27,49,80,58,41,59,56,51,49,52,49,42,52,48,54,44,51,53,49,50,52,52,44,51,57,49,50,54,51,40,49,56,38,50,54,54,42,54,54,47,53,55,52,48,53,54,48,51,56,51,46,53,54,50,50,54,51,50,51,53,42,51,55,46,49,55,52,45,56,52,52,53,51,51,46,51,51,53,50,53,52,44,52,53,52,48,50,55,56,67,74,45,79,92,56,84,68,61,70,68,60,51,57,53,49,53,52,52,40,52,53,32,46,57,52,26,50,52,34,49,53,53,39,52,52,48,51,51,54,48,50,55,52,51,51,53,41,51,51,49,53,51,52,47,49,53,54,50,53,57,40,55,55,51,55,51,52,50,53,57,48,54,55,50,51,54,52,51,51,56,53,49,54,53,49,51,54,53,51,51,52,53,54,50,54,56,50,52,55,50,55,56,54,66,54,50,51,60,52,34,20,52,45,14,10,58,45,37,18,59,40,48,76,58,72,32,59,46,35,41,53,52,98,85,64,48,56,31,39,33,56,97,88,42,78,37,58,46,88,77,51,53,71,49,54,37,54,49,51,52,50,20,45,53,52,16,47,53,51,52,50,32,66,71,67,75,48,82,47,59,60,48,79,44,72,54,84,51,80,69,50,52,82,64,44,46,51,26,46,52,51,53,52,56,67,42,44,84,65,28,75,35,79,45,76,46,68,92,58,70,78,56,62,80,80,48,96,69,44,76,50,76,43,80,44,98,87,79,49,76,48,77,46,83,89

Secondary structure (DSSP, 8-state):
-HHHHHHHHHHHHHHHHHHHHHHHHHHHHHHHHHHHHHHHHHHHHHHHHHHHHHHHHHHHHHHHHHHHHHHHHHHHHHHHHHHHHHHHHHHHHHHTTTTHHHHHHHHHHHHHHHHHHHHHHHHHHHHHHHHHHHHHHHHHHHHHHHHHHHTT-TTSBPTTT-SB-HHHHHHHHHHHHHHHHHHHHHHHHHHHHHHHHHHHHHHHHHHHHHHHHHHHHHHHHHHHHHHHHHHHHHHHHHHHHHHHHHHHHHHHHHHS------HHHHHHHHHHHHHHHHHHHHHHHHHHHHHHHHHHHHHHHHHHHHHHHHHHHHHHHHHHHHHHHHHHHHHHHHHHHHHHHHHHHHHHHHHHHHHHHHHHHHHHHHHHHHHHHHHTTTS---EEE-TT--EEEEETTEEEEGGGS-HHHHHHHHHHHHHHHHHHHHHHHTS---EEEEESTTTT--HHHHHHHHHHHHHHTTT-SEEEEE-S-GGGGGGSS--EEEEE-TTS-EEEEE-

Sequence (499 aa):
MEKIEERKEKIKKLLNAIDSSKKKGEILEKELNAVLSSKRRAQRDYENIQSELKDLRLKKEIFEKRKRLEEELRKIRESIRQREEELKKKRTERSRYKGIDEQLKDVESKMKDVDSKLSEVIKKIQKTETQIENIDREMKKVESKKNRIESLGPSAKCPTCERTLGEHYQRLIEKFEKEISENTENRMKIEQNLENYREKKIELDKLKDALLKRESYLRDMKIKERELNIAIEGIEREINREKQEIESKEKELYSMEKVTFDRSYLEETEKRAKLYYERYNRLVEEFNRKQEEIHALREEIKEREGDLKLVKEQIGELEKRIQDQEETERKIEAERERLADLNLLEDVMKSFRIDIISRIRPTISTYASKLLEILTDGKYSTLELDENYEILMYDNGRAYNINRFSGGEEDLANLCIRLAISEMLADRAGGEFNFIILDEIFGSQDANRRRNIISALNLLSNRFRQIFIITHIEDVKQFVNNAISVYEIEDGTSKIKIE

Nearest PDB structures (foldseek):
  8wjo-assembly1_B  TM=4.086E-01  e=7.754E-04  Saccharomyces cerevisiae S288C
  6ixf-assembly1_A  TM=4.236E-01  e=3.711E-02  Homo sapiens
  8tv0-assembly1_E  TM=3.510E-01  e=3.512E-02  Xenorhabdus nematophila
  6rw6-assembly1_B  TM=3.250E-01  e=4.380E-02  Photorhabdus luminescens
  6ixv-assembly3_C  TM=3.684E-01  e=1.477E-01  Homo sapiens